Protein AF-A0AAE0W0M1-F1 (afdb_monomer_lite)

Secondary structure (DSSP, 8-state):
--HHHHHHH-TTS--BGGGTB---TT--HHHHHHHHHHHHTTSSS-STT-HHHHHHHHHHHT--HHHHHHHHHHHHHSPP------S---HHHHHHHHHHHHHHH-TTS--BTTTTB---TT--HHHHHHHHHHHHTTTTT--TTT-TTGGGHHHHHHTS-SHHHHHHHHHHHHHS--TTHHHHHH-S---------------------SSGGGTTS---EEEE-------HHHHHT--TT-----SS-TTSPEEEEETTEEEEEEEEEEETTEEEEEEEEESS------S---EE-------GGGGGGTTT-GGG----HHHHHHHHHTTSS---STT-SHHHHHHHHHHHHHTTS--EEEEESSHHHHHHHHHHHH--TTEEEEEETT-HHHHTSTTHHHHHTTSPEEEEE--GGG---HHHHHHHHHS--STTSPEEEEEEEESS-TTS----HHHHHHHHHHHHHTT-EEEEEETTHHHHHHHHT--GGGGTGGGT-SEEEE-SGGGT-SS-EEEEESSSGGGTTHHHHHHHTT-S-TTTHHHHHHHHHHHGGGHHHHHHHHHHHHHHHHHHHS---TT---SS--SS--------------

Sequence (606 aa):
MQKGCTACHGANAQGNRALNAPALAGLEATYVLRQLQNFKLQNRGHHAQDLTGKIMIGSAQVLKDEDMQAIAEYLSQLPLLSHKSTIAGNPQKGKELFTVCASCHGEQGLGNKDLNAPPLAGLQDWYIVSQLEKFKSGIRGGDAEKEPIGITMPPMAQTLADKKASHDVAQYILSLNHEDRELYEKNPGKQVFTAGPEKKRAEHKIPYHQVDFLHDVPLRVIARFGKTKLSIRDVMSLKNGSVCVFDKSVGEPIDIVIGGKVMARGEIVIVNERFGVRLSVTVYLNPVLPSERYLILLTHVMHTETLKYSFASDNTSGICPEVMKRISEANSGFYPAYGNDELTQKVCNYFREIFDTDCDVFFVFNGTAANSLSLAGLCQSYNSVVCHKLAHIETDECGAPEFFSNGAKLLTTDGKNGKLEYGQTEDIISKRQDIHYPVPKVISITQSTEVGTVYSPDEIKQLALLAKNYNMYLHMDGTRFANALAFYGCQPAELSWRCGVDVLCLGGTKNGMPYGEAVIFFNKKPAEYFAYRCKQSGQLASKMRYISAGWLGLLENDTWLNNARKSNEMARYLRDRLPVYDGLEIISLWNRMRCLLKSRKKPLKN

Structure (mmCIF, N/CA/C/O backbone):
data_AF-A0AAE0W0M1-F1
#
_entry.id   AF-A0AAE0W0M1-F1
#
loop_
_atom_site.group_PDB
_atom_site.id
_atom_site.type_symbol
_atom_site.label_atom_id
_atom_site.label_alt_id
_atom_site.label_comp_id
_atom_site.label_asym_id
_atom_site.label_entity_id
_atom_site.label_seq_id
_atom_site.pdbx_PDB_ins_code
_atom_site.Cartn_x
_atom_site.Cartn_y
_atom_site.Cartn_z
_atom_site.occupancy
_atom_site.B_iso_or_equiv
_atom_site.auth_seq_id
_atom_site.auth_comp_id
_atom_site.auth_asym_id
_atom_site.auth_atom_id
_atom_site.pdbx_PDB_model_num
ATOM 1 N N . MET A 1 1 ? 40.849 16.861 -10.987 1.00 50.97 1 MET A N 1
ATOM 2 C CA . MET A 1 1 ? 40.160 18.146 -11.241 1.00 50.97 1 MET A CA 1
ATOM 3 C C . MET A 1 1 ? 41.089 19.061 -12.034 1.00 50.97 1 MET A C 1
ATOM 5 O O . MET A 1 1 ? 42.127 19.452 -11.514 1.00 50.97 1 MET A O 1
ATOM 9 N N . GLN A 1 2 ? 40.781 19.340 -13.304 1.00 51.09 2 GLN A N 1
ATOM 10 C CA . GLN A 1 2 ? 41.485 20.368 -14.085 1.00 51.09 2 GLN A CA 1
ATOM 11 C C . GLN A 1 2 ? 41.370 21.741 -13.396 1.00 51.09 2 GLN A C 1
ATOM 13 O O . GLN A 1 2 ? 40.379 22.017 -12.722 1.00 51.09 2 GLN A O 1
ATOM 18 N N . LYS A 1 3 ? 42.349 22.624 -13.629 1.00 58.28 3 LYS A N 1
ATOM 19 C CA . LYS A 1 3 ? 42.440 24.007 -13.109 1.00 58.28 3 LYS A CA 1
ATOM 20 C C . LYS A 1 3 ? 41.201 24.903 -13.363 1.00 58.28 3 LYS A C 1
ATOM 22 O O . LYS A 1 3 ? 41.143 25.997 -12.816 1.00 58.28 3 LYS A O 1
ATOM 27 N N . GLY A 1 4 ? 40.233 24.474 -14.180 1.00 72.75 4 GLY A N 1
ATOM 28 C CA . GLY A 1 4 ? 39.074 25.277 -14.592 1.00 72.75 4 GLY A CA 1
ATOM 29 C C . GLY A 1 4 ? 37.968 25.417 -13.537 1.00 72.75 4 GLY A C 1
ATOM 30 O O . GLY A 1 4 ? 37.523 26.526 -13.266 1.00 72.75 4 GLY A O 1
ATOM 31 N N . CYS A 1 5 ? 37.530 24.326 -12.897 1.00 83.75 5 CYS A N 1
ATOM 32 C CA . CYS A 1 5 ? 36.386 24.380 -11.969 1.00 83.75 5 CYS A CA 1
ATOM 33 C C . CYS A 1 5 ? 36.732 25.065 -10.638 1.00 83.75 5 CYS A C 1
ATOM 35 O O . CYS A 1 5 ? 35.899 25.761 -10.055 1.00 83.75 5 CYS A O 1
ATOM 37 N N . THR A 1 6 ? 37.967 24.889 -10.162 1.00 85.31 6 THR A N 1
ATOM 38 C CA . THR A 1 6 ? 38.441 25.437 -8.882 1.00 85.31 6 THR A CA 1
ATOM 39 C C . THR A 1 6 ? 38.570 26.959 -8.899 1.00 85.31 6 THR A C 1
ATOM 41 O O . THR A 1 6 ? 38.433 27.582 -7.849 1.00 85.31 6 THR A O 1
ATOM 44 N N . ALA A 1 7 ? 38.767 27.571 -10.073 1.00 86.56 7 ALA A N 1
ATOM 45 C CA . ALA A 1 7 ? 38.835 29.025 -10.224 1.00 86.56 7 ALA A CA 1
ATOM 46 C C . ALA A 1 7 ? 37.513 29.716 -9.845 1.00 86.56 7 ALA A C 1
ATOM 48 O O . ALA A 1 7 ? 37.525 30.788 -9.243 1.00 86.56 7 ALA A O 1
ATOM 49 N N . CYS A 1 8 ? 36.376 29.084 -10.151 1.00 89.06 8 CYS A N 1
ATOM 50 C CA . CYS A 1 8 ? 35.055 29.619 -9.821 1.00 89.06 8 CYS A CA 1
ATOM 51 C C . CYS A 1 8 ? 34.509 29.047 -8.510 1.00 89.06 8 CYS A C 1
ATOM 53 O O . CYS A 1 8 ? 34.017 29.798 -7.673 1.00 89.06 8 CYS A O 1
ATOM 55 N N . HIS A 1 9 ? 34.610 27.731 -8.303 1.00 92.50 9 HIS A N 1
ATOM 56 C CA . HIS A 1 9 ? 33.972 27.052 -7.170 1.00 92.50 9 HIS A CA 1
ATOM 57 C C . HIS A 1 9 ? 34.885 26.877 -5.950 1.00 92.50 9 HIS A C 1
ATOM 59 O O . HIS A 1 9 ? 34.435 26.375 -4.923 1.00 92.50 9 HIS A O 1
ATOM 65 N N . GLY A 1 10 ? 36.144 27.313 -6.028 1.00 89.06 10 GLY A N 1
ATOM 66 C CA . GLY A 1 10 ? 37.125 27.174 -4.956 1.00 89.06 10 GLY A CA 1
ATOM 67 C C . GLY A 1 10 ? 37.789 25.795 -4.913 1.00 89.06 10 GLY A C 1
ATOM 68 O O . GLY A 1 10 ? 37.346 24.839 -5.550 1.00 89.06 10 GLY A O 1
ATOM 69 N N . ALA A 1 11 ? 38.889 25.700 -4.162 1.00 85.00 11 ALA A N 1
ATOM 70 C CA . ALA A 1 11 ? 39.720 24.495 -4.082 1.00 85.00 11 ALA A CA 1
ATOM 71 C C . ALA A 1 11 ? 38.977 23.268 -3.523 1.00 85.00 11 ALA A C 1
ATOM 73 O O . ALA A 1 11 ? 39.229 22.151 -3.964 1.00 85.00 11 ALA A O 1
ATOM 74 N N . ASN A 1 12 ? 38.021 23.492 -2.618 1.00 86.69 12 ASN A N 1
ATOM 75 C CA . ASN A 1 12 ? 37.208 22.449 -1.992 1.00 86.69 12 ASN A CA 1
ATOM 76 C C . ASN A 1 12 ? 35.779 22.437 -2.545 1.00 86.69 12 ASN A C 1
ATOM 78 O O . ASN A 1 12 ? 34.877 21.933 -1.886 1.00 86.69 12 ASN A O 1
ATOM 82 N N . ALA A 1 13 ? 35.551 23.044 -3.717 1.00 91.69 13 ALA A N 1
ATOM 83 C CA . ALA A 1 13 ? 34.225 23.209 -4.304 1.00 91.69 13 ALA A CA 1
ATOM 84 C C . ALA A 1 13 ? 33.205 23.889 -3.361 1.00 91.69 13 ALA A C 1
ATOM 86 O O . ALA A 1 13 ? 32.001 23.640 -3.442 1.00 91.69 13 ALA A O 1
ATOM 87 N N . GLN A 1 14 ? 33.683 24.767 -2.476 1.00 90.81 14 GLN A N 1
ATOM 88 C CA . GLN A 1 14 ? 32.881 25.474 -1.477 1.00 90.81 14 GLN A CA 1
ATOM 89 C C . GLN A 1 14 ? 32.008 26.606 -2.038 1.00 90.81 14 GLN A C 1
ATOM 91 O O . GLN A 1 14 ? 31.222 27.213 -1.313 1.00 90.81 14 GLN A O 1
ATOM 96 N N . GLY A 1 15 ? 32.162 26.913 -3.322 1.00 92.00 15 GLY A N 1
ATOM 97 C CA . GLY A 1 15 ? 31.501 28.030 -3.976 1.00 92.00 15 GLY A CA 1
ATOM 98 C C . GLY A 1 15 ? 32.154 29.375 -3.668 1.00 92.00 15 GLY A C 1
ATOM 99 O O . GLY A 1 15 ? 32.884 29.558 -2.694 1.00 92.00 15 GLY A O 1
ATOM 100 N N . ASN A 1 16 ? 31.860 30.349 -4.517 1.00 91.19 16 ASN A N 1
ATOM 101 C CA . ASN A 1 16 ? 32.298 31.725 -4.388 1.00 91.19 16 ASN A CA 1
ATOM 102 C C . ASN A 1 16 ? 31.150 32.668 -4.766 1.00 91.19 16 ASN A C 1
ATOM 104 O O . ASN A 1 16 ? 30.826 32.847 -5.944 1.00 91.19 16 ASN A O 1
ATOM 108 N N . ARG A 1 17 ? 30.558 33.313 -3.754 1.00 90.00 17 ARG A N 1
ATOM 109 C CA . ARG A 1 17 ? 29.449 34.260 -3.940 1.00 90.00 17 ARG A CA 1
ATOM 110 C C . ARG A 1 17 ? 29.829 35.439 -4.837 1.00 90.00 17 ARG A C 1
ATOM 112 O O . ARG A 1 17 ? 29.004 35.857 -5.639 1.00 90.00 17 ARG A O 1
ATOM 119 N N . ALA A 1 18 ? 31.063 35.945 -4.751 1.00 87.44 18 ALA A N 1
ATOM 120 C CA . ALA A 1 18 ? 31.510 37.076 -5.570 1.00 87.44 18 ALA A CA 1
ATOM 121 C C . ALA A 1 18 ? 31.526 36.743 -7.071 1.00 87.44 18 ALA A C 1
ATOM 123 O O . ALA A 1 18 ? 31.363 37.627 -7.905 1.00 87.44 18 ALA A O 1
ATOM 124 N N . LEU A 1 19 ? 31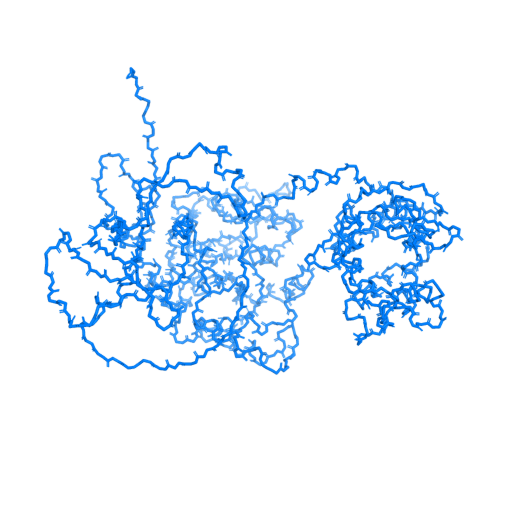.673 35.459 -7.408 1.00 88.12 19 LEU A N 1
ATOM 125 C CA . LEU A 1 19 ? 31.636 34.954 -8.780 1.00 88.12 19 LEU A CA 1
ATOM 126 C C . LEU A 1 19 ? 30.271 34.358 -9.158 1.00 88.12 19 LEU A C 1
ATOM 128 O O . LEU A 1 19 ? 30.133 33.795 -10.240 1.00 88.12 19 LEU A O 1
ATOM 132 N N . ASN A 1 20 ? 29.265 34.450 -8.278 1.00 89.25 20 ASN A N 1
ATOM 133 C CA . ASN A 1 20 ? 27.977 33.759 -8.405 1.00 89.25 20 ASN A CA 1
ATOM 134 C C . ASN A 1 20 ? 28.115 32.242 -8.648 1.00 89.25 20 ASN A C 1
ATOM 136 O O . ASN A 1 20 ? 27.267 31.621 -9.293 1.00 89.25 20 ASN A O 1
ATOM 140 N N . ALA A 1 21 ? 29.176 31.639 -8.111 1.00 92.75 21 ALA A N 1
ATOM 141 C CA . ALA A 1 21 ? 29.457 30.217 -8.224 1.00 92.75 21 ALA A CA 1
ATOM 142 C C . ALA A 1 21 ? 28.996 29.508 -6.939 1.00 92.75 21 ALA A C 1
ATOM 144 O O . ALA A 1 21 ? 29.535 29.796 -5.870 1.00 92.75 21 ALA A O 1
ATOM 145 N N . PRO A 1 22 ? 28.006 28.603 -6.990 1.00 94.56 22 PRO A N 1
ATOM 146 C CA . PRO A 1 22 ? 27.535 27.910 -5.794 1.00 94.56 22 PRO A CA 1
ATOM 147 C C . PRO A 1 22 ? 28.533 26.870 -5.286 1.00 94.56 22 PRO A C 1
ATOM 149 O O . PRO A 1 22 ? 29.438 26.446 -6.011 1.00 94.56 22 PRO A O 1
ATOM 152 N N . ALA A 1 23 ? 28.323 26.419 -4.051 1.00 93.75 23 ALA A N 1
ATOM 153 C CA . ALA A 1 23 ? 28.953 25.207 -3.548 1.00 93.75 23 ALA A CA 1
ATOM 154 C C . ALA A 1 23 ? 28.542 23.990 -4.394 1.00 93.75 23 ALA A C 1
ATOM 156 O O . ALA A 1 23 ? 27.382 23.862 -4.795 1.00 93.75 23 ALA A O 1
ATOM 157 N N . LEU A 1 24 ? 29.509 23.118 -4.680 1.00 94.12 24 LEU A N 1
ATOM 158 C CA . LEU A 1 24 ? 29.305 21.847 -5.382 1.00 94.12 24 LEU A CA 1
ATOM 159 C C . LEU A 1 24 ? 29.764 20.636 -4.555 1.00 94.12 24 LEU A C 1
ATOM 161 O O . LEU A 1 24 ? 29.501 19.502 -4.951 1.00 94.12 24 LEU A O 1
ATOM 165 N N . ALA A 1 25 ? 30.471 20.870 -3.446 1.00 91.31 25 ALA A N 1
ATOM 166 C CA . ALA A 1 25 ? 30.959 19.822 -2.561 1.00 91.31 25 ALA A CA 1
ATOM 167 C C . ALA A 1 25 ? 29.801 18.983 -2.009 1.00 91.31 25 ALA A C 1
ATOM 169 O O . ALA A 1 25 ? 28.822 19.522 -1.495 1.00 91.31 25 ALA A O 1
ATOM 170 N N . GLY A 1 26 ? 29.910 17.663 -2.142 1.00 87.38 26 GLY A N 1
ATOM 171 C CA . GLY A 1 26 ? 28.926 16.717 -1.629 1.00 87.38 26 GLY A CA 1
ATOM 172 C C . GLY A 1 26 ? 27.624 16.632 -2.417 1.00 87.38 26 GLY A C 1
ATOM 173 O O . GLY A 1 26 ? 26.702 15.944 -1.986 1.00 87.38 26 GLY A O 1
ATOM 174 N N . LEU A 1 27 ? 27.541 17.277 -3.585 1.00 90.31 27 LEU A N 1
ATOM 175 C CA . LEU A 1 27 ? 26.436 17.046 -4.508 1.00 90.31 27 LEU A CA 1
ATOM 176 C C . LEU A 1 27 ? 26.543 15.660 -5.147 1.00 90.31 27 LEU A C 1
ATOM 178 O O . LEU A 1 27 ? 27.612 15.222 -5.565 1.00 90.31 27 LEU A O 1
ATOM 182 N N . GLU A 1 28 ? 25.398 15.000 -5.290 1.00 88.56 28 GLU A N 1
ATOM 183 C CA . GLU A 1 28 ? 25.301 13.672 -5.892 1.00 88.56 28 GLU A CA 1
ATOM 184 C C . GLU A 1 28 ? 25.845 13.621 -7.325 1.00 88.56 28 GLU A C 1
ATOM 186 O O . GLU A 1 28 ? 25.493 14.455 -8.167 1.00 88.56 28 GLU A O 1
ATOM 191 N N . ALA A 1 29 ? 26.643 12.592 -7.630 1.00 89.94 29 ALA A N 1
ATOM 192 C CA . ALA A 1 29 ? 27.298 12.450 -8.931 1.00 89.94 29 ALA A CA 1
ATOM 193 C C . ALA A 1 29 ? 26.280 12.408 -10.084 1.00 89.94 29 ALA A C 1
ATOM 195 O O . ALA A 1 29 ? 26.438 13.089 -11.096 1.00 89.94 29 ALA A O 1
ATOM 196 N N . THR A 1 30 ? 25.170 11.686 -9.912 1.00 87.25 30 THR A N 1
ATOM 197 C CA . THR A 1 30 ? 24.105 11.600 -10.926 1.00 87.25 30 THR A CA 1
ATOM 198 C C . THR A 1 30 ? 23.429 12.949 -11.179 1.00 87.25 30 THR A C 1
ATOM 200 O O . THR A 1 30 ? 23.098 13.276 -12.321 1.00 87.25 30 THR A O 1
ATOM 203 N N . TYR A 1 31 ? 23.264 13.774 -10.140 1.00 91.81 31 TYR A N 1
ATOM 204 C CA . TYR A 1 31 ? 22.745 15.131 -10.280 1.00 91.81 31 TYR A CA 1
ATOM 205 C C . TYR A 1 31 ? 23.743 16.033 -11.011 1.00 91.81 31 TYR A C 1
ATOM 207 O O . TYR A 1 31 ? 23.357 16.707 -11.968 1.00 91.81 31 TYR A O 1
ATOM 215 N N . VAL A 1 32 ? 25.011 16.038 -10.589 1.00 92.62 32 VAL A N 1
ATOM 216 C CA . VAL A 1 32 ? 26.059 16.885 -11.179 1.00 92.62 32 VAL A CA 1
ATOM 217 C C . VAL A 1 32 ? 26.262 16.551 -12.654 1.00 92.62 32 VAL A C 1
ATOM 219 O O . VAL A 1 32 ? 26.226 17.460 -13.484 1.00 92.62 32 VAL A O 1
ATOM 222 N N . LEU A 1 33 ? 26.382 15.264 -12.993 1.00 93.00 33 LEU A N 1
ATOM 223 C CA . LEU A 1 33 ? 26.519 14.802 -14.373 1.00 93.00 33 LEU A CA 1
ATOM 224 C C . LEU A 1 33 ? 25.345 15.280 -15.234 1.00 93.00 33 LEU A C 1
ATOM 226 O O . LEU A 1 33 ? 25.552 15.891 -16.282 1.00 93.00 33 LEU A O 1
ATOM 230 N N . ARG A 1 34 ? 24.110 15.101 -14.747 1.00 91.62 34 ARG A N 1
ATOM 231 C CA . ARG A 1 34 ? 22.905 15.582 -15.433 1.00 91.62 34 ARG A CA 1
ATOM 232 C C . ARG A 1 34 ? 22.910 17.098 -15.623 1.00 91.62 34 ARG A C 1
ATOM 234 O O . ARG A 1 34 ? 22.503 17.584 -16.673 1.00 91.62 34 ARG A O 1
ATOM 241 N N . GLN A 1 35 ? 23.335 17.874 -14.622 1.00 93.25 35 GLN A N 1
ATOM 242 C CA . GLN A 1 35 ? 23.397 19.332 -14.763 1.00 93.25 35 GLN A CA 1
ATOM 243 C C . GLN A 1 35 ? 24.449 19.761 -15.791 1.00 93.25 35 GLN A C 1
ATOM 245 O O . GLN A 1 35 ? 24.158 20.642 -16.595 1.00 93.25 35 GLN A O 1
ATOM 250 N N . LEU A 1 36 ? 25.628 19.133 -15.805 1.00 94.44 36 LEU A N 1
ATOM 251 C CA . LEU A 1 36 ? 26.665 19.409 -16.803 1.00 94.44 36 LEU A CA 1
ATOM 252 C C . LEU A 1 36 ? 26.178 19.075 -18.220 1.00 94.44 36 LEU A C 1
ATOM 254 O O . LEU A 1 36 ? 26.316 19.904 -19.116 1.00 94.44 36 LEU A O 1
ATOM 258 N N . GLN A 1 37 ? 25.510 17.933 -18.404 1.00 93.81 37 GLN A N 1
ATOM 259 C CA . GLN A 1 37 ? 24.874 17.569 -19.675 1.00 93.81 37 GLN A CA 1
ATOM 260 C C . GLN A 1 37 ? 23.805 18.587 -20.092 1.00 93.81 37 GLN A C 1
ATOM 262 O O . GLN A 1 37 ? 23.786 19.022 -21.242 1.00 93.81 37 GLN A O 1
ATOM 267 N N . ASN A 1 38 ? 22.963 19.039 -19.157 1.00 92.38 38 ASN A N 1
ATOM 268 C CA . ASN A 1 38 ? 21.951 20.055 -19.443 1.00 92.38 38 ASN A CA 1
ATOM 269 C C . ASN A 1 38 ? 22.566 21.400 -19.852 1.00 92.38 38 ASN A C 1
ATOM 271 O O . ASN A 1 38 ? 22.008 22.073 -20.713 1.00 92.38 38 ASN A O 1
ATOM 275 N N . PHE A 1 39 ? 23.698 21.806 -19.275 1.00 94.69 39 PHE A N 1
ATOM 276 C CA . PHE A 1 39 ? 24.414 23.003 -19.724 1.00 94.69 39 PHE A CA 1
ATOM 277 C C . PHE A 1 39 ? 25.080 22.791 -21.091 1.00 94.69 39 PHE A C 1
ATOM 279 O O . PHE A 1 39 ? 24.970 23.649 -21.962 1.00 94.69 39 PHE A O 1
ATOM 286 N N . LYS A 1 40 ? 25.711 21.635 -21.324 1.00 94.62 40 LYS A N 1
ATOM 287 C CA . LYS A 1 40 ? 26.351 21.290 -22.606 1.00 94.62 40 LYS A CA 1
ATOM 288 C C . LYS A 1 40 ? 25.354 21.309 -23.770 1.00 94.62 40 LYS A C 1
ATOM 290 O O . LYS A 1 40 ? 25.643 21.889 -24.814 1.00 94.62 40 LYS A O 1
ATOM 295 N N . LEU A 1 41 ? 24.164 20.744 -23.556 1.00 92.88 41 LEU A N 1
ATOM 296 C CA . LEU A 1 41 ? 23.054 20.725 -24.517 1.00 92.88 41 LEU A CA 1
ATOM 297 C C . LEU A 1 41 ? 22.245 22.032 -24.546 1.00 92.88 41 LEU A C 1
ATOM 299 O O . LEU A 1 41 ? 21.298 22.145 -25.314 1.00 92.88 41 LEU A O 1
ATOM 303 N N . GLN A 1 42 ? 22.597 23.016 -23.711 1.00 91.81 42 GLN A N 1
ATOM 304 C CA . GLN A 1 42 ? 21.856 24.270 -23.520 1.00 91.81 42 GLN A CA 1
ATOM 305 C C . GLN A 1 42 ? 20.400 24.083 -23.059 1.00 91.81 42 GLN A C 1
ATOM 307 O O . GLN A 1 42 ? 19.601 25.016 -23.078 1.00 91.81 42 GLN A O 1
ATOM 312 N N . ASN A 1 43 ? 20.045 22.905 -22.552 1.00 90.25 43 ASN A N 1
ATOM 313 C CA . ASN A 1 43 ? 18.766 22.681 -21.887 1.00 90.25 43 ASN A CA 1
ATOM 314 C C . ASN A 1 43 ? 18.624 23.575 -20.648 1.00 90.25 43 ASN A C 1
ATOM 316 O O . ASN A 1 43 ? 17.544 24.085 -20.376 1.00 90.25 43 ASN A O 1
ATOM 320 N N . ARG A 1 44 ? 19.736 23.850 -19.953 1.00 89.81 44 ARG A N 1
ATOM 321 C CA . ARG A 1 44 ? 19.825 24.821 -18.855 1.00 89.81 44 ARG A CA 1
ATOM 322 C C . ARG A 1 44 ? 20.741 25.979 -19.249 1.00 89.81 44 ARG A C 1
ATOM 324 O O . ARG A 1 44 ? 21.768 25.770 -19.886 1.00 89.81 44 ARG A O 1
ATOM 331 N N . GLY A 1 45 ? 20.388 27.197 -18.840 1.00 89.56 45 GLY A N 1
ATOM 332 C CA . GLY A 1 45 ? 21.179 28.404 -19.106 1.00 89.56 45 GLY A CA 1
ATOM 333 C C . GLY A 1 45 ? 20.905 29.090 -20.449 1.00 89.56 45 GLY A C 1
ATOM 334 O O . GLY A 1 45 ? 21.502 30.129 -20.711 1.00 89.56 45 GLY A O 1
ATOM 335 N N . HIS A 1 46 ? 20.007 28.563 -21.291 1.00 87.50 46 HIS A N 1
ATOM 336 C CA . HIS A 1 46 ? 19.664 29.191 -22.576 1.00 87.50 46 HIS A CA 1
ATOM 337 C C . HIS A 1 46 ? 18.816 30.461 -22.422 1.00 87.50 46 HIS A C 1
ATOM 339 O O . HIS A 1 46 ? 18.858 31.339 -23.284 1.00 87.50 46 HIS A O 1
ATOM 345 N N . HIS A 1 47 ? 18.041 30.574 -21.337 1.00 91.06 47 HIS A N 1
ATOM 346 C CA . HIS A 1 47 ? 17.156 31.714 -21.125 1.00 91.06 47 HIS A CA 1
ATOM 347 C C . HIS A 1 47 ? 17.951 33.028 -21.088 1.00 91.06 47 HIS A C 1
ATOM 349 O O . HIS A 1 47 ? 19.017 33.116 -20.472 1.00 91.06 47 HIS A O 1
ATOM 355 N N . ALA A 1 48 ? 17.425 34.082 -21.724 1.00 88.62 48 ALA A N 1
ATOM 356 C CA . ALA A 1 48 ? 18.148 35.340 -21.915 1.00 88.62 48 ALA A CA 1
ATOM 357 C C . ALA A 1 48 ? 18.669 35.940 -20.595 1.00 88.62 48 ALA A C 1
ATOM 359 O O . ALA A 1 48 ? 19.791 36.450 -20.553 1.00 88.62 48 ALA A O 1
ATOM 360 N N . GLN A 1 49 ? 17.876 35.798 -19.529 1.00 90.38 49 GLN A N 1
ATOM 361 C CA . GLN A 1 49 ? 18.140 36.317 -18.185 1.00 90.38 49 GLN A CA 1
ATOM 362 C C . GLN A 1 49 ? 18.981 35.381 -17.289 1.00 90.38 49 GLN A C 1
ATOM 364 O O . GLN A 1 49 ? 19.363 35.788 -16.193 1.00 90.38 49 GLN A O 1
ATOM 369 N N . ASP A 1 50 ? 19.321 34.154 -17.714 1.00 90.69 50 ASP A N 1
ATOM 370 C CA . ASP A 1 50 ? 20.165 33.246 -16.915 1.00 90.69 50 ASP A CA 1
ATOM 371 C C . ASP A 1 50 ? 21.664 33.472 -17.168 1.00 90.69 50 ASP A C 1
ATOM 373 O O . ASP A 1 50 ? 22.376 32.609 -17.680 1.00 90.69 50 ASP A O 1
ATOM 377 N N . LEU A 1 51 ? 22.161 34.655 -16.796 1.00 88.94 51 LEU A N 1
ATOM 378 C CA . LEU A 1 51 ? 23.557 35.051 -17.028 1.00 88.94 51 LEU A CA 1
ATOM 379 C C . LEU A 1 51 ? 24.564 34.057 -16.425 1.00 88.94 51 LEU A C 1
ATOM 381 O O . LEU A 1 51 ? 25.561 33.718 -17.054 1.00 88.94 51 LEU A O 1
ATOM 385 N N . THR A 1 52 ? 24.274 33.528 -15.236 1.00 89.25 52 THR A N 1
ATOM 386 C CA . THR A 1 52 ? 25.112 32.512 -14.578 1.00 89.25 52 THR A CA 1
ATOM 387 C C . THR A 1 52 ? 25.043 31.151 -15.270 1.00 89.25 52 THR A C 1
ATOM 389 O O . THR A 1 52 ? 26.043 30.443 -15.336 1.00 89.25 52 THR A O 1
ATOM 392 N N . GLY A 1 53 ? 23.876 30.773 -15.804 1.00 91.12 53 GLY A N 1
ATOM 393 C CA . GLY A 1 53 ? 23.724 29.533 -16.560 1.00 91.12 53 GLY A CA 1
ATOM 394 C C . GLY A 1 53 ? 24.490 29.578 -17.880 1.00 91.12 53 GLY A C 1
ATOM 395 O O . GLY A 1 53 ? 25.133 28.596 -18.235 1.00 91.12 53 GLY A O 1
ATOM 396 N N . LYS A 1 54 ? 24.522 30.737 -18.548 1.00 92.50 54 LYS A N 1
ATOM 397 C CA . LYS A 1 54 ? 25.319 30.958 -19.767 1.00 92.50 54 LYS A CA 1
ATOM 398 C C . LYS A 1 54 ? 26.821 30.776 -19.546 1.00 92.50 54 LYS A C 1
ATOM 400 O O . LYS A 1 54 ? 27.491 30.200 -20.397 1.00 92.50 54 LYS A O 1
ATOM 405 N N . ILE A 1 55 ? 27.344 31.196 -18.392 1.00 90.88 55 ILE A N 1
ATOM 406 C CA . ILE A 1 55 ? 28.745 30.933 -18.014 1.00 90.88 55 ILE A CA 1
ATOM 407 C C . ILE A 1 55 ? 28.992 29.418 -17.931 1.00 90.88 55 ILE A C 1
ATOM 409 O O . ILE A 1 55 ? 29.991 28.917 -18.448 1.00 90.88 55 ILE A O 1
ATOM 413 N N . MET A 1 56 ? 28.057 28.670 -17.339 1.00 93.56 56 MET A N 1
ATOM 414 C CA . MET A 1 56 ? 28.161 27.213 -17.240 1.00 93.56 56 MET A CA 1
ATOM 415 C C . MET A 1 56 ? 28.006 26.490 -18.580 1.00 93.56 56 MET A C 1
ATOM 417 O O . MET A 1 56 ? 28.625 25.443 -18.742 1.00 93.56 56 MET A O 1
ATOM 421 N N . ILE A 1 57 ? 27.256 27.036 -19.547 1.00 94.06 57 ILE A N 1
ATOM 422 C CA . ILE A 1 57 ? 27.213 26.501 -20.920 1.00 94.06 57 ILE A CA 1
ATOM 423 C C . ILE A 1 57 ? 28.628 26.468 -21.507 1.00 94.06 57 ILE A C 1
ATOM 425 O O . ILE A 1 57 ? 29.077 25.407 -21.935 1.00 94.06 57 ILE A O 1
ATOM 429 N N . GLY A 1 58 ? 29.355 27.591 -21.463 1.00 88.88 58 GLY A N 1
ATOM 430 C CA . GLY A 1 58 ? 30.724 27.663 -21.989 1.00 88.88 58 GLY A CA 1
ATOM 431 C C . GLY A 1 58 ? 31.669 26.678 -21.297 1.00 88.88 58 GLY A C 1
ATOM 432 O O . GLY A 1 58 ? 32.417 25.961 -21.959 1.00 88.88 58 GLY A O 1
ATOM 433 N N . SER A 1 59 ? 31.571 26.574 -19.969 1.00 89.88 59 SER A N 1
ATOM 434 C CA . SER A 1 59 ? 32.364 25.623 -19.181 1.00 89.88 59 SER A CA 1
ATOM 435 C C . SER A 1 59 ? 32.015 24.158 -19.460 1.00 89.88 59 SER A C 1
ATOM 437 O O . SER A 1 59 ? 32.901 23.314 -19.402 1.00 89.88 59 SER A O 1
ATOM 439 N N . ALA A 1 60 ? 30.753 23.831 -19.753 1.00 92.94 60 ALA A N 1
ATOM 440 C CA . ALA A 1 60 ? 30.304 22.457 -19.985 1.00 92.94 60 ALA A CA 1
ATOM 441 C C . ALA A 1 60 ? 30.509 21.986 -21.434 1.00 92.94 60 ALA A C 1
ATOM 443 O O . ALA A 1 60 ? 30.754 20.804 -21.665 1.00 92.94 60 ALA A O 1
ATOM 444 N N . GLN A 1 61 ? 30.440 22.891 -22.415 1.00 92.88 61 GLN A N 1
ATOM 445 C CA . GLN A 1 61 ? 30.603 22.564 -23.837 1.00 92.88 61 GLN A CA 1
ATOM 446 C C . GLN A 1 61 ? 31.993 22.028 -24.184 1.00 92.88 61 GLN A C 1
ATOM 448 O O . GLN A 1 61 ? 32.118 21.187 -25.072 1.00 92.88 61 GLN A O 1
ATOM 453 N N . VAL A 1 62 ? 33.025 22.482 -23.469 1.00 90.12 62 VAL A N 1
ATOM 454 C CA . VAL A 1 62 ? 34.416 22.056 -23.687 1.00 90.12 62 VAL A CA 1
ATOM 455 C C . VAL A 1 62 ? 34.768 20.733 -22.997 1.00 90.12 62 VAL A C 1
ATOM 457 O O . VAL A 1 62 ? 35.851 20.200 -23.231 1.00 90.12 62 VAL A O 1
ATOM 460 N N . LEU A 1 63 ? 33.880 20.192 -22.153 1.00 91.62 63 LEU A N 1
ATOM 461 C CA . LEU A 1 63 ? 34.118 18.944 -21.425 1.00 91.62 63 LEU A CA 1
ATOM 462 C C . LEU A 1 63 ? 33.737 17.728 -22.270 1.00 91.62 63 LEU A C 1
ATOM 464 O O . LEU A 1 63 ? 32.656 17.669 -22.872 1.00 91.62 63 LEU A O 1
ATOM 468 N N . LYS A 1 64 ? 34.594 16.704 -22.254 1.00 93.75 64 LYS A N 1
ATOM 469 C CA . LYS A 1 64 ? 34.227 15.371 -22.742 1.00 93.75 64 LYS A CA 1
ATOM 470 C C . LYS A 1 64 ? 33.303 14.689 -21.737 1.00 93.75 64 LYS A C 1
ATOM 472 O O . LYS A 1 64 ? 33.263 15.053 -20.564 1.00 93.75 64 LYS A O 1
ATOM 477 N N . ASP A 1 65 ? 32.563 13.687 -22.193 1.00 91.19 65 ASP A N 1
ATOM 478 C CA . ASP A 1 65 ? 31.598 12.991 -21.334 1.00 91.19 65 ASP A CA 1
ATOM 479 C C . ASP A 1 65 ? 32.299 12.248 -20.182 1.00 91.19 65 ASP A C 1
ATOM 481 O O . ASP A 1 65 ? 31.843 12.313 -19.042 1.00 91.19 65 ASP A O 1
ATOM 485 N N . GLU A 1 66 ? 33.474 11.673 -20.454 1.00 92.44 66 GLU A N 1
ATOM 486 C CA . GLU A 1 66 ? 34.371 11.076 -19.454 1.00 92.44 66 GLU A CA 1
ATOM 487 C C . GLU A 1 66 ? 34.824 12.099 -18.396 1.00 92.44 66 GLU A C 1
ATOM 489 O O . GLU A 1 66 ? 34.809 11.805 -17.200 1.00 92.44 66 GLU A O 1
ATOM 494 N N . ASP A 1 67 ? 35.160 13.327 -18.815 1.00 92.00 67 ASP A N 1
ATOM 495 C CA . ASP A 1 67 ? 35.565 14.401 -17.900 1.00 92.00 67 ASP A CA 1
ATOM 496 C C . ASP A 1 67 ? 34.395 14.843 -17.011 1.00 92.00 67 ASP A C 1
ATOM 498 O O . ASP A 1 67 ? 34.570 15.043 -15.808 1.00 92.00 67 ASP A O 1
ATOM 502 N N . MET A 1 68 ? 33.186 14.973 -17.575 1.00 93.50 68 MET A N 1
ATOM 503 C CA . MET A 1 68 ? 31.984 15.316 -16.804 1.00 93.50 68 MET A CA 1
ATOM 504 C C . MET A 1 68 ? 31.670 14.252 -15.750 1.00 93.50 68 MET A C 1
ATOM 506 O O . MET A 1 68 ? 31.305 14.598 -14.624 1.00 93.50 68 MET A O 1
ATOM 510 N N . GLN A 1 69 ? 31.836 12.974 -16.094 1.00 92.44 69 GLN A N 1
ATOM 511 C CA . GLN A 1 69 ? 31.618 11.870 -15.169 1.00 92.44 69 GLN A CA 1
ATOM 512 C C . GLN A 1 69 ? 32.669 11.849 -14.051 1.00 92.44 69 GLN A C 1
ATOM 514 O O . GLN A 1 69 ? 32.302 11.813 -12.877 1.00 92.44 69 GLN A O 1
ATOM 519 N N . ALA A 1 70 ? 33.951 12.007 -14.387 1.00 91.81 70 ALA A N 1
ATOM 520 C CA . ALA A 1 70 ? 35.026 12.090 -13.398 1.00 91.81 70 ALA A CA 1
ATOM 521 C C . ALA A 1 70 ? 34.871 13.299 -12.451 1.00 91.81 70 ALA A C 1
ATOM 523 O O . ALA A 1 70 ? 35.138 13.200 -11.252 1.00 91.81 70 ALA A O 1
ATOM 524 N N . ILE A 1 71 ? 34.418 14.450 -12.964 1.00 92.25 71 ILE A N 1
ATOM 525 C CA . ILE A 1 71 ? 34.114 15.639 -12.150 1.00 92.25 71 ILE A CA 1
ATOM 526 C C . ILE A 1 71 ? 32.956 15.357 -11.188 1.00 92.25 71 ILE A C 1
ATOM 528 O O . ILE A 1 71 ? 33.043 15.708 -10.010 1.00 92.25 71 ILE A O 1
ATOM 532 N N . ALA A 1 72 ? 31.884 14.734 -11.675 1.00 93.38 72 ALA A N 1
ATOM 533 C CA . ALA A 1 72 ? 30.711 14.416 -10.874 1.00 93.38 72 ALA A CA 1
ATOM 534 C C . ALA A 1 72 ? 31.027 13.429 -9.737 1.00 93.38 72 ALA A C 1
ATOM 536 O O . ALA A 1 72 ? 30.630 13.660 -8.595 1.00 93.38 72 ALA A O 1
ATOM 537 N N . GLU A 1 73 ? 31.787 12.373 -10.031 1.00 91.94 73 GLU A N 1
ATOM 538 C CA . GLU A 1 73 ? 32.244 11.398 -9.036 1.00 91.94 73 GLU A CA 1
ATOM 539 C C . GLU A 1 73 ? 33.124 12.060 -7.970 1.00 91.94 73 GLU A C 1
ATOM 541 O O . GLU A 1 73 ? 32.863 11.905 -6.777 1.00 91.94 73 GLU A O 1
ATOM 546 N N . TYR A 1 74 ? 34.098 12.879 -8.379 1.00 91.06 74 TYR A N 1
ATOM 547 C CA . TYR A 1 74 ? 34.963 13.610 -7.452 1.00 91.06 74 TYR A CA 1
ATOM 548 C C . TYR A 1 74 ? 34.177 14.544 -6.519 1.00 91.06 74 TYR A C 1
ATOM 550 O O . TYR A 1 74 ? 34.395 14.537 -5.309 1.00 91.06 74 TYR A O 1
ATOM 558 N N . LEU A 1 75 ? 33.246 15.340 -7.056 1.00 91.44 75 LEU A N 1
ATOM 559 C CA . LEU A 1 75 ? 32.455 16.285 -6.258 1.00 91.44 75 LEU A CA 1
ATOM 560 C C . LEU A 1 75 ? 31.582 15.580 -5.214 1.00 91.44 75 LEU A C 1
ATOM 562 O O . LEU A 1 75 ? 31.452 16.082 -4.096 1.00 91.44 75 LEU A O 1
ATOM 566 N N . SER A 1 76 ? 31.048 14.403 -5.552 1.00 89.44 76 SER A N 1
ATOM 567 C CA . SER A 1 76 ? 30.220 13.606 -4.640 1.00 89.44 76 SER A CA 1
ATOM 568 C C . SER A 1 76 ? 30.982 13.065 -3.428 1.00 89.44 76 SER A C 1
ATOM 570 O O . SER A 1 76 ? 30.381 12.869 -2.371 1.00 89.44 76 SER A O 1
ATOM 572 N N . GLN A 1 77 ? 32.301 12.888 -3.552 1.00 88.81 77 GLN A N 1
ATOM 573 C CA . GLN A 1 77 ? 33.180 12.408 -2.482 1.00 88.81 77 GLN A CA 1
ATOM 574 C C . GLN A 1 77 ? 33.609 13.513 -1.507 1.00 88.81 77 GLN A C 1
ATOM 576 O O . GLN A 1 77 ? 34.113 13.212 -0.427 1.00 88.81 77 GLN A O 1
ATOM 581 N N . LEU A 1 78 ? 33.428 14.790 -1.861 1.00 87.75 78 LEU A N 1
ATOM 582 C CA . LEU A 1 78 ? 33.707 15.898 -0.947 1.00 87.75 78 LEU A CA 1
ATOM 583 C C . LEU A 1 78 ? 32.618 15.984 0.136 1.00 87.75 78 LEU A C 1
ATOM 585 O O . LEU A 1 78 ? 31.455 15.713 -0.168 1.00 87.75 78 LEU A O 1
ATOM 589 N N . PRO A 1 79 ? 32.945 16.378 1.379 1.00 83.94 79 PRO A N 1
ATOM 590 C CA . PRO A 1 79 ? 31.956 16.536 2.444 1.00 83.94 79 PRO A CA 1
ATOM 591 C C . PRO A 1 79 ? 30.979 17.682 2.142 1.00 83.94 79 PRO A C 1
ATOM 593 O O . PRO A 1 79 ? 31.338 18.652 1.472 1.00 83.94 79 PRO A O 1
ATOM 596 N N . LEU A 1 80 ? 29.752 17.586 2.668 1.00 84.69 80 LEU A N 1
ATOM 597 C CA . LEU A 1 80 ? 28.832 18.728 2.682 1.00 84.69 80 LEU A CA 1
ATOM 598 C C . LEU A 1 80 ? 29.410 19.821 3.583 1.00 84.69 80 LEU A C 1
ATOM 600 O O . LEU A 1 80 ? 30.012 19.532 4.617 1.00 84.69 80 LEU A O 1
ATOM 604 N N . LEU A 1 81 ? 29.242 21.076 3.179 1.00 84.94 81 LEU A N 1
ATOM 605 C CA . LEU A 1 81 ? 29.859 22.211 3.854 1.00 84.94 81 LEU A CA 1
ATOM 606 C C . LEU A 1 81 ? 28.809 23.060 4.559 1.00 84.94 81 LEU A C 1
ATOM 608 O O . LEU A 1 81 ? 27.774 23.386 3.986 1.00 84.94 81 LEU A O 1
ATOM 612 N N . SER A 1 82 ? 29.117 23.488 5.779 1.00 83.94 82 SER A N 1
ATOM 613 C CA . SER A 1 82 ? 28.319 24.491 6.480 1.00 83.94 82 SER A CA 1
ATOM 614 C C . SER A 1 82 ? 28.708 25.892 6.011 1.00 83.94 82 SER A C 1
ATOM 616 O O . SER A 1 82 ? 29.890 26.235 5.909 1.00 83.94 82 SER A O 1
ATOM 618 N N . HIS A 1 83 ? 27.710 26.732 5.743 1.00 88.75 83 HIS A N 1
ATOM 619 C CA . HIS A 1 83 ? 27.907 28.103 5.282 1.00 88.75 83 HIS A CA 1
ATOM 620 C C . HIS A 1 83 ? 27.322 29.112 6.270 1.00 88.75 83 HIS A C 1
ATOM 622 O O . HIS A 1 83 ? 26.364 28.835 6.986 1.00 88.75 83 HIS A O 1
ATOM 628 N N . LYS A 1 84 ? 27.905 30.313 6.306 1.00 88.50 84 LYS A N 1
ATOM 629 C CA . LYS A 1 84 ? 27.353 31.423 7.090 1.00 88.50 84 LYS A CA 1
ATOM 630 C C . LYS A 1 84 ? 26.159 32.026 6.364 1.00 88.50 84 LYS A C 1
ATOM 632 O O . LYS A 1 84 ? 26.177 32.124 5.138 1.00 88.50 84 LYS A O 1
ATOM 637 N N . SER A 1 85 ? 25.177 32.480 7.138 1.00 92.50 85 SER A N 1
ATOM 638 C CA . SER A 1 85 ? 24.028 33.201 6.597 1.00 92.50 85 SER A CA 1
ATOM 639 C C . SER A 1 85 ? 24.475 34.481 5.891 1.00 92.50 85 SER A C 1
ATOM 641 O O . SER A 1 85 ? 25.346 35.211 6.372 1.00 92.50 85 SER A O 1
ATOM 643 N N . THR A 1 86 ? 23.897 34.730 4.721 1.00 92.88 86 THR A N 1
ATOM 644 C CA . THR A 1 86 ? 24.161 35.887 3.867 1.00 92.88 86 THR A CA 1
ATOM 645 C C . THR A 1 86 ? 22.901 36.666 3.486 1.00 92.88 86 THR A C 1
ATOM 647 O O . THR A 1 86 ? 23.002 37.694 2.802 1.00 92.88 86 THR A O 1
ATOM 650 N N . ILE A 1 87 ? 21.729 36.193 3.921 1.00 92.31 87 ILE A N 1
ATOM 651 C CA . ILE A 1 87 ? 20.421 36.827 3.731 1.00 92.31 87 ILE A CA 1
ATOM 652 C C . ILE A 1 87 ? 19.643 36.833 5.055 1.00 92.31 87 ILE A C 1
ATOM 654 O O . ILE A 1 87 ? 19.790 35.938 5.878 1.00 92.31 87 ILE A O 1
ATOM 658 N N . ALA A 1 88 ? 18.767 37.818 5.255 1.00 92.81 88 ALA A N 1
ATOM 659 C CA . ALA A 1 88 ? 17.856 37.827 6.400 1.00 92.81 88 ALA A CA 1
ATOM 660 C C . ALA A 1 88 ? 16.610 36.967 6.121 1.00 92.81 88 ALA A C 1
ATOM 662 O O . ALA A 1 88 ? 16.023 37.079 5.041 1.00 92.81 88 ALA A O 1
ATOM 663 N N . GLY A 1 89 ? 16.191 36.166 7.106 1.00 92.69 89 GLY A N 1
ATOM 664 C CA . GLY A 1 89 ? 14.989 35.325 7.077 1.00 92.69 89 GLY A CA 1
ATOM 665 C C . GLY A 1 89 ? 14.714 34.689 8.446 1.00 92.69 89 GLY A C 1
ATOM 666 O O . GLY A 1 89 ? 15.574 34.695 9.324 1.00 92.69 89 GLY A O 1
ATOM 667 N N . ASN A 1 90 ? 13.505 34.169 8.647 1.00 94.44 90 ASN A N 1
ATOM 668 C CA . ASN A 1 90 ? 13.079 33.495 9.871 1.00 94.44 90 ASN A CA 1
ATOM 669 C C . ASN A 1 90 ? 13.122 31.963 9.677 1.00 94.44 90 ASN A C 1
ATOM 671 O O . ASN A 1 90 ? 12.246 31.428 8.994 1.00 94.44 90 ASN A O 1
ATOM 675 N N . PRO A 1 91 ? 14.076 31.243 10.298 1.00 90.56 91 PRO A N 1
ATOM 676 C CA . PRO A 1 91 ? 14.212 29.796 10.124 1.00 90.56 91 PRO A CA 1
ATOM 677 C C . PRO A 1 91 ? 13.038 28.999 10.713 1.00 90.56 91 PRO A C 1
ATOM 679 O O . PRO A 1 91 ? 12.735 27.919 10.218 1.00 90.56 91 PRO A O 1
ATOM 682 N N . GLN A 1 92 ? 12.326 29.524 11.716 1.00 92.00 92 GLN A N 1
ATOM 683 C CA . GLN A 1 92 ? 11.151 28.855 12.281 1.00 92.00 92 GLN A CA 1
ATOM 684 C C . GLN A 1 92 ? 9.983 28.850 11.285 1.00 92.00 92 GLN A C 1
ATOM 686 O O . GLN A 1 92 ? 9.397 27.803 11.031 1.00 92.00 92 GLN A O 1
ATOM 691 N N . LYS A 1 93 ? 9.702 29.996 10.650 1.00 93.69 93 LYS A N 1
ATOM 692 C CA . LYS A 1 93 ? 8.729 30.071 9.542 1.00 93.69 93 LYS A CA 1
ATOM 693 C C . LYS A 1 93 ? 9.202 29.276 8.327 1.00 93.69 93 LYS A C 1
ATOM 695 O O . LYS A 1 93 ? 8.409 28.636 7.644 1.00 93.69 93 LYS A O 1
ATOM 700 N N . GLY A 1 94 ? 10.510 29.289 8.079 1.00 94.81 94 GLY A N 1
ATOM 701 C CA . GLY A 1 94 ? 11.140 28.486 7.042 1.00 94.81 94 GLY A CA 1
ATOM 702 C C . GLY A 1 94 ? 10.896 26.994 7.214 1.00 94.81 94 GLY A C 1
ATOM 703 O O . GLY A 1 94 ? 10.594 26.328 6.233 1.00 94.81 94 GLY A O 1
ATOM 704 N N . LYS A 1 95 ? 10.961 26.484 8.450 1.00 94.12 95 LYS A N 1
ATOM 705 C CA . LYS A 1 95 ? 10.674 25.083 8.779 1.00 94.12 95 LYS A CA 1
ATOM 706 C C . LYS A 1 95 ? 9.257 24.681 8.390 1.00 94.12 95 LYS A C 1
ATOM 708 O O . LYS A 1 95 ? 9.070 23.653 7.749 1.00 94.12 95 LYS A O 1
ATOM 713 N N . GLU A 1 96 ? 8.274 25.506 8.742 1.00 92.81 96 GLU A N 1
ATOM 714 C CA . GLU A 1 96 ? 6.863 25.266 8.414 1.00 92.81 96 GLU A CA 1
ATOM 715 C C . GLU A 1 96 ? 6.662 25.176 6.895 1.00 92.81 96 GLU A C 1
ATOM 717 O O . GLU A 1 96 ? 6.077 24.214 6.395 1.00 92.81 96 GLU A O 1
ATOM 722 N N . LEU A 1 97 ? 7.233 26.129 6.154 1.00 93.44 97 LEU A N 1
ATOM 723 C CA . LEU A 1 97 ? 7.161 26.191 4.692 1.00 93.44 97 LEU A CA 1
ATOM 724 C C . LEU A 1 97 ? 7.959 25.070 4.001 1.00 93.44 97 LEU A C 1
ATOM 726 O O . LEU A 1 97 ? 7.550 24.570 2.953 1.00 93.44 97 LEU A O 1
ATOM 730 N N . PHE A 1 98 ? 9.081 24.644 4.585 1.00 94.50 98 PHE A N 1
ATOM 731 C CA . PHE A 1 98 ? 9.942 23.600 4.029 1.00 94.50 98 PHE A CA 1
ATOM 732 C C . PHE A 1 98 ? 9.300 22.209 4.059 1.00 94.50 98 PHE A C 1
ATOM 734 O O . PHE A 1 98 ? 9.733 21.340 3.308 1.00 94.50 98 PHE A O 1
ATOM 741 N N . THR A 1 99 ? 8.241 21.992 4.843 1.00 87.25 99 THR A N 1
ATOM 742 C CA . THR A 1 99 ? 7.505 20.714 4.905 1.00 87.25 99 THR A CA 1
ATOM 743 C C . THR A 1 99 ? 7.136 20.180 3.513 1.00 87.25 99 THR A C 1
ATOM 745 O O . THR A 1 99 ? 7.255 18.986 3.247 1.00 87.25 99 THR A O 1
ATOM 748 N N . VAL A 1 100 ? 6.765 21.068 2.581 1.00 86.25 100 VAL A N 1
ATOM 749 C CA . VAL A 1 100 ? 6.465 20.697 1.186 1.00 86.25 100 VAL A CA 1
ATOM 750 C C . VAL A 1 100 ? 7.721 20.201 0.463 1.00 86.25 100 VAL A C 1
ATOM 752 O O . VAL A 1 100 ? 7.690 19.177 -0.220 1.00 86.25 100 VAL A O 1
ATOM 755 N N . CYS A 1 101 ? 8.847 20.893 0.643 1.00 90.88 101 CYS A N 1
ATOM 756 C CA . CYS A 1 101 ? 10.134 20.547 0.040 1.00 90.88 101 CYS A CA 1
ATOM 757 C C . CYS A 1 101 ? 10.729 19.253 0.620 1.00 90.88 101 CYS A C 1
ATOM 759 O O . CYS A 1 101 ? 11.358 18.488 -0.115 1.00 90.88 101 CYS A O 1
ATOM 761 N N . ALA A 1 102 ? 10.504 18.983 1.909 1.00 88.69 102 ALA A N 1
ATOM 762 C CA . ALA A 1 102 ? 11.011 17.808 2.616 1.00 88.69 102 ALA A CA 1
ATOM 763 C C . ALA A 1 102 ? 10.508 16.485 2.014 1.00 88.69 102 ALA A C 1
ATOM 765 O O . ALA A 1 102 ? 11.229 15.491 2.046 1.00 88.69 102 ALA A O 1
ATOM 766 N N . SER A 1 103 ? 9.324 16.484 1.390 1.00 85.56 103 SER A N 1
ATOM 767 C CA . SER A 1 103 ? 8.760 15.303 0.715 1.00 85.56 103 SER A CA 1
ATOM 768 C C . SER A 1 103 ? 9.673 14.717 -0.371 1.00 85.56 103 SER A C 1
ATOM 770 O O . SER A 1 103 ? 9.683 13.508 -0.587 1.00 85.56 103 SER A O 1
ATOM 772 N N . CYS A 1 104 ? 10.462 15.568 -1.036 1.00 88.06 104 CYS A N 1
ATOM 773 C CA . CYS A 1 104 ? 11.396 15.158 -2.084 1.00 88.06 104 CYS A CA 1
ATOM 774 C C . CYS A 1 104 ? 12.855 15.291 -1.642 1.00 88.06 104 CYS A C 1
ATOM 776 O O . CYS A 1 104 ? 13.676 14.443 -1.971 1.00 88.06 104 CYS A O 1
ATOM 778 N N . HIS A 1 105 ? 13.193 16.342 -0.894 1.00 91.00 105 HIS A N 1
ATOM 779 C CA . HIS A 1 105 ? 14.572 16.628 -0.495 1.00 91.00 105 HIS A CA 1
ATOM 780 C C . HIS A 1 105 ? 14.957 16.041 0.872 1.00 91.00 105 HIS A C 1
ATOM 782 O O . HIS A 1 105 ? 16.097 16.211 1.302 1.00 91.00 105 HIS A O 1
ATOM 788 N N . GLY A 1 106 ? 14.038 15.340 1.540 1.00 85.75 106 GLY A N 1
ATOM 789 C CA . GLY A 1 106 ? 14.221 14.781 2.877 1.00 85.75 106 GLY A CA 1
ATOM 790 C C . GLY A 1 106 ? 14.106 15.831 3.984 1.00 85.75 106 GLY A C 1
ATOM 791 O O . GLY A 1 106 ? 14.339 17.020 3.766 1.00 85.75 106 GLY A O 1
ATOM 792 N N . GLU A 1 107 ? 13.783 15.389 5.200 1.00 86.12 107 GLU A N 1
ATOM 793 C CA . GLU A 1 107 ? 13.617 16.280 6.363 1.00 86.12 107 GLU A CA 1
ATOM 794 C C . GLU A 1 107 ? 14.894 17.053 6.711 1.00 86.12 107 GLU A C 1
ATOM 796 O O . GLU A 1 107 ? 14.830 18.215 7.099 1.00 86.12 107 GLU A O 1
ATOM 801 N N . GLN A 1 108 ? 16.057 16.427 6.510 1.00 87.44 108 GLN A N 1
ATOM 802 C CA . GLN A 1 108 ? 17.373 17.049 6.704 1.00 87.44 108 GLN A CA 1
ATOM 803 C C . GLN A 1 108 ? 17.920 17.711 5.430 1.00 87.44 108 GLN A C 1
ATOM 805 O O . GLN A 1 108 ? 19.074 18.130 5.391 1.00 87.44 108 GLN A O 1
ATOM 810 N N . GLY A 1 109 ? 17.119 17.797 4.362 1.00 89.88 109 GLY A N 1
ATOM 811 C CA . GLY A 1 109 ? 17.531 18.403 3.098 1.00 89.88 109 GLY A CA 1
ATOM 812 C C . GLY A 1 109 ? 18.637 17.639 2.362 1.00 89.88 109 GLY A C 1
ATOM 813 O O . GLY A 1 109 ? 19.272 18.217 1.485 1.00 89.88 109 GLY A O 1
ATOM 814 N N . LEU A 1 110 ? 18.895 16.370 2.695 1.00 88.19 110 LEU A N 1
ATOM 815 C CA . LEU A 1 110 ? 19.984 15.556 2.129 1.00 88.19 110 LEU A CA 1
ATOM 816 C C . LEU A 1 110 ? 19.694 15.015 0.715 1.00 88.19 110 LEU A C 1
ATOM 818 O O . LEU A 1 110 ? 20.560 14.406 0.091 1.00 88.19 110 LEU A O 1
ATOM 822 N N . GLY A 1 111 ? 18.508 15.287 0.173 1.00 86.06 111 GLY A N 1
ATOM 823 C CA . GLY A 1 111 ? 18.089 14.825 -1.145 1.00 86.06 111 GLY A CA 1
ATOM 824 C C . GLY A 1 111 ? 17.560 13.392 -1.138 1.00 86.06 111 GLY A C 1
ATOM 825 O O . GLY A 1 111 ? 17.628 12.672 -0.145 1.00 86.06 111 GLY A O 1
ATOM 826 N N . ASN A 1 112 ? 17.020 12.977 -2.280 1.00 82.38 112 ASN A N 1
ATOM 827 C CA . ASN A 1 112 ? 16.533 11.626 -2.522 1.00 82.38 112 ASN A CA 1
ATOM 828 C C . ASN A 1 112 ? 16.886 11.216 -3.960 1.00 82.38 112 ASN A C 1
ATOM 830 O O . ASN A 1 112 ? 16.382 11.794 -4.931 1.00 82.38 112 ASN A O 1
ATOM 834 N N . LYS A 1 113 ? 17.759 10.208 -4.094 1.00 77.62 113 LYS A N 1
ATOM 835 C CA . LYS A 1 113 ? 18.261 9.730 -5.393 1.00 77.62 113 LYS A CA 1
ATOM 836 C C . LYS A 1 113 ? 17.146 9.140 -6.254 1.00 77.62 113 LYS A C 1
ATOM 838 O O . LYS A 1 113 ? 17.112 9.416 -7.452 1.00 77.62 113 LYS A O 1
ATOM 843 N N . ASP A 1 114 ? 16.209 8.422 -5.640 1.00 74.94 114 ASP A N 1
ATOM 844 C CA . ASP A 1 114 ? 15.103 7.758 -6.336 1.00 74.94 114 ASP A CA 1
ATOM 845 C C . ASP A 1 114 ? 14.122 8.776 -6.931 1.00 74.94 114 ASP A C 1
ATOM 847 O O . ASP A 1 114 ? 13.556 8.566 -8.003 1.00 74.94 114 ASP A O 1
ATOM 851 N N . LEU A 1 115 ? 13.986 9.934 -6.278 1.00 77.75 115 LEU A N 1
ATOM 852 C CA . LEU A 1 115 ? 13.157 11.048 -6.743 1.00 77.75 115 LEU A CA 1
ATOM 853 C C . LEU A 1 115 ? 13.914 12.047 -7.625 1.00 77.75 115 LEU A C 1
ATOM 855 O O . LEU A 1 115 ? 13.354 13.067 -8.021 1.00 77.75 115 LEU A O 1
ATOM 859 N N . ASN A 1 116 ? 15.184 11.782 -7.952 1.00 81.06 116 ASN A N 1
ATOM 860 C CA . ASN A 1 116 ? 16.063 12.720 -8.654 1.00 81.06 116 ASN A CA 1
ATOM 861 C C . ASN A 1 116 ? 16.221 14.088 -7.955 1.00 81.06 116 ASN A C 1
ATOM 863 O O . ASN A 1 116 ? 16.632 15.060 -8.605 1.00 81.06 116 ASN A O 1
ATOM 867 N N . ALA A 1 117 ? 15.940 14.153 -6.652 1.00 88.38 117 ALA A N 1
ATOM 868 C CA . ALA A 1 117 ? 15.981 15.357 -5.838 1.00 88.38 117 ALA A CA 1
ATOM 869 C C . ALA A 1 117 ? 17.383 15.526 -5.221 1.00 88.38 117 ALA A C 1
ATOM 871 O O . ALA A 1 117 ? 17.810 14.679 -4.435 1.00 88.38 117 ALA A O 1
ATOM 872 N N . PRO A 1 118 ? 18.136 16.585 -5.567 1.00 88.81 118 PRO A N 1
ATOM 873 C CA . PRO A 1 118 ? 19.470 16.793 -5.012 1.00 88.81 118 PRO A CA 1
ATOM 874 C C . PRO A 1 118 ? 19.424 17.194 -3.530 1.00 88.81 118 PRO A C 1
ATOM 876 O O . PRO A 1 118 ? 18.405 17.731 -3.080 1.00 88.81 118 PRO A O 1
ATOM 879 N N . PRO A 1 119 ? 20.533 17.023 -2.789 1.00 90.38 119 PRO A N 1
ATOM 880 C CA . PRO A 1 119 ? 20.701 17.679 -1.500 1.00 90.38 119 PRO A CA 1
ATOM 881 C C . PRO A 1 119 ? 20.563 19.200 -1.643 1.00 90.38 119 PRO A C 1
ATOM 883 O O . PRO A 1 119 ? 21.115 19.818 -2.557 1.00 90.38 119 PRO A O 1
ATOM 886 N N . LEU A 1 120 ? 19.785 19.785 -0.737 1.00 93.50 120 LEU A N 1
ATOM 887 C CA . LEU A 1 120 ? 19.695 21.227 -0.490 1.00 93.50 120 LEU A CA 1
ATOM 888 C C . LEU A 1 120 ? 20.583 21.634 0.687 1.00 93.50 120 LEU A C 1
ATOM 890 O O . LEU A 1 120 ? 21.106 22.746 0.726 1.00 93.50 120 LEU A O 1
ATOM 894 N N . ALA A 1 121 ? 20.755 20.693 1.609 1.00 90.56 121 ALA A N 1
ATOM 895 C CA . ALA A 1 121 ? 21.767 20.668 2.635 1.00 90.56 121 ALA A CA 1
ATOM 896 C C . ALA A 1 121 ? 23.148 21.065 2.104 1.00 90.56 121 ALA A C 1
ATOM 898 O O . ALA A 1 121 ? 23.582 20.570 1.066 1.00 90.56 121 ALA A O 1
ATOM 899 N N . GLY A 1 122 ? 23.842 21.949 2.816 1.00 88.50 122 GLY A N 1
ATOM 900 C CA . GLY A 1 122 ? 25.183 22.406 2.448 1.00 88.50 122 GLY A CA 1
ATOM 901 C C . GLY A 1 122 ? 25.258 23.337 1.230 1.00 88.50 122 GLY A C 1
ATOM 902 O O . GLY A 1 122 ? 26.351 23.714 0.811 1.00 88.50 122 GLY A O 1
ATOM 903 N N . LEU A 1 123 ? 24.120 23.757 0.663 1.00 93.19 123 LEU A N 1
ATOM 904 C CA . LEU A 1 123 ? 24.082 24.857 -0.299 1.00 93.19 123 LEU A CA 1
ATOM 905 C C . LEU A 1 123 ? 24.013 26.211 0.411 1.00 93.19 123 LEU A C 1
ATOM 907 O O . LEU A 1 123 ? 23.498 26.360 1.516 1.00 93.19 123 LEU A O 1
ATOM 911 N N . GLN A 1 124 ? 24.509 27.238 -0.271 1.00 94.50 124 GLN A N 1
ATOM 912 C CA . GLN A 1 124 ? 24.478 28.607 0.229 1.00 94.50 124 GLN A CA 1
ATOM 913 C C . GLN A 1 124 ? 23.064 29.194 0.108 1.00 94.50 124 GLN A C 1
ATOM 915 O O . GLN A 1 124 ? 22.413 29.068 -0.931 1.00 94.50 124 GLN A O 1
ATOM 920 N N . ASP A 1 125 ? 22.611 29.901 1.140 1.00 94.81 125 ASP A N 1
ATOM 921 C CA . ASP A 1 125 ? 21.269 30.492 1.222 1.00 94.81 125 ASP A CA 1
ATOM 922 C C . ASP A 1 125 ? 20.924 31.428 0.046 1.00 94.81 125 ASP A C 1
ATOM 924 O O . ASP A 1 125 ? 19.844 31.324 -0.541 1.00 94.81 125 ASP A O 1
ATOM 928 N N . TRP A 1 126 ? 21.859 32.285 -0.376 1.00 95.06 126 TRP A N 1
ATOM 929 C CA . TRP A 1 126 ? 21.686 33.164 -1.538 1.00 95.06 126 TRP A CA 1
ATOM 930 C C . TRP A 1 126 ? 21.459 32.374 -2.831 1.00 95.06 126 TRP A C 1
ATOM 932 O O . TRP A 1 126 ? 20.711 32.817 -3.707 1.00 95.06 126 TRP A O 1
ATOM 942 N N . TYR A 1 127 ? 22.093 31.205 -2.958 1.00 95.94 127 TYR A N 1
ATOM 943 C CA . TYR A 1 127 ? 21.957 30.360 -4.135 1.00 95.94 127 TYR A CA 1
ATOM 944 C C . TYR A 1 127 ? 20.603 29.657 -4.137 1.00 95.94 127 TYR A C 1
ATOM 946 O O . TYR A 1 127 ? 19.942 29.649 -5.175 1.00 95.94 127 TYR A O 1
ATOM 954 N N . ILE A 1 128 ? 20.156 29.144 -2.985 1.00 96.12 128 ILE A N 1
ATOM 955 C CA . ILE A 1 128 ? 18.821 28.548 -2.834 1.00 96.12 128 ILE A CA 1
ATOM 956 C C . ILE A 1 128 ? 17.749 29.553 -3.259 1.00 96.12 128 ILE A C 1
ATOM 958 O O . ILE A 1 128 ? 16.946 29.246 -4.140 1.00 96.12 128 ILE A O 1
ATOM 962 N N . VAL A 1 129 ? 17.788 30.778 -2.722 1.00 96.88 129 VAL A N 1
ATOM 963 C CA . VAL A 1 129 ? 16.844 31.834 -3.116 1.00 96.88 129 VAL A CA 1
ATOM 964 C C . VAL A 1 129 ? 16.943 32.128 -4.611 1.00 96.88 129 VAL A C 1
ATOM 966 O O . VAL A 1 129 ? 15.924 32.152 -5.294 1.00 96.88 129 VAL A O 1
ATOM 969 N N . SER A 1 130 ? 18.153 32.288 -5.155 1.00 94.88 130 SER A N 1
ATOM 970 C CA . SER A 1 130 ? 18.335 32.536 -6.591 1.00 94.88 130 SER A CA 1
ATOM 971 C C . SER A 1 130 ? 17.713 31.437 -7.461 1.00 94.88 130 SER A C 1
ATOM 973 O O . SER A 1 130 ? 17.082 31.744 -8.471 1.00 94.88 130 SER A O 1
ATOM 975 N N . GLN A 1 131 ? 17.854 30.162 -7.082 1.00 95.50 131 GLN A N 1
ATOM 976 C CA . GLN A 1 131 ? 17.244 29.062 -7.829 1.00 95.50 131 GLN A CA 1
ATOM 977 C C . GLN A 1 131 ? 15.720 29.055 -7.702 1.00 95.50 131 GLN A C 1
ATOM 979 O O . GLN A 1 131 ? 15.052 28.871 -8.716 1.00 95.50 131 GLN A O 1
ATOM 984 N N . LEU A 1 132 ? 15.174 29.288 -6.505 1.00 96.50 132 LEU A N 1
ATOM 985 C CA . LEU A 1 132 ? 13.727 29.377 -6.293 1.00 96.50 132 LEU A CA 1
ATOM 986 C C . LEU A 1 132 ? 13.105 30.481 -7.153 1.00 96.50 132 LEU A C 1
ATOM 988 O O . LEU A 1 132 ? 12.113 30.234 -7.830 1.00 96.50 132 LEU A O 1
ATOM 992 N N . GLU A 1 133 ? 13.723 31.660 -7.218 1.00 95.19 133 GLU A N 1
ATOM 993 C CA . GLU A 1 133 ? 13.227 32.758 -8.056 1.00 95.19 133 GLU A CA 1
ATOM 994 C C . GLU A 1 133 ? 13.327 32.440 -9.559 1.00 95.19 133 GLU A C 1
ATOM 996 O O . GLU A 1 133 ? 12.423 32.775 -10.328 1.00 95.19 133 GLU A O 1
ATOM 1001 N N . LYS A 1 134 ? 14.371 31.722 -10.000 1.00 94.69 134 LYS A N 1
ATOM 1002 C CA . LYS A 1 134 ? 14.468 31.240 -11.391 1.00 94.69 134 LYS A CA 1
ATOM 1003 C C . LYS A 1 134 ? 13.395 30.208 -11.732 1.00 94.69 134 LYS A C 1
ATOM 1005 O O . LYS A 1 134 ? 12.890 30.220 -12.849 1.00 94.69 134 LYS A O 1
ATOM 1010 N N . PHE A 1 135 ? 13.035 29.338 -10.790 1.00 95.31 135 PHE A N 1
ATOM 1011 C CA . PHE A 1 135 ? 11.928 28.399 -10.968 1.00 95.31 135 PHE A CA 1
ATOM 1012 C C . PHE A 1 135 ? 10.572 29.116 -10.990 1.00 95.31 135 PHE A C 1
ATOM 1014 O O . PHE A 1 135 ? 9.762 28.840 -11.869 1.00 95.31 135 PHE A O 1
ATOM 1021 N N . LYS A 1 136 ? 10.340 30.082 -10.088 1.00 94.44 136 LYS A N 1
ATOM 1022 C CA . LYS A 1 136 ? 9.108 30.894 -10.064 1.00 94.44 136 LYS A CA 1
ATOM 1023 C C . LYS A 1 136 ? 8.887 31.658 -11.371 1.00 94.44 136 LYS A C 1
ATOM 1025 O O . LYS A 1 136 ? 7.763 31.729 -11.851 1.00 94.44 136 LYS A O 1
ATOM 1030 N N . SER A 1 137 ? 9.957 32.206 -11.944 1.00 92.38 137 SER A N 1
ATOM 1031 C CA . SER A 1 137 ? 9.922 32.996 -13.184 1.00 92.38 137 SER A CA 1
ATOM 1032 C C . SER A 1 137 ? 10.007 32.162 -14.468 1.00 92.38 137 SER A C 1
ATOM 1034 O O . SER A 1 137 ? 10.004 32.730 -15.556 1.00 92.38 137 SER A O 1
ATOM 1036 N N . GLY A 1 138 ? 10.122 30.832 -14.370 1.00 89.75 138 GLY A N 1
ATOM 1037 C CA . GLY A 1 138 ? 10.264 29.946 -15.530 1.00 89.75 138 GLY A CA 1
ATOM 1038 C C . GLY A 1 138 ? 11.626 30.019 -16.234 1.00 89.75 138 GLY A C 1
ATOM 1039 O O . GLY A 1 138 ? 11.852 29.282 -17.190 1.00 89.75 138 GLY A O 1
ATOM 1040 N N . ILE A 1 139 ? 12.566 30.836 -15.740 1.00 92.88 139 ILE A N 1
ATOM 1041 C CA . ILE A 1 139 ? 13.959 30.901 -16.222 1.00 92.88 139 ILE A CA 1
ATOM 1042 C C . ILE A 1 139 ? 14.637 29.526 -16.122 1.00 92.88 139 ILE A C 1
ATOM 1044 O O . ILE A 1 139 ? 15.515 29.201 -16.921 1.00 92.88 139 ILE A O 1
ATOM 1048 N N . ARG A 1 140 ? 14.237 28.726 -15.129 1.00 91.00 140 ARG A N 1
ATOM 1049 C CA . ARG A 1 140 ? 14.632 27.327 -14.958 1.00 91.00 140 ARG A CA 1
ATOM 1050 C C . ARG A 1 140 ? 13.377 26.468 -14.849 1.00 91.00 140 ARG A C 1
ATOM 1052 O O . ARG A 1 140 ? 12.463 26.825 -14.113 1.00 91.00 140 ARG A O 1
ATOM 1059 N N . GLY A 1 141 ? 13.343 25.334 -15.543 1.00 88.62 141 GLY A N 1
ATOM 1060 C CA . GLY A 1 141 ? 12.208 24.408 -15.514 1.00 88.62 141 GLY A CA 1
ATOM 1061 C C . GLY A 1 141 ? 10.956 24.898 -16.250 1.00 88.62 141 GLY A C 1
ATOM 1062 O O . GLY A 1 141 ? 9.914 24.268 -16.119 1.00 88.62 141 GLY A O 1
ATOM 1063 N N . GLY A 1 142 ? 11.032 25.999 -17.008 1.00 85.50 142 GLY A N 1
ATOM 1064 C CA . GLY A 1 142 ? 9.904 26.526 -17.788 1.00 85.50 142 GLY A CA 1
ATOM 1065 C C . GLY A 1 142 ? 9.672 25.833 -19.137 1.00 85.50 142 GLY A C 1
ATOM 1066 O O . GLY A 1 142 ? 8.621 26.021 -19.738 1.00 85.50 142 GLY A O 1
ATOM 1067 N N . ASP A 1 143 ? 10.627 25.027 -19.607 1.00 84.25 143 ASP A N 1
ATOM 1068 C CA . ASP A 1 143 ? 10.572 24.314 -20.888 1.00 84.25 143 ASP A CA 1
ATOM 1069 C C . ASP A 1 143 ? 10.549 22.799 -20.620 1.00 84.25 143 ASP A C 1
ATOM 1071 O O . ASP A 1 143 ? 11.555 22.208 -20.221 1.00 84.25 143 ASP A O 1
ATOM 1075 N N . ALA A 1 144 ? 9.378 22.176 -20.788 1.00 80.69 144 ALA A N 1
ATOM 1076 C CA . ALA A 1 144 ? 9.153 20.758 -20.493 1.00 80.69 144 ALA A CA 1
ATOM 1077 C C . ALA A 1 144 ? 9.956 19.819 -21.404 1.00 80.69 144 ALA A C 1
ATOM 1079 O O . ALA A 1 144 ? 10.314 18.716 -20.988 1.00 80.69 144 ALA A O 1
ATOM 1080 N N . GLU A 1 145 ? 10.218 20.248 -22.640 1.00 80.50 145 GLU A N 1
ATOM 1081 C CA . GLU A 1 145 ? 10.929 19.450 -23.637 1.00 80.50 145 GLU A CA 1
ATOM 1082 C C . GLU A 1 145 ? 12.429 19.436 -23.341 1.00 80.50 145 GLU A C 1
ATOM 1084 O O . GLU A 1 145 ? 13.076 18.392 -23.439 1.00 80.50 145 GLU A O 1
ATOM 1089 N N . LYS A 1 146 ? 12.978 20.577 -22.906 1.00 78.44 146 LYS A N 1
ATOM 1090 C CA . LYS A 1 146 ? 14.401 20.699 -22.558 1.00 78.44 146 LYS A CA 1
ATOM 1091 C C . LYS A 1 146 ? 14.720 20.264 -21.132 1.00 78.44 146 LYS A C 1
ATOM 1093 O O . LYS A 1 146 ? 15.776 19.682 -20.887 1.00 78.44 146 LYS A O 1
ATOM 1098 N N . GLU A 1 147 ? 13.834 20.530 -20.174 1.00 79.38 147 GLU A N 1
ATOM 1099 C CA . GLU A 1 147 ? 14.039 20.246 -18.749 1.00 79.38 147 GLU A CA 1
ATOM 1100 C C . GLU A 1 147 ? 12.931 19.342 -18.160 1.00 79.38 147 GLU A C 1
ATOM 1102 O O . GLU A 1 147 ? 12.265 19.729 -17.194 1.00 79.38 147 GLU A O 1
ATOM 1107 N N . PRO A 1 148 ? 12.769 18.091 -18.642 1.00 74.50 148 PRO A N 1
ATOM 1108 C CA . PRO A 1 148 ? 11.652 17.214 -18.261 1.00 74.50 148 PRO A CA 1
ATOM 1109 C C . PRO A 1 148 ? 11.618 16.849 -16.768 1.00 74.50 148 PRO A C 1
ATOM 1111 O O . PRO A 1 148 ? 10.559 16.567 -16.219 1.00 74.50 148 PRO A O 1
ATOM 1114 N N . ILE A 1 149 ? 12.769 16.873 -16.086 1.00 80.94 149 ILE A N 1
ATOM 1115 C CA . ILE A 1 149 ? 12.851 16.722 -14.620 1.00 80.94 149 ILE A CA 1
ATOM 1116 C C . ILE A 1 149 ? 12.741 18.092 -13.932 1.00 80.94 149 ILE A C 1
ATOM 1118 O O . ILE A 1 149 ? 12.165 18.208 -12.853 1.00 80.94 149 ILE A O 1
ATOM 1122 N N . GLY A 1 150 ? 13.276 19.146 -14.551 1.00 81.56 150 GLY A N 1
ATOM 1123 C CA . GLY A 1 150 ? 13.307 20.497 -13.986 1.00 81.56 150 GLY A CA 1
ATOM 1124 C C . GLY A 1 150 ? 11.925 21.136 -13.845 1.00 81.56 150 GLY A C 1
ATOM 1125 O O . GLY A 1 150 ? 11.735 21.929 -12.927 1.00 81.56 150 GLY A O 1
ATOM 1126 N N . ILE A 1 151 ? 10.953 20.737 -14.673 1.00 87.50 151 ILE A N 1
ATOM 1127 C CA . ILE A 1 151 ? 9.564 21.233 -14.635 1.00 87.50 151 ILE A CA 1
ATOM 1128 C C . ILE A 1 151 ? 8.794 20.866 -13.359 1.00 87.50 151 ILE A C 1
ATOM 1130 O O . ILE A 1 151 ? 7.729 21.412 -13.080 1.00 87.50 151 ILE A O 1
ATOM 1134 N N . THR A 1 152 ? 9.346 19.976 -12.537 1.00 88.25 152 THR A N 1
ATOM 1135 C CA . THR A 1 152 ? 8.774 19.636 -11.228 1.00 88.25 152 THR A CA 1
ATOM 1136 C C . THR A 1 152 ? 8.928 20.766 -10.204 1.00 88.25 152 THR A C 1
ATOM 1138 O O . THR A 1 152 ? 8.109 20.887 -9.297 1.00 88.25 152 THR A O 1
ATOM 1141 N N . MET A 1 153 ? 9.937 21.629 -10.354 1.00 93.62 153 MET A N 1
ATOM 1142 C CA . MET A 1 153 ? 10.275 22.656 -9.366 1.00 93.62 153 MET A CA 1
ATOM 1143 C C . MET A 1 153 ? 9.511 23.986 -9.487 1.00 93.62 153 MET A C 1
ATOM 1145 O O . MET A 1 153 ? 9.237 24.559 -8.435 1.00 93.62 153 MET A O 1
ATOM 1149 N N . PRO A 1 154 ? 9.128 24.508 -10.672 1.00 93.94 154 PRO A N 1
ATOM 1150 C CA . PRO A 1 154 ? 8.296 25.710 -10.777 1.00 93.94 154 PRO A CA 1
ATOM 1151 C C . PRO A 1 154 ? 7.020 25.698 -9.920 1.00 93.94 154 PRO A C 1
ATOM 1153 O O . PRO A 1 154 ? 6.863 26.631 -9.130 1.00 93.94 154 PRO A O 1
ATOM 1156 N N . PRO A 1 155 ? 6.147 24.665 -9.959 1.00 91.19 155 PRO A N 1
ATOM 1157 C CA . PRO A 1 155 ? 4.957 24.650 -9.106 1.00 91.19 155 PRO A CA 1
ATOM 1158 C C . PRO A 1 155 ? 5.310 24.566 -7.615 1.00 91.19 155 PRO A C 1
ATOM 1160 O O . PRO A 1 155 ? 4.620 25.160 -6.793 1.00 91.19 155 PRO A O 1
ATOM 1163 N N . MET A 1 156 ? 6.406 23.890 -7.249 1.00 93.81 156 MET A N 1
ATOM 1164 C CA . MET A 1 156 ? 6.862 23.820 -5.854 1.00 93.81 156 MET A CA 1
ATOM 1165 C C . MET A 1 156 ? 7.390 25.168 -5.370 1.00 93.81 156 MET A C 1
ATOM 1167 O O . MET A 1 156 ? 7.061 25.608 -4.272 1.00 93.81 156 MET A O 1
ATOM 1171 N N . ALA A 1 157 ? 8.158 25.867 -6.204 1.00 94.00 157 ALA A N 1
ATOM 1172 C CA . ALA A 1 157 ? 8.674 27.188 -5.886 1.00 94.00 157 ALA A CA 1
ATOM 1173 C C . ALA A 1 157 ? 7.539 28.217 -5.770 1.00 94.00 157 ALA A C 1
ATOM 1175 O O . ALA A 1 157 ? 7.605 29.088 -4.908 1.00 94.00 157 ALA A O 1
ATOM 1176 N N . GLN A 1 158 ? 6.477 28.087 -6.574 1.00 93.31 158 GLN A N 1
ATOM 1177 C CA . GLN A 1 158 ? 5.290 28.949 -6.510 1.00 93.31 158 GLN A CA 1
ATOM 1178 C C . GLN A 1 158 ? 4.481 28.797 -5.211 1.00 93.31 158 GLN A C 1
ATOM 1180 O O . GLN A 1 158 ? 3.745 29.716 -4.866 1.00 93.31 158 GLN A O 1
ATOM 1185 N N . THR A 1 159 ? 4.647 27.707 -4.447 1.00 93.00 159 THR A N 1
ATOM 1186 C CA . THR A 1 159 ? 4.016 27.583 -3.113 1.00 93.00 159 THR A CA 1
ATOM 1187 C C . THR A 1 159 ? 4.547 28.615 -2.110 1.00 93.00 159 THR A C 1
ATOM 1189 O O . THR A 1 159 ? 3.874 28.952 -1.137 1.00 93.00 159 THR A O 1
ATOM 1192 N N . LEU A 1 160 ? 5.741 29.161 -2.358 1.00 95.12 160 LEU A N 1
ATOM 1193 C CA . LEU A 1 160 ? 6.333 30.227 -1.561 1.00 95.12 160 LEU A CA 1
ATOM 1194 C C . LEU A 1 160 ? 5.779 31.570 -2.039 1.00 95.12 160 LEU A C 1
ATOM 1196 O O . LEU A 1 160 ? 6.251 32.129 -3.033 1.00 95.12 160 LEU A O 1
ATOM 1200 N N . ALA A 1 161 ? 4.789 32.073 -1.303 1.00 89.50 161 ALA A N 1
ATOM 1201 C CA . ALA A 1 161 ? 3.962 33.218 -1.686 1.00 89.50 161 ALA A CA 1
ATOM 1202 C C . ALA A 1 161 ? 4.756 34.471 -2.093 1.00 89.50 161 ALA A C 1
ATOM 1204 O O . ALA A 1 161 ? 4.358 35.190 -3.006 1.00 89.50 161 ALA A O 1
ATOM 1205 N N . ASP A 1 162 ? 5.890 34.733 -1.446 1.00 92.31 162 ASP A N 1
ATOM 1206 C CA . ASP A 1 162 ? 6.714 35.904 -1.721 1.00 92.31 162 ASP A CA 1
ATOM 1207 C C . ASP A 1 162 ? 8.215 35.608 -1.555 1.00 92.31 162 ASP A C 1
ATOM 1209 O O . ASP A 1 162 ? 8.651 34.487 -1.268 1.00 92.31 162 ASP A O 1
ATOM 1213 N N . LYS A 1 163 ? 9.037 36.638 -1.772 1.00 92.00 163 LYS A N 1
ATOM 1214 C CA . LYS A 1 163 ? 10.492 36.553 -1.610 1.00 92.00 163 LYS A CA 1
ATOM 1215 C C . LYS A 1 163 ? 10.899 36.326 -0.151 1.00 92.00 163 LYS A C 1
ATOM 1217 O O . LYS A 1 163 ? 11.921 35.692 0.105 1.00 92.00 163 LYS A O 1
ATOM 1222 N N . LYS A 1 164 ? 10.105 36.809 0.808 1.00 96.12 164 LYS A N 1
ATOM 1223 C CA . LYS A 1 164 ? 10.363 36.606 2.234 1.00 96.12 164 LYS A CA 1
ATOM 1224 C C . LYS A 1 164 ? 10.194 35.127 2.602 1.00 96.12 164 LYS A C 1
ATOM 1226 O O . LYS A 1 164 ? 11.041 34.599 3.308 1.00 96.12 164 LYS A O 1
ATOM 1231 N N . ALA A 1 165 ? 9.191 34.442 2.060 1.00 96.00 165 ALA A N 1
ATOM 1232 C CA . ALA A 1 165 ? 9.011 32.999 2.198 1.00 96.00 165 ALA A CA 1
ATOM 1233 C C . ALA A 1 165 ? 10.206 32.217 1.620 1.00 96.00 165 ALA A C 1
ATOM 1235 O O . ALA A 1 165 ? 10.716 31.311 2.278 1.00 96.00 165 ALA A O 1
ATOM 1236 N N . SER A 1 166 ? 10.722 32.615 0.445 1.00 97.12 166 SER A N 1
ATOM 1237 C CA . SER A 1 166 ? 11.957 32.042 -0.124 1.00 97.12 166 SER A CA 1
ATOM 1238 C C . SER A 1 166 ? 13.158 32.210 0.820 1.00 97.12 166 SER A C 1
ATOM 1240 O O . SER A 1 166 ? 13.950 31.284 0.991 1.00 97.12 166 SER A O 1
ATOM 1242 N N . HIS A 1 167 ? 13.297 33.382 1.445 1.00 97.62 167 HIS A N 1
ATOM 1243 C CA . HIS A 1 167 ? 14.372 33.668 2.397 1.00 97.62 167 HIS A CA 1
ATOM 1244 C C . HIS A 1 167 ? 14.224 32.886 3.709 1.00 97.62 167 HIS A C 1
ATOM 1246 O O . HIS A 1 167 ? 15.210 32.343 4.201 1.00 97.62 167 HIS A O 1
ATOM 1252 N N . ASP A 1 168 ? 13.011 32.814 4.261 1.00 96.81 168 ASP A N 1
ATOM 1253 C CA . ASP A 1 168 ? 12.699 32.071 5.483 1.00 96.81 168 ASP A CA 1
ATOM 1254 C C . ASP A 1 168 ? 13.064 30.582 5.294 1.00 96.81 168 ASP A C 1
ATOM 1256 O O . ASP A 1 168 ? 13.811 30.025 6.100 1.00 96.81 168 ASP A O 1
ATOM 1260 N N . VAL A 1 169 ? 12.648 29.962 4.178 1.00 97.00 169 VAL A N 1
ATOM 1261 C CA . VAL A 1 169 ? 13.002 28.571 3.824 1.00 97.00 169 VAL A CA 1
ATOM 1262 C C . VAL A 1 169 ? 14.507 28.386 3.635 1.00 97.00 169 VAL A C 1
ATOM 1264 O O . VAL A 1 169 ? 15.075 27.426 4.150 1.00 97.00 169 VAL A O 1
ATOM 1267 N N . ALA A 1 170 ? 15.179 29.301 2.935 1.00 96.75 170 ALA A N 1
ATOM 1268 C CA . ALA A 1 170 ? 16.623 29.213 2.735 1.00 96.75 170 ALA A CA 1
ATOM 1269 C C . ALA A 1 170 ? 17.407 29.317 4.058 1.00 96.75 170 ALA A C 1
ATOM 1271 O O . ALA A 1 170 ? 18.402 28.615 4.219 1.00 96.75 170 ALA A O 1
ATOM 1272 N N . GLN A 1 171 ? 16.948 30.131 5.019 1.00 95.81 171 GLN A N 1
ATOM 1273 C CA . GLN A 1 171 ? 17.538 30.182 6.364 1.00 95.81 171 GLN A CA 1
ATOM 1274 C C . GLN A 1 171 ? 17.297 28.900 7.158 1.00 95.81 171 GLN A C 1
ATOM 1276 O O . GLN A 1 171 ? 18.185 28.464 7.886 1.00 95.81 171 GLN A O 1
ATOM 1281 N N . TYR A 1 172 ? 16.127 28.275 7.006 1.00 95.81 172 TYR A N 1
ATOM 1282 C CA . TYR A 1 172 ? 15.886 26.973 7.615 1.00 95.81 172 TYR A CA 1
ATOM 1283 C C . TYR A 1 172 ? 16.810 25.900 7.034 1.00 95.81 172 TYR A C 1
ATOM 1285 O O . TYR A 1 172 ? 17.478 25.214 7.801 1.00 95.81 172 TYR A O 1
ATOM 1293 N N . ILE A 1 173 ? 16.926 25.805 5.705 1.00 94.12 173 ILE A N 1
ATOM 1294 C CA . ILE A 1 173 ? 17.811 24.827 5.052 1.00 94.12 173 ILE A CA 1
ATOM 1295 C C . ILE A 1 173 ? 19.265 25.016 5.497 1.00 94.12 173 ILE A C 1
ATOM 1297 O O . ILE A 1 173 ? 19.945 24.039 5.779 1.00 94.12 173 ILE A O 1
ATOM 1301 N N . LEU A 1 174 ? 19.723 26.264 5.622 1.00 92.44 174 LEU A N 1
ATOM 1302 C CA . LEU A 1 174 ? 21.062 26.581 6.122 1.00 92.44 174 LEU A CA 1
ATOM 1303 C C . LEU A 1 174 ? 21.288 26.132 7.580 1.00 92.44 174 LEU A C 1
ATOM 1305 O O . LEU A 1 174 ? 22.425 25.899 7.978 1.00 92.44 174 LEU A O 1
ATOM 1309 N N . SER A 1 175 ? 20.218 26.042 8.377 1.00 89.56 175 SER A N 1
ATOM 1310 C CA . SER A 1 175 ? 20.265 25.607 9.780 1.00 89.56 175 SER A CA 1
ATOM 1311 C C . SER A 1 175 ? 20.221 24.089 9.967 1.00 89.56 175 SER A C 1
ATOM 1313 O O . SER A 1 175 ? 20.405 23.612 11.087 1.00 89.56 175 SER A O 1
ATOM 1315 N N . LEU A 1 176 ? 19.950 23.331 8.902 1.00 88.00 176 LEU A N 1
ATOM 1316 C CA . LEU A 1 176 ? 19.901 21.875 8.964 1.00 88.00 176 LEU A CA 1
ATOM 1317 C C . LEU A 1 176 ? 21.308 21.329 9.233 1.00 88.00 176 LEU A C 1
ATOM 1319 O O . LEU A 1 176 ? 22.290 21.782 8.648 1.00 88.00 176 LEU A O 1
ATOM 1323 N N . ASN A 1 177 ? 21.412 20.371 10.156 1.00 64.94 177 ASN A N 1
ATOM 1324 C CA . ASN A 1 177 ? 22.702 19.791 10.501 1.00 64.94 177 ASN A CA 1
ATOM 1325 C C . ASN A 1 177 ? 23.081 18.726 9.462 1.00 64.94 177 ASN A C 1
ATOM 1327 O O . ASN A 1 177 ? 22.269 17.871 9.104 1.00 64.94 177 ASN A O 1
ATOM 1331 N N . HIS A 1 178 ? 24.312 18.791 8.962 1.00 66.25 178 HIS A N 1
ATOM 1332 C CA . HIS A 1 178 ? 24.828 17.899 7.915 1.00 66.2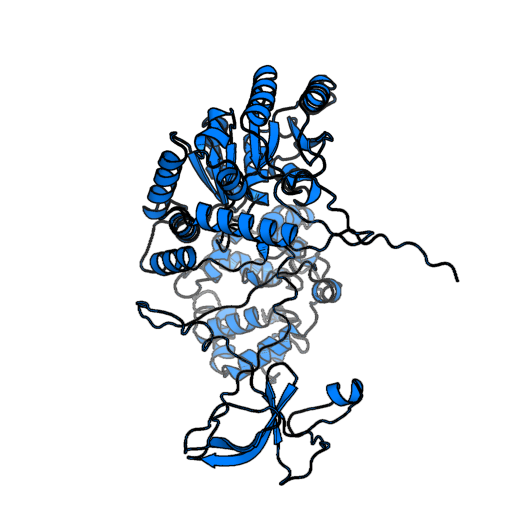5 178 HIS A CA 1
ATOM 1333 C C . HIS A 1 178 ? 26.099 17.163 8.348 1.00 66.25 178 HIS A C 1
ATOM 1335 O O . HIS A 1 178 ? 26.679 16.426 7.549 1.00 66.25 178 HIS A O 1
ATOM 1341 N N . GLU A 1 179 ? 26.521 17.347 9.606 1.00 56.41 179 GLU A N 1
ATOM 1342 C CA . GLU A 1 179 ? 27.687 16.671 10.192 1.00 56.41 179 GLU A CA 1
ATOM 1343 C C . GLU A 1 179 ? 27.512 15.140 10.223 1.00 56.41 179 GLU A C 1
ATOM 1345 O O . GLU A 1 179 ? 28.490 14.402 10.151 1.00 56.41 179 GLU A O 1
ATOM 1350 N N . ASP A 1 180 ? 26.268 14.659 10.168 1.00 47.56 180 ASP A N 1
ATOM 1351 C CA . ASP A 1 180 ? 25.907 13.241 10.112 1.00 47.56 180 ASP A CA 1
ATOM 1352 C C . ASP A 1 180 ? 25.749 12.692 8.685 1.00 47.56 180 ASP A C 1
ATOM 1354 O O . ASP A 1 180 ? 25.018 11.724 8.462 1.00 47.56 180 ASP A O 1
ATOM 1358 N N . ARG A 1 181 ? 26.451 13.245 7.685 1.00 49.62 181 ARG A N 1
ATOM 1359 C CA . ARG A 1 181 ? 26.478 12.614 6.353 1.00 49.62 181 ARG A CA 1
ATOM 1360 C C . ARG A 1 181 ? 27.034 11.192 6.429 1.00 49.62 181 ARG A C 1
ATOM 1362 O O . ARG A 1 181 ? 26.468 10.297 5.817 1.00 49.62 181 ARG A O 1
ATOM 1369 N N . GLU A 1 182 ? 28.048 10.951 7.265 1.00 41.28 182 GLU A N 1
ATOM 1370 C CA . GLU A 1 182 ? 28.514 9.590 7.550 1.00 41.28 182 GLU A CA 1
ATOM 1371 C C . GLU A 1 182 ? 27.480 8.757 8.319 1.00 41.28 182 GLU A C 1
ATOM 1373 O O . GLU A 1 182 ? 27.500 7.548 8.166 1.00 41.28 182 GLU A O 1
ATOM 1378 N N . LEU A 1 183 ? 26.559 9.330 9.102 1.00 37.09 183 LEU A N 1
ATOM 1379 C CA . LEU A 1 183 ? 25.502 8.561 9.776 1.00 37.09 183 LEU A CA 1
ATOM 1380 C C . LEU A 1 183 ? 24.352 8.210 8.815 1.00 37.09 183 LEU A C 1
ATOM 1382 O O . LEU A 1 183 ? 23.786 7.124 8.914 1.00 37.09 183 LEU A O 1
ATOM 1386 N N . TYR A 1 184 ? 24.064 9.080 7.843 1.00 38.56 184 TYR A N 1
ATOM 1387 C CA . TYR A 1 184 ? 23.102 8.832 6.762 1.00 38.56 184 TYR A CA 1
ATOM 1388 C C . TYR A 1 184 ? 23.675 7.894 5.680 1.00 38.56 184 TYR A C 1
ATOM 1390 O O . TYR A 1 184 ? 22.944 7.097 5.097 1.00 38.56 184 TYR A O 1
ATOM 1398 N N . GLU A 1 185 ? 24.994 7.931 5.449 1.00 41.75 185 GLU A N 1
ATOM 1399 C CA . GLU A 1 185 ? 25.714 7.049 4.515 1.00 41.75 185 GLU A CA 1
ATOM 1400 C C . GLU A 1 185 ? 26.175 5.723 5.163 1.00 41.75 185 GLU A C 1
ATOM 1402 O O . GLU A 1 185 ? 26.249 4.709 4.466 1.00 41.75 185 GLU A O 1
ATOM 1407 N N . LYS A 1 186 ? 26.423 5.669 6.486 1.00 32.81 186 LYS A N 1
ATOM 1408 C CA . LYS A 1 186 ? 26.734 4.427 7.243 1.00 32.81 186 LYS A CA 1
ATOM 1409 C C . LYS A 1 186 ? 25.509 3.774 7.883 1.00 32.81 186 LYS A C 1
ATOM 1411 O O . LYS A 1 186 ? 25.590 2.612 8.279 1.00 32.81 186 LYS A O 1
ATOM 1416 N N . ASN A 1 187 ? 24.378 4.469 7.943 1.00 32.38 187 ASN A N 1
ATOM 1417 C CA . ASN A 1 187 ? 23.076 3.903 8.279 1.00 32.38 187 ASN A CA 1
ATOM 1418 C C . ASN A 1 187 ? 21.986 4.507 7.374 1.00 32.38 187 ASN A C 1
ATOM 1420 O O . ASN A 1 187 ? 21.070 5.179 7.854 1.00 32.38 187 ASN A O 1
ATOM 1424 N N . PRO A 1 188 ? 22.024 4.231 6.055 1.00 33.53 188 PRO A N 1
ATOM 1425 C CA . PRO A 1 188 ? 20.823 4.393 5.259 1.00 33.53 188 PRO A CA 1
ATOM 1426 C C . PRO A 1 188 ? 19.866 3.339 5.808 1.00 33.53 188 PRO A C 1
ATOM 1428 O O . PRO A 1 188 ? 20.215 2.157 5.802 1.00 33.53 188 PRO A O 1
ATOM 1431 N N . GLY A 1 189 ? 18.745 3.765 6.392 1.00 25.58 189 GLY A N 1
ATOM 1432 C CA . GLY A 1 189 ? 17.810 2.903 7.116 1.00 25.58 189 GLY A CA 1
ATOM 1433 C C . GLY A 1 189 ? 17.721 1.501 6.514 1.00 25.58 189 GLY A C 1
ATOM 1434 O O . GLY A 1 189 ? 17.117 1.288 5.466 1.00 25.58 189 GLY A O 1
ATOM 1435 N N . LYS A 1 190 ? 18.376 0.534 7.167 1.00 24.70 190 LYS A N 1
ATOM 1436 C CA . LYS A 1 190 ? 18.283 -0.870 6.789 1.00 24.70 190 LYS A CA 1
ATOM 1437 C C . LYS A 1 190 ? 16.934 -1.386 7.263 1.00 24.70 190 LYS A C 1
ATOM 1439 O O . LYS A 1 190 ? 16.814 -1.836 8.396 1.00 24.70 190 LYS A O 1
ATOM 1444 N N . GLN A 1 191 ? 15.985 -1.447 6.341 1.00 21.64 191 GLN A N 1
ATOM 1445 C CA . GLN A 1 191 ? 15.422 -2.738 5.964 1.00 21.64 191 GLN A CA 1
ATOM 1446 C C . GLN A 1 191 ? 15.431 -2.857 4.437 1.00 21.64 191 GLN A C 1
ATOM 1448 O O . GLN A 1 191 ? 14.973 -1.989 3.705 1.00 21.64 191 GLN A O 1
ATOM 1453 N N . VAL A 1 192 ? 16.067 -3.930 3.981 1.00 24.56 192 VAL A N 1
ATOM 1454 C CA . VAL A 1 192 ? 16.325 -4.299 2.587 1.00 24.56 192 VAL A CA 1
ATOM 1455 C C . VAL A 1 192 ? 15.111 -5.025 2.020 1.00 24.56 192 VAL A C 1
ATOM 1457 O O . VAL A 1 192 ? 14.675 -5.955 2.682 1.00 24.56 192 VAL A O 1
ATOM 1460 N N . PHE A 1 193 ? 14.688 -4.695 0.790 1.00 23.78 193 PHE A N 1
ATOM 1461 C CA . PHE A 1 193 ? 14.505 -5.628 -0.344 1.00 23.78 193 PHE A CA 1
ATOM 1462 C C . PHE A 1 193 ? 14.498 -4.837 -1.671 1.00 23.78 193 PHE A C 1
ATOM 1464 O O . PHE A 1 193 ? 13.673 -3.949 -1.851 1.00 23.78 193 PHE A O 1
ATOM 1471 N N . THR A 1 194 ? 15.384 -5.169 -2.619 1.00 23.69 194 THR A N 1
ATOM 1472 C CA . THR A 1 194 ? 15.300 -4.713 -4.021 1.00 23.69 194 THR A CA 1
ATOM 1473 C C . THR A 1 194 ? 15.584 -5.866 -4.987 1.00 23.69 194 THR A C 1
ATOM 1475 O O . THR A 1 194 ? 16.479 -6.681 -4.762 1.00 23.69 194 THR A O 1
ATOM 1478 N N . ALA A 1 195 ? 14.810 -5.919 -6.074 1.00 24.88 195 ALA A N 1
ATOM 1479 C CA . ALA A 1 195 ? 15.086 -6.691 -7.286 1.00 24.88 195 ALA A CA 1
ATOM 1480 C C . ALA A 1 195 ? 15.706 -5.766 -8.357 1.00 24.88 195 ALA A C 1
ATOM 1482 O O . ALA A 1 195 ? 15.402 -4.574 -8.384 1.00 24.88 195 ALA A O 1
ATOM 1483 N N . GLY A 1 196 ? 16.563 -6.304 -9.235 1.00 24.91 196 GLY A N 1
ATOM 1484 C CA . GLY A 1 196 ? 17.200 -5.577 -10.349 1.00 24.91 196 GLY A CA 1
ATOM 1485 C C . GLY A 1 196 ? 16.608 -5.904 -11.741 1.00 24.91 196 GLY A C 1
ATOM 1486 O O . GLY A 1 196 ? 15.895 -6.900 -11.864 1.00 24.91 196 GLY A O 1
ATOM 1487 N N . PRO A 1 197 ? 16.880 -5.094 -12.793 1.00 25.12 197 PRO A N 1
ATOM 1488 C CA . PRO A 1 197 ? 16.002 -4.955 -13.967 1.00 25.12 197 PRO A CA 1
ATOM 1489 C C . PRO A 1 197 ? 16.474 -5.588 -15.310 1.00 25.12 197 PRO A C 1
ATOM 1491 O O . PRO A 1 197 ? 17.628 -5.474 -15.700 1.00 25.12 197 PRO A O 1
ATOM 1494 N N . GLU A 1 198 ? 15.493 -6.198 -15.999 1.00 27.41 198 GLU A N 1
ATOM 1495 C CA . GLU A 1 198 ? 15.028 -6.192 -17.420 1.00 27.41 198 GLU A CA 1
ATOM 1496 C C . GLU A 1 198 ? 15.875 -6.293 -18.737 1.00 27.41 198 GLU A C 1
ATOM 1498 O O . GLU A 1 198 ? 16.760 -5.485 -19.001 1.00 27.41 198 GLU A O 1
ATOM 1503 N N . LYS A 1 199 ? 15.284 -7.101 -19.671 1.00 27.36 199 LYS A N 1
ATOM 1504 C CA . LYS A 1 199 ? 15.172 -7.053 -21.179 1.00 27.36 199 LYS A CA 1
ATOM 1505 C C . LYS A 1 199 ? 16.169 -7.879 -22.042 1.00 27.36 199 LYS A C 1
ATOM 1507 O O . LYS A 1 199 ? 17.346 -7.901 -21.737 1.00 27.36 199 LYS A O 1
ATOM 1512 N N . LYS A 1 200 ? 15.807 -8.559 -23.166 1.00 22.91 200 LYS A N 1
ATOM 1513 C CA . LYS A 1 200 ? 14.669 -8.472 -24.137 1.00 22.91 200 LYS A CA 1
ATOM 1514 C C . LYS A 1 200 ? 14.409 -9.799 -24.944 1.00 22.91 200 LYS A C 1
ATOM 1516 O O . LYS A 1 200 ? 15.355 -10.479 -25.309 1.00 22.91 200 LYS A O 1
ATOM 1521 N N . ARG A 1 201 ? 13.111 -10.044 -25.239 1.00 28.33 201 ARG A N 1
ATOM 1522 C CA . ARG A 1 201 ? 12.316 -10.920 -26.176 1.00 28.33 201 ARG A CA 1
ATOM 1523 C C . ARG A 1 201 ? 12.925 -11.966 -27.154 1.00 28.33 201 ARG A C 1
ATOM 1525 O O . ARG A 1 201 ? 13.758 -11.595 -27.968 1.00 28.33 201 ARG A O 1
ATOM 1532 N N . ALA A 1 202 ? 12.250 -13.132 -27.275 1.00 22.53 202 ALA A N 1
ATOM 1533 C CA . ALA A 1 202 ? 11.566 -13.630 -28.502 1.00 22.53 202 ALA A CA 1
ATOM 1534 C C . ALA A 1 202 ? 10.678 -14.882 -28.233 1.00 22.53 202 ALA A C 1
ATOM 1536 O O . ALA A 1 202 ? 10.840 -15.565 -27.230 1.00 22.53 202 ALA A O 1
ATOM 1537 N N . GLU A 1 203 ? 9.695 -15.104 -29.108 1.00 25.98 203 GLU A N 1
ATOM 1538 C CA . GLU A 1 203 ? 8.540 -16.019 -29.036 1.00 25.98 203 GLU A CA 1
ATOM 1539 C C . GLU A 1 203 ? 8.890 -17.513 -29.255 1.00 25.98 203 GLU A C 1
ATOM 1541 O O . GLU A 1 203 ? 9.840 -17.801 -29.971 1.00 25.98 203 GLU A O 1
ATOM 1546 N N . HIS A 1 204 ? 8.102 -18.484 -28.761 1.00 24.41 204 HIS A N 1
ATOM 1547 C CA . HIS A 1 204 ? 7.010 -19.178 -29.483 1.00 24.41 204 HIS A CA 1
ATOM 1548 C C . HIS A 1 204 ? 6.563 -20.487 -28.768 1.00 24.41 204 HIS A C 1
ATOM 1550 O O . HIS A 1 204 ? 7.212 -20.986 -27.857 1.00 24.41 204 HIS A O 1
ATOM 1556 N N . LYS A 1 205 ? 5.392 -20.979 -29.197 1.00 25.53 205 LYS A N 1
ATOM 1557 C CA . LYS A 1 205 ? 4.535 -22.102 -28.746 1.00 25.53 205 LYS A CA 1
ATOM 1558 C C . LYS A 1 205 ? 5.228 -23.417 -28.332 1.00 25.53 205 LYS A C 1
ATOM 1560 O O . LYS A 1 205 ? 6.187 -23.834 -28.967 1.00 25.53 205 LYS A O 1
ATOM 1565 N N . ILE A 1 206 ? 4.595 -24.161 -27.413 1.00 25.77 206 ILE A N 1
ATOM 1566 C CA . ILE A 1 206 ? 4.854 -25.597 -27.183 1.00 25.77 206 ILE A CA 1
ATOM 1567 C C . ILE A 1 206 ? 3.578 -26.410 -27.460 1.00 25.77 206 ILE A C 1
ATOM 1569 O O . ILE A 1 206 ? 2.550 -26.138 -26.835 1.00 25.77 206 ILE A O 1
ATOM 1573 N N . PRO A 1 207 ? 3.641 -27.440 -28.324 1.00 32.16 207 PRO A N 1
ATOM 1574 C CA . PRO A 1 207 ? 2.790 -28.619 -28.234 1.00 32.16 207 PRO A CA 1
ATOM 1575 C C . PRO A 1 207 ? 3.559 -29.859 -27.721 1.00 32.16 207 PRO A C 1
ATOM 1577 O O . PRO A 1 207 ? 4.728 -30.064 -28.026 1.00 32.16 207 PRO A O 1
ATOM 1580 N N . TYR A 1 208 ? 2.830 -30.653 -26.931 1.00 32.12 208 TYR A N 1
ATOM 1581 C CA . TYR A 1 208 ? 3.092 -31.973 -26.317 1.00 32.12 208 TYR A CA 1
ATOM 1582 C C . TYR A 1 208 ? 3.778 -33.029 -27.245 1.00 32.12 208 TYR A C 1
ATOM 1584 O O . TYR A 1 208 ? 3.579 -32.968 -28.452 1.00 32.12 208 TYR A O 1
ATOM 1592 N N . HIS A 1 209 ? 4.542 -34.047 -26.786 1.00 38.06 209 HIS A N 1
ATOM 1593 C CA . HIS A 1 209 ? 4.120 -35.156 -25.899 1.00 38.06 209 HIS A CA 1
ATOM 1594 C C . HIS A 1 209 ? 5.261 -36.044 -25.314 1.00 38.06 209 HIS A C 1
ATOM 1596 O O . HIS A 1 209 ? 6.188 -36.403 -26.019 1.00 38.06 209 HIS A O 1
ATOM 1602 N N . GLN A 1 210 ? 5.014 -36.518 -24.075 1.00 45.34 210 GLN A N 1
ATOM 1603 C CA . GLN A 1 210 ? 5.254 -37.865 -23.493 1.00 45.34 210 GLN A CA 1
ATOM 1604 C C . GLN A 1 210 ? 6.694 -38.367 -23.187 1.00 45.34 210 GLN A C 1
ATOM 1606 O O . GLN A 1 210 ? 7.466 -38.738 -24.052 1.00 45.34 210 GLN A O 1
ATOM 1611 N N . VAL A 1 211 ? 6.956 -38.505 -21.874 1.00 43.81 211 VAL A N 1
ATOM 1612 C CA . VAL A 1 211 ? 8.085 -39.154 -21.150 1.00 43.81 211 VAL A CA 1
ATOM 1613 C C . VAL A 1 211 ? 9.494 -38.520 -21.241 1.00 43.81 211 VAL A C 1
ATOM 1615 O O . VAL A 1 211 ? 10.359 -38.883 -20.449 1.00 43.81 211 VAL A O 1
ATOM 1618 N N . ASP A 1 212 ? 9.701 -37.462 -22.026 1.00 42.88 212 ASP A N 1
ATOM 1619 C CA . ASP A 1 212 ? 11.000 -36.755 -22.135 1.00 42.88 212 ASP A CA 1
ATOM 1620 C C . ASP A 1 212 ? 11.358 -35.792 -20.972 1.00 42.88 212 ASP A C 1
ATOM 1622 O O . ASP A 1 212 ? 12.494 -35.337 -20.850 1.00 42.88 212 ASP A O 1
ATOM 1626 N N . PHE A 1 213 ? 10.435 -35.526 -20.039 1.00 39.16 213 PHE A N 1
ATOM 1627 C CA . PHE A 1 213 ? 10.605 -34.557 -18.934 1.00 39.16 213 PHE A CA 1
ATOM 1628 C C . PHE A 1 213 ? 11.719 -34.904 -17.913 1.00 39.16 213 PHE A C 1
ATOM 1630 O O . PHE A 1 213 ? 12.107 -34.059 -17.107 1.00 39.16 213 PHE A O 1
ATOM 1637 N N . LEU A 1 214 ? 12.268 -36.126 -17.933 1.00 38.56 214 LEU A N 1
ATOM 1638 C CA . LEU A 1 214 ? 13.442 -36.499 -17.125 1.00 38.56 214 LEU A CA 1
ATOM 1639 C C . LEU A 1 214 ? 14.786 -36.230 -17.831 1.00 38.56 214 LEU A C 1
ATOM 1641 O O . LEU A 1 214 ? 15.811 -36.185 -17.151 1.00 38.56 214 LEU A O 1
ATOM 1645 N N . HIS A 1 215 ? 14.798 -36.013 -19.153 1.00 38.28 215 HIS A N 1
ATOM 1646 C CA . HIS A 1 215 ? 15.995 -35.604 -19.901 1.00 38.28 215 HIS A CA 1
ATOM 1647 C C . HIS A 1 215 ? 16.280 -34.094 -19.782 1.00 38.28 215 HIS A C 1
ATOM 1649 O O . HIS A 1 215 ? 17.436 -33.687 -19.880 1.00 38.28 215 HIS A O 1
ATOM 1655 N N . ASP A 1 216 ? 15.256 -33.295 -19.461 1.00 41.19 216 ASP A N 1
ATOM 1656 C CA . ASP A 1 216 ? 15.317 -31.832 -19.320 1.00 41.19 216 ASP A CA 1
ATOM 1657 C C . ASP A 1 216 ? 15.500 -31.341 -17.875 1.00 41.19 216 ASP A C 1
ATOM 1659 O O . ASP A 1 216 ? 15.279 -30.168 -17.572 1.00 41.19 216 ASP A O 1
ATOM 1663 N N . VAL A 1 217 ? 15.937 -32.202 -16.952 1.00 42.88 217 VAL A N 1
ATOM 1664 C CA . VAL A 1 217 ? 16.466 -31.719 -15.670 1.00 42.88 217 VAL A CA 1
ATOM 1665 C C . VAL A 1 217 ? 17.877 -31.191 -15.947 1.00 42.88 217 VAL A C 1
ATOM 1667 O O . VAL A 1 217 ? 18.771 -32.009 -16.177 1.00 42.88 217 VAL A O 1
ATOM 1670 N N . PRO A 1 218 ? 18.140 -29.864 -15.936 1.00 44.88 218 PRO A N 1
ATOM 1671 C CA . PRO A 1 218 ? 19.471 -29.346 -16.217 1.00 44.88 218 PRO A CA 1
ATOM 1672 C C . PRO A 1 218 ? 20.422 -29.781 -15.104 1.00 44.88 218 PRO A C 1
ATOM 1674 O O . PRO A 1 218 ? 20.502 -29.188 -14.026 1.00 44.88 218 PRO A O 1
ATOM 1677 N N . LEU A 1 219 ? 21.160 -30.854 -15.359 1.00 49.62 219 LEU A N 1
ATOM 1678 C CA . LEU A 1 219 ? 22.215 -31.303 -14.476 1.00 49.62 219 LEU A CA 1
ATOM 1679 C C . LEU A 1 219 ? 23.424 -30.403 -14.704 1.00 49.62 219 LEU A C 1
ATOM 1681 O O . LEU A 1 219 ? 24.010 -30.367 -15.784 1.00 49.62 219 LEU A O 1
ATOM 1685 N N . ARG A 1 220 ? 23.813 -29.654 -13.671 1.00 50.19 220 ARG A N 1
ATOM 1686 C CA . ARG A 1 220 ? 25.006 -28.809 -13.728 1.00 50.19 220 ARG A CA 1
ATOM 1687 C C . ARG A 1 220 ? 26.245 -29.692 -13.885 1.00 50.19 220 ARG A C 1
ATOM 1689 O O . ARG A 1 220 ? 26.671 -30.336 -12.925 1.00 50.19 220 ARG A O 1
ATOM 1696 N N . VAL A 1 221 ? 26.823 -29.678 -15.083 1.00 58.53 221 VAL A N 1
ATOM 1697 C CA . VAL A 1 221 ? 28.104 -30.314 -15.401 1.00 58.53 221 VAL A CA 1
ATOM 1698 C C . VAL A 1 221 ? 29.225 -29.302 -15.168 1.00 58.53 221 VAL A C 1
ATOM 1700 O O . VAL A 1 221 ? 29.224 -28.216 -15.740 1.00 58.53 221 VAL A O 1
ATOM 1703 N N . ILE A 1 222 ? 30.179 -29.635 -14.304 1.00 67.88 222 ILE A N 1
ATOM 1704 C CA . ILE A 1 222 ? 31.332 -28.788 -13.980 1.00 67.88 222 ILE A CA 1
ATOM 1705 C C . ILE A 1 222 ? 32.595 -29.477 -14.492 1.00 67.88 222 ILE A C 1
ATOM 1707 O O . ILE A 1 222 ? 32.929 -30.565 -14.026 1.00 67.88 222 ILE A O 1
ATOM 1711 N N . ALA A 1 223 ? 33.316 -28.822 -15.401 1.00 70.19 223 ALA A N 1
ATOM 1712 C CA . ALA A 1 223 ? 34.675 -29.196 -15.778 1.00 70.19 223 ALA A CA 1
ATOM 1713 C C . ALA A 1 223 ? 35.661 -28.591 -14.767 1.00 70.19 223 ALA A C 1
ATOM 1715 O O . ALA A 1 223 ? 35.839 -27.375 -14.697 1.00 70.19 223 ALA A O 1
ATOM 1716 N N . ARG A 1 224 ? 36.255 -29.435 -13.923 1.00 78.12 224 ARG A N 1
ATOM 1717 C CA . ARG A 1 224 ? 37.153 -29.024 -12.842 1.00 78.12 224 ARG A CA 1
ATOM 1718 C C . ARG A 1 224 ? 38.603 -29.319 -13.217 1.00 78.12 224 ARG A C 1
ATOM 1720 O O . ARG A 1 224 ? 39.023 -30.477 -13.234 1.00 78.12 224 ARG A O 1
ATOM 1727 N N . PHE A 1 225 ? 39.351 -28.244 -13.441 1.00 70.06 225 PHE A N 1
ATOM 1728 C CA . PHE A 1 225 ? 40.763 -28.255 -13.835 1.00 70.06 225 PHE A CA 1
ATOM 1729 C C . PHE A 1 225 ? 41.703 -28.619 -12.682 1.00 70.06 225 PHE A C 1
ATOM 1731 O O . PHE A 1 225 ? 42.753 -29.196 -12.912 1.00 70.06 225 PHE A O 1
ATOM 1738 N N . GLY A 1 226 ? 41.295 -28.338 -11.445 1.00 64.31 226 GLY A N 1
ATOM 1739 C CA . GLY A 1 226 ? 42.023 -28.679 -10.229 1.00 64.31 226 GLY A CA 1
ATOM 1740 C C . GLY A 1 226 ? 41.402 -27.989 -9.017 1.00 64.31 226 GLY A C 1
ATOM 1741 O O . GLY A 1 226 ? 40.356 -27.338 -9.120 1.00 64.31 226 GLY A O 1
ATOM 1742 N N . LYS A 1 227 ? 42.011 -28.164 -7.853 1.00 72.31 227 LYS A N 1
ATOM 1743 C CA . LYS A 1 227 ? 41.645 -27.544 -6.581 1.00 72.31 227 LYS A CA 1
ATOM 1744 C C . LYS A 1 227 ? 42.883 -26.943 -5.941 1.00 72.31 227 LYS A C 1
ATOM 1746 O O . LYS A 1 227 ? 43.993 -27.415 -6.127 1.00 72.31 227 LYS A O 1
ATOM 1751 N N . THR A 1 228 ? 42.676 -25.918 -5.134 1.00 65.38 228 THR A N 1
ATOM 1752 C CA . THR A 1 228 ? 43.715 -25.378 -4.263 1.00 65.38 228 THR A CA 1
ATOM 1753 C C . THR A 1 228 ? 43.087 -24.932 -2.953 1.00 65.38 228 THR A C 1
ATOM 1755 O O . THR A 1 228 ? 41.878 -24.682 -2.899 1.00 65.38 228 THR A O 1
ATOM 1758 N N . LYS A 1 229 ? 43.874 -24.892 -1.880 1.00 63.59 229 LYS A N 1
ATOM 1759 C CA . LYS A 1 229 ? 43.432 -24.403 -0.572 1.00 63.59 229 LYS A CA 1
ATOM 1760 C C . LYS A 1 229 ? 44.146 -23.090 -0.294 1.00 63.59 229 LYS A C 1
ATOM 1762 O O . LYS A 1 229 ? 45.368 -23.063 -0.228 1.00 63.59 229 LYS A O 1
ATOM 1767 N N . LEU A 1 230 ? 43.369 -22.032 -0.110 1.00 54.72 230 LEU A N 1
ATOM 1768 C CA . LEU A 1 230 ? 43.856 -20.696 0.218 1.00 54.72 230 LEU A CA 1
ATOM 1769 C C . LEU A 1 230 ? 43.232 -20.242 1.536 1.00 54.72 230 LEU A C 1
ATOM 1771 O O . LEU A 1 230 ? 42.112 -20.644 1.867 1.00 54.72 230 LEU A O 1
ATOM 1775 N N . SER A 1 231 ? 43.943 -19.402 2.288 1.00 59.12 231 SER A N 1
ATOM 1776 C CA . SER A 1 231 ? 43.342 -18.723 3.434 1.00 59.12 231 SER A CA 1
ATOM 1777 C C . SER A 1 231 ? 42.347 -17.660 2.948 1.00 59.12 231 SER A C 1
ATOM 1779 O O . SER A 1 231 ? 42.458 -17.157 1.830 1.00 59.12 231 SER A O 1
ATOM 1781 N N . ILE A 1 232 ? 41.378 -17.276 3.786 1.00 45.44 232 ILE A N 1
ATOM 1782 C CA . ILE A 1 232 ? 40.380 -16.246 3.430 1.00 45.44 232 ILE A CA 1
ATOM 1783 C C . ILE A 1 232 ? 41.063 -14.932 3.017 1.00 45.44 232 ILE A C 1
ATOM 1785 O O . ILE A 1 232 ? 40.625 -14.280 2.073 1.00 45.44 232 ILE A O 1
ATOM 1789 N N . ARG A 1 233 ? 42.177 -14.577 3.671 1.00 53.62 233 ARG A N 1
ATOM 1790 C CA . ARG A 1 233 ? 42.979 -13.394 3.334 1.00 53.62 233 ARG A CA 1
ATOM 1791 C C . ARG A 1 233 ? 43.544 -13.469 1.912 1.00 53.62 233 ARG A C 1
ATOM 1793 O O . ARG A 1 233 ? 43.497 -12.471 1.201 1.00 53.62 233 ARG A O 1
ATOM 1800 N N . ASP A 1 234 ? 44.037 -14.635 1.503 1.00 49.31 234 ASP A N 1
ATOM 1801 C CA . ASP A 1 234 ? 44.657 -14.833 0.187 1.00 49.31 234 ASP A CA 1
ATOM 1802 C C . ASP A 1 234 ? 43.618 -14.900 -0.934 1.00 49.31 234 ASP A C 1
ATOM 1804 O O . ASP A 1 234 ? 43.876 -14.470 -2.050 1.00 49.31 234 ASP A O 1
ATOM 1808 N N . VAL A 1 235 ? 42.404 -15.373 -0.636 1.00 59.00 235 VAL A N 1
ATOM 1809 C CA . VAL A 1 235 ? 41.277 -15.299 -1.578 1.00 59.00 235 VAL A CA 1
ATOM 1810 C C . VAL A 1 235 ? 40.882 -13.843 -1.834 1.00 59.00 235 VAL A C 1
ATOM 1812 O O . VAL A 1 235 ? 40.631 -13.465 -2.975 1.00 59.00 235 VAL A O 1
ATOM 1815 N N . MET A 1 236 ? 40.862 -13.012 -0.788 1.00 53.81 236 MET A N 1
ATOM 1816 C CA . MET A 1 236 ? 40.514 -11.590 -0.898 1.00 53.81 236 MET A CA 1
ATOM 1817 C C . MET A 1 236 ? 41.595 -10.737 -1.574 1.00 53.81 236 MET A C 1
ATOM 1819 O O . MET A 1 236 ? 41.311 -9.611 -1.979 1.00 53.81 236 MET A O 1
ATOM 1823 N N . SER A 1 237 ? 42.823 -11.246 -1.697 1.00 54.25 237 SER A N 1
ATOM 1824 C CA . SER A 1 237 ? 43.927 -10.557 -2.370 1.00 54.25 237 SER A CA 1
ATOM 1825 C C . SER A 1 237 ? 44.073 -10.932 -3.851 1.00 54.25 237 SER A C 1
ATOM 1827 O O . SER A 1 237 ? 44.884 -10.308 -4.542 1.00 54.25 237 SER A O 1
ATOM 1829 N N . LEU A 1 238 ? 43.275 -11.884 -4.359 1.00 66.31 238 LEU A N 1
ATOM 1830 C CA . LEU A 1 238 ? 43.250 -12.240 -5.778 1.00 66.31 238 LEU A CA 1
ATOM 1831 C C . LEU A 1 238 ? 42.740 -11.068 -6.623 1.00 66.31 238 LEU A C 1
ATOM 1833 O O . LEU A 1 238 ? 41.681 -10.494 -6.372 1.00 66.31 238 LEU A O 1
ATOM 1837 N N . LYS A 1 239 ? 43.499 -10.730 -7.661 1.00 62.59 239 LYS A N 1
ATOM 1838 C CA . LYS A 1 239 ? 43.175 -9.702 -8.651 1.00 62.59 239 LYS A CA 1
ATOM 1839 C C . LYS A 1 239 ? 43.323 -10.289 -10.048 1.00 62.59 239 LYS A C 1
ATOM 1841 O O . LYS A 1 239 ? 43.847 -11.388 -10.228 1.00 62.59 239 LYS A O 1
ATOM 1846 N N . ASN A 1 240 ? 42.861 -9.557 -11.056 1.00 51.50 240 ASN A N 1
ATOM 1847 C CA . ASN A 1 240 ? 43.044 -9.984 -12.436 1.00 51.50 240 ASN A CA 1
ATOM 1848 C C . ASN A 1 240 ? 44.553 -10.095 -12.741 1.00 51.50 240 ASN A C 1
ATOM 1850 O O . ASN A 1 240 ? 45.291 -9.136 -12.519 1.00 51.50 240 ASN A O 1
ATOM 1854 N N . GLY A 1 241 ? 45.006 -11.276 -13.169 1.00 55.41 241 GLY A N 1
ATOM 1855 C CA . GLY A 1 241 ? 46.429 -11.612 -13.326 1.00 55.41 241 GLY A CA 1
ATOM 1856 C C . GLY A 1 241 ? 47.069 -12.379 -12.157 1.00 55.41 241 GLY A C 1
ATOM 1857 O O . GLY A 1 241 ? 48.222 -12.788 -12.272 1.00 55.41 241 GLY A O 1
ATOM 1858 N N . SER A 1 242 ? 46.357 -12.621 -11.050 1.00 65.56 242 SER A N 1
ATOM 1859 C CA . SER A 1 242 ? 46.845 -13.495 -9.975 1.00 65.56 242 SER A CA 1
ATOM 1860 C C . SER A 1 242 ? 46.979 -14.946 -10.450 1.00 65.56 242 SER A C 1
ATOM 1862 O O . SER A 1 242 ? 46.068 -15.496 -11.066 1.00 65.56 242 SER A O 1
ATOM 1864 N N . VAL A 1 243 ? 48.108 -15.579 -10.124 1.00 65.94 243 VAL A N 1
ATOM 1865 C CA . VAL A 1 243 ? 48.388 -16.980 -10.465 1.00 65.94 243 VAL A CA 1
ATOM 1866 C C . VAL A 1 243 ? 48.043 -17.870 -9.272 1.00 65.94 243 VAL A C 1
ATOM 1868 O O . VAL A 1 243 ? 48.632 -17.737 -8.202 1.00 65.94 243 VAL A O 1
ATOM 1871 N N . CYS A 1 244 ? 47.101 -18.793 -9.464 1.00 65.88 244 CYS A N 1
ATOM 1872 C CA . CYS A 1 244 ? 46.735 -19.806 -8.474 1.00 65.88 244 CYS A CA 1
ATOM 1873 C C . CYS A 1 244 ? 47.306 -21.164 -8.890 1.00 65.88 244 CYS A C 1
ATOM 1875 O O . CYS A 1 244 ? 47.066 -21.617 -10.008 1.00 65.88 244 CYS A O 1
ATOM 1877 N N . VAL A 1 245 ? 48.026 -21.831 -7.987 1.00 65.81 245 VAL A N 1
ATOM 1878 C CA . VAL A 1 245 ? 48.558 -23.182 -8.226 1.00 65.81 245 VAL A CA 1
ATOM 1879 C C . VAL A 1 245 ? 47.505 -24.213 -7.835 1.00 65.81 245 VAL A C 1
ATOM 1881 O O . VAL A 1 245 ? 47.005 -24.182 -6.709 1.00 65.81 245 VAL A O 1
ATOM 1884 N N . PHE A 1 246 ? 47.166 -25.114 -8.754 1.00 74.12 246 PHE A N 1
ATOM 1885 C CA . PHE A 1 246 ? 46.210 -26.197 -8.528 1.00 74.12 246 PHE A CA 1
ATOM 1886 C C . PHE A 1 246 ? 46.906 -27.520 -8.173 1.00 74.12 246 PHE A C 1
ATOM 1888 O O . PHE A 1 246 ? 48.092 -27.697 -8.422 1.00 74.12 246 PHE A O 1
ATOM 1895 N N . ASP A 1 247 ? 46.144 -28.456 -7.607 1.00 71.38 247 ASP A N 1
ATOM 1896 C CA . ASP A 1 247 ? 46.561 -29.821 -7.252 1.00 71.38 247 ASP A CA 1
ATOM 1897 C C . ASP A 1 247 ? 46.779 -30.756 -8.454 1.00 71.38 247 ASP A C 1
ATOM 1899 O O . ASP A 1 247 ? 47.182 -31.900 -8.258 1.00 71.38 247 ASP A O 1
ATOM 1903 N N . LYS A 1 248 ? 46.517 -30.279 -9.677 1.00 71.50 248 LYS A N 1
ATOM 1904 C CA . LYS A 1 248 ? 46.693 -31.014 -10.932 1.00 71.50 248 LYS A CA 1
ATOM 1905 C C . LYS A 1 248 ? 47.696 -30.319 -11.844 1.00 71.50 248 LYS A C 1
ATOM 1907 O O . LYS A 1 248 ? 47.676 -29.092 -11.975 1.00 71.50 248 LYS A O 1
ATOM 1912 N N . SER A 1 249 ? 48.534 -31.112 -12.505 1.00 72.12 249 SER A N 1
ATOM 1913 C CA . SER A 1 249 ? 49.530 -30.616 -13.464 1.00 72.12 249 SER A CA 1
ATOM 1914 C C . SER A 1 249 ? 48.927 -30.380 -14.851 1.00 72.12 249 SER A C 1
ATOM 1916 O O . SER A 1 249 ? 47.918 -30.979 -15.225 1.00 72.12 249 SER A O 1
ATOM 1918 N N . VAL A 1 250 ? 49.562 -29.518 -15.652 1.00 64.81 250 VAL A N 1
ATOM 1919 C CA . VAL A 1 250 ? 49.165 -29.305 -17.053 1.00 64.81 250 VAL A CA 1
ATOM 1920 C C . VAL A 1 250 ? 49.321 -30.618 -17.827 1.00 64.81 250 VAL A C 1
ATOM 1922 O O . VAL A 1 250 ? 50.403 -31.195 -17.851 1.00 64.81 250 VAL A O 1
ATOM 1925 N N . GLY A 1 251 ? 48.237 -31.082 -18.452 1.00 65.81 251 GLY A N 1
ATOM 1926 C CA . GLY A 1 251 ? 48.182 -32.359 -19.173 1.00 65.81 251 GLY A CA 1
ATOM 1927 C C . GLY A 1 251 ? 47.484 -33.487 -18.407 1.00 65.81 251 GLY A C 1
ATOM 1928 O O . GLY A 1 251 ? 47.133 -34.494 -19.015 1.00 65.81 251 GLY A O 1
ATOM 1929 N N . GLU A 1 252 ? 47.210 -33.324 -17.108 1.00 75.25 252 GLU A N 1
ATOM 1930 C CA . GLU A 1 252 ? 46.400 -34.297 -16.371 1.00 75.25 252 GLU A CA 1
ATOM 1931 C C . GLU A 1 252 ? 44.905 -34.191 -16.732 1.00 75.25 252 GLU A C 1
ATOM 1933 O O . GLU A 1 252 ? 44.389 -33.084 -16.930 1.00 75.25 252 GLU A O 1
ATOM 1938 N N . PRO A 1 253 ? 44.165 -35.319 -16.772 1.00 76.06 253 PRO A N 1
ATOM 1939 C CA . PRO A 1 253 ? 42.739 -35.296 -17.068 1.00 76.06 253 PRO A CA 1
ATOM 1940 C C . PRO A 1 253 ? 41.939 -34.456 -16.061 1.00 76.06 253 PRO A C 1
ATOM 1942 O O . PRO A 1 253 ? 42.015 -34.638 -14.836 1.00 76.06 253 PRO A O 1
ATOM 1945 N N . ILE A 1 254 ? 41.098 -33.567 -16.582 1.00 79.88 254 ILE A N 1
ATOM 1946 C CA . ILE A 1 254 ? 40.194 -32.746 -15.776 1.00 79.88 254 ILE A CA 1
ATOM 1947 C C . ILE A 1 254 ? 38.979 -33.568 -15.338 1.00 79.88 254 ILE A C 1
ATOM 1949 O O . ILE A 1 254 ? 38.564 -34.499 -16.031 1.00 79.88 254 ILE A O 1
ATOM 1953 N N . ASP A 1 255 ? 38.399 -33.241 -14.181 1.00 80.56 255 ASP A N 1
ATOM 1954 C CA . ASP A 1 255 ? 37.225 -33.968 -13.686 1.00 80.56 255 ASP A CA 1
ATOM 1955 C C . ASP A 1 255 ? 35.943 -33.369 -14.267 1.00 80.56 255 ASP A C 1
ATOM 1957 O O . ASP A 1 255 ? 35.747 -32.156 -14.229 1.00 80.56 255 ASP A O 1
ATOM 1961 N N . ILE A 1 256 ? 35.025 -34.222 -14.709 1.00 78.12 256 ILE A N 1
ATOM 1962 C CA . ILE A 1 256 ? 33.654 -33.854 -15.054 1.00 78.12 256 ILE A CA 1
ATOM 1963 C C . ILE A 1 256 ? 32.754 -34.213 -13.882 1.00 78.12 256 ILE A C 1
ATOM 1965 O O . ILE A 1 256 ? 32.616 -35.380 -13.512 1.00 78.12 256 ILE A O 1
ATOM 1969 N N . VAL A 1 257 ? 32.163 -33.195 -13.270 1.00 71.94 257 VAL A N 1
ATOM 1970 C CA . VAL A 1 257 ? 31.436 -33.312 -12.008 1.00 71.94 257 VAL A CA 1
ATOM 1971 C C . VAL A 1 257 ? 29.974 -32.983 -12.237 1.00 71.94 257 VAL A C 1
ATOM 1973 O O . VAL A 1 257 ? 29.660 -31.902 -12.725 1.00 71.94 257 VAL A O 1
ATOM 1976 N N . ILE A 1 258 ? 29.084 -33.884 -11.833 1.00 68.75 258 ILE A N 1
ATOM 1977 C CA . ILE A 1 258 ? 27.634 -33.709 -11.940 1.00 68.75 258 ILE A CA 1
ATOM 1978 C C . ILE A 1 258 ? 27.034 -33.957 -10.558 1.00 68.75 258 ILE A C 1
ATOM 1980 O O . ILE A 1 258 ? 27.378 -34.936 -9.896 1.00 68.75 258 ILE A O 1
ATOM 1984 N N . GLY A 1 259 ? 26.205 -33.032 -10.063 1.00 61.78 259 GLY A N 1
ATOM 1985 C CA . GLY A 1 259 ? 25.599 -33.156 -8.727 1.00 61.78 259 GLY A CA 1
ATOM 1986 C C . GLY A 1 259 ? 26.622 -33.284 -7.584 1.00 61.78 259 GLY A C 1
ATOM 1987 O O . GLY A 1 259 ? 26.364 -33.947 -6.586 1.00 61.78 259 GLY A O 1
ATOM 1988 N N . GLY A 1 260 ? 27.821 -32.709 -7.750 1.00 63.03 260 GLY A N 1
ATOM 1989 C CA . GLY A 1 260 ? 28.909 -32.766 -6.765 1.00 63.03 260 GLY A CA 1
ATOM 1990 C C . GLY A 1 260 ? 29.786 -34.027 -6.812 1.00 63.03 260 GLY A C 1
ATOM 1991 O O . GLY A 1 260 ? 30.825 -34.050 -6.150 1.00 63.03 260 GLY A O 1
ATOM 1992 N N . LYS A 1 261 ? 29.446 -35.034 -7.628 1.00 66.25 261 LYS A N 1
ATOM 1993 C CA . LYS A 1 261 ? 30.229 -36.273 -7.802 1.00 66.25 261 LYS A CA 1
ATOM 1994 C C . LYS A 1 261 ? 31.007 -36.264 -9.118 1.00 66.25 261 LYS A C 1
ATOM 1996 O O . LYS A 1 261 ? 30.519 -35.749 -10.118 1.00 66.25 261 LYS A O 1
ATOM 2001 N N . VAL A 1 262 ? 32.223 -36.817 -9.123 1.00 73.69 262 VAL A N 1
ATOM 2002 C CA . VAL A 1 262 ? 33.012 -36.992 -10.357 1.00 73.69 262 VAL A CA 1
ATOM 2003 C C . VAL A 1 262 ? 32.395 -38.136 -11.158 1.00 73.69 262 VAL A C 1
ATOM 2005 O O . VAL A 1 262 ? 32.370 -39.269 -10.687 1.00 73.69 262 VAL A O 1
ATOM 2008 N N . MET A 1 263 ? 31.890 -37.823 -12.346 1.00 73.62 263 MET A N 1
ATOM 2009 C CA . MET A 1 263 ? 31.213 -38.770 -13.233 1.00 73.62 263 MET A CA 1
ATOM 2010 C C . MET A 1 263 ? 32.129 -39.271 -14.349 1.00 73.62 263 MET A C 1
ATOM 2012 O O . MET A 1 263 ? 32.022 -40.424 -14.759 1.00 73.62 263 MET A O 1
ATOM 2016 N N . ALA A 1 264 ? 33.048 -38.427 -14.820 1.00 76.31 264 ALA A N 1
ATOM 2017 C CA . ALA A 1 264 ? 34.016 -38.771 -15.855 1.00 76.31 264 ALA A CA 1
ATOM 2018 C C . ALA A 1 264 ? 35.294 -37.931 -15.719 1.00 76.31 264 ALA A C 1
ATOM 2020 O O . ALA A 1 264 ? 35.344 -36.972 -14.947 1.00 76.31 264 ALA A O 1
ATOM 2021 N N . ARG A 1 265 ? 36.324 -38.285 -16.481 1.00 80.06 265 ARG A N 1
ATOM 2022 C CA . ARG A 1 265 ? 37.546 -37.505 -16.681 1.00 80.06 265 ARG A CA 1
ATOM 2023 C C . ARG A 1 265 ? 37.800 -37.327 -18.172 1.00 80.06 265 ARG A C 1
ATOM 2025 O O . ARG A 1 265 ? 37.393 -38.176 -18.968 1.00 80.06 265 ARG A O 1
ATOM 2032 N N . GLY A 1 266 ? 38.437 -36.226 -18.552 1.00 78.69 266 GLY A N 1
ATOM 2033 C CA . GLY A 1 266 ? 38.689 -35.913 -19.956 1.00 78.69 266 GLY A CA 1
ATOM 2034 C C . GLY A 1 266 ? 39.833 -34.934 -20.174 1.00 78.69 266 GLY A C 1
ATOM 2035 O O . GLY A 1 266 ? 40.362 -34.355 -19.231 1.00 78.69 266 GLY A O 1
ATOM 2036 N N . GLU A 1 267 ? 40.205 -34.763 -21.434 1.00 77.31 267 GLU A N 1
ATOM 2037 C CA . GLU A 1 267 ? 41.252 -33.851 -21.888 1.00 77.31 267 GLU A CA 1
ATOM 2038 C C . GLU A 1 267 ? 40.638 -32.624 -22.548 1.00 77.31 267 GLU A C 1
ATOM 2040 O O . GLU A 1 267 ? 39.618 -32.720 -23.233 1.00 77.31 267 GLU A O 1
ATOM 2045 N N . ILE A 1 268 ? 41.272 -31.470 -22.371 1.00 68.69 268 ILE A N 1
ATOM 2046 C CA . ILE A 1 268 ? 40.852 -30.247 -23.049 1.00 68.69 268 ILE A CA 1
ATOM 2047 C C . ILE A 1 268 ? 41.302 -30.339 -24.501 1.00 68.69 268 ILE A C 1
ATOM 2049 O O . ILE A 1 268 ? 42.469 -30.584 -24.792 1.00 68.69 268 ILE A O 1
ATOM 2053 N N . VAL A 1 269 ? 40.367 -30.118 -25.409 1.00 70.94 269 VAL A N 1
ATOM 2054 C CA . VAL A 1 269 ? 40.600 -30.082 -26.850 1.00 70.94 269 VAL A CA 1
ATOM 2055 C C . VAL A 1 269 ? 40.087 -28.757 -27.385 1.00 70.94 269 VAL A C 1
ATOM 2057 O O . VAL A 1 269 ? 39.111 -28.219 -26.872 1.00 70.94 269 VAL A O 1
ATOM 2060 N N . ILE A 1 270 ? 40.734 -28.214 -28.408 1.00 61.78 270 ILE A N 1
ATOM 2061 C CA . ILE A 1 270 ? 40.230 -27.029 -29.103 1.00 61.78 270 ILE A CA 1
ATOM 2062 C C . ILE A 1 270 ? 39.552 -27.511 -30.378 1.00 61.78 270 ILE A C 1
ATOM 2064 O O . ILE A 1 270 ? 40.182 -28.168 -31.204 1.00 61.78 270 ILE A O 1
ATOM 2068 N N . VAL A 1 271 ? 38.266 -27.204 -30.527 1.00 54.34 271 VAL A N 1
ATOM 2069 C CA . VAL A 1 271 ? 37.487 -27.506 -31.732 1.00 54.34 271 VAL A CA 1
ATOM 2070 C C . VAL A 1 271 ? 36.887 -26.208 -32.232 1.00 54.34 271 VAL A C 1
ATOM 2072 O O . VAL A 1 271 ? 36.132 -25.566 -31.505 1.00 54.34 271 VAL A O 1
ATOM 2075 N N . ASN A 1 272 ? 37.226 -25.816 -33.462 1.00 48.19 272 ASN A N 1
ATOM 2076 C CA . ASN A 1 272 ? 36.743 -24.583 -34.095 1.00 48.19 272 ASN A CA 1
ATOM 2077 C C . ASN A 1 272 ? 36.896 -23.352 -33.179 1.00 48.19 272 ASN A C 1
ATOM 2079 O O . ASN A 1 272 ? 35.923 -22.659 -32.893 1.00 48.19 272 ASN A O 1
ATOM 2083 N N . GLU A 1 273 ? 38.114 -23.144 -32.661 1.00 54.91 273 GLU A N 1
ATOM 2084 C CA . GLU A 1 273 ? 38.486 -22.047 -31.743 1.00 54.91 273 GLU A CA 1
ATOM 2085 C C . GLU A 1 273 ? 37.772 -22.046 -30.380 1.00 54.91 273 GLU A C 1
ATOM 2087 O O . GLU A 1 273 ? 37.866 -21.086 -29.615 1.00 54.91 273 GLU A O 1
ATOM 2092 N N . ARG A 1 274 ? 37.082 -23.135 -30.025 1.00 45.50 274 ARG A N 1
ATOM 2093 C CA . ARG A 1 274 ? 36.402 -23.282 -28.734 1.00 45.50 274 ARG A CA 1
ATOM 2094 C C . ARG A 1 274 ? 37.040 -24.378 -27.902 1.00 45.50 274 ARG A C 1
ATOM 2096 O O . ARG A 1 274 ? 37.362 -25.451 -28.407 1.00 45.50 274 ARG A O 1
ATOM 2103 N N . PHE A 1 275 ? 37.169 -24.123 -26.603 1.00 56.19 275 PHE A N 1
ATOM 2104 C CA . PHE A 1 275 ? 37.572 -25.142 -25.641 1.00 56.19 275 PHE A CA 1
ATOM 2105 C C . PHE A 1 275 ? 36.437 -26.159 -25.455 1.00 56.19 275 PHE A C 1
ATOM 2107 O O . PHE A 1 275 ? 35.328 -25.814 -25.046 1.00 56.19 275 PHE A O 1
ATOM 2114 N N . GLY A 1 276 ? 36.728 -27.419 -25.751 1.00 61.34 276 GLY A N 1
ATOM 2115 C CA . GLY A 1 276 ? 35.889 -28.576 -25.480 1.00 61.34 276 GLY A CA 1
ATOM 2116 C C . GLY A 1 276 ? 36.605 -29.567 -24.570 1.00 61.34 276 GLY A C 1
ATOM 2117 O O . GLY A 1 276 ? 37.809 -29.465 -24.334 1.00 61.34 276 GLY A O 1
ATOM 2118 N N . VAL A 1 277 ? 35.864 -30.544 -24.055 1.00 69.25 277 VAL A N 1
ATOM 2119 C CA . VAL A 1 277 ? 36.446 -31.643 -23.274 1.00 69.25 277 VAL A CA 1
ATOM 2120 C C . VAL A 1 277 ? 36.176 -32.966 -23.977 1.00 69.25 277 VAL A C 1
ATOM 2122 O O . VAL A 1 277 ? 35.021 -33.341 -24.187 1.00 69.25 277 VAL A O 1
ATOM 2125 N N . ARG A 1 278 ? 37.245 -33.683 -24.328 1.00 74.00 278 ARG A N 1
ATOM 2126 C CA . ARG A 1 278 ? 37.200 -35.048 -24.852 1.00 74.00 278 ARG A CA 1
ATOM 2127 C C . ARG A 1 278 ? 37.255 -36.024 -23.684 1.00 74.00 278 ARG A C 1
ATOM 2129 O O . ARG A 1 278 ? 38.262 -36.111 -22.988 1.00 74.00 278 ARG A O 1
ATOM 2136 N N . LEU A 1 279 ? 36.176 -36.767 -23.462 1.00 72.38 279 LEU A N 1
ATOM 2137 C CA . LEU A 1 279 ? 36.090 -37.733 -22.363 1.00 72.38 279 LEU A CA 1
ATOM 2138 C C . LEU A 1 279 ? 37.048 -38.916 -22.589 1.00 72.38 279 LEU A C 1
ATOM 2140 O O . LEU A 1 279 ? 37.055 -39.521 -23.668 1.00 72.38 279 LEU A O 1
ATOM 2144 N N . SER A 1 280 ? 37.836 -39.241 -21.562 1.00 66.31 280 SER A N 1
ATOM 2145 C CA . SER A 1 280 ? 38.834 -40.316 -21.565 1.00 66.31 280 SER A CA 1
ATOM 2146 C C . SER A 1 280 ? 38.433 -41.503 -20.685 1.00 66.31 280 SER A C 1
ATOM 2148 O O . SER A 1 280 ? 38.657 -42.639 -21.093 1.00 66.31 280 SER A O 1
ATOM 2150 N N . VAL A 1 281 ? 37.798 -41.275 -19.524 1.00 63.31 281 VAL A N 1
ATOM 2151 C CA . VAL A 1 281 ? 37.390 -42.343 -18.583 1.00 63.31 281 VAL A CA 1
ATOM 2152 C C . VAL A 1 281 ? 36.075 -41.992 -17.881 1.00 63.31 281 VAL A C 1
ATOM 2154 O O . VAL A 1 281 ? 35.937 -40.894 -17.346 1.00 63.31 281 VAL A O 1
ATOM 2157 N N . THR A 1 282 ? 35.129 -42.931 -17.810 1.00 57.72 282 THR A N 1
ATOM 2158 C CA . THR A 1 282 ? 33.877 -4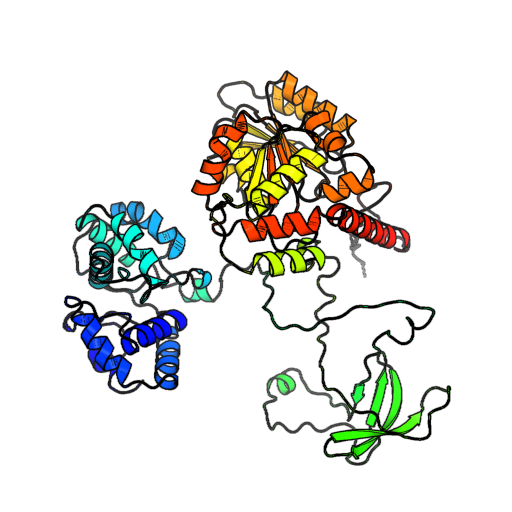2.798 -17.038 1.00 57.72 282 THR A CA 1
ATOM 2159 C C . THR A 1 282 ? 34.025 -43.476 -15.674 1.00 57.72 282 THR A C 1
ATOM 2161 O O . THR A 1 282 ? 34.548 -44.583 -15.591 1.00 57.72 282 THR A O 1
ATOM 2164 N N . VAL A 1 283 ? 33.583 -42.823 -14.595 1.00 60.28 283 VAL A N 1
ATOM 2165 C CA . VAL A 1 283 ? 33.754 -43.313 -13.209 1.00 60.28 283 VAL A CA 1
ATOM 2166 C C . VAL A 1 283 ? 32.554 -44.152 -12.735 1.00 60.28 283 VAL A C 1
ATOM 2168 O O . VAL A 1 283 ? 32.715 -45.003 -11.867 1.00 60.28 283 VAL A O 1
ATOM 2171 N N . TYR A 1 284 ? 31.368 -43.970 -13.330 1.00 48.97 284 TYR A N 1
ATOM 2172 C CA . TYR A 1 284 ? 30.150 -44.749 -13.048 1.00 48.97 284 TYR A CA 1
ATOM 2173 C C . TYR A 1 284 ? 29.544 -45.300 -14.360 1.00 48.97 284 TYR A C 1
ATOM 2175 O O . TYR A 1 284 ? 29.551 -44.608 -15.376 1.00 48.97 284 TYR A O 1
ATOM 2183 N N . LEU A 1 285 ? 29.088 -46.562 -14.351 1.00 43.41 285 LEU A N 1
ATOM 2184 C CA . LEU A 1 285 ? 28.762 -47.385 -15.535 1.00 43.41 285 LEU A CA 1
ATOM 2185 C C . LEU A 1 285 ? 27.363 -47.138 -16.150 1.00 43.41 285 LEU A C 1
ATOM 2187 O O . LEU A 1 285 ? 26.373 -47.133 -15.428 1.00 43.41 285 LEU A O 1
ATOM 2191 N N . ASN A 1 286 ? 27.350 -47.101 -17.497 1.00 38.88 286 ASN A N 1
ATOM 2192 C CA . ASN A 1 286 ? 26.262 -47.177 -18.503 1.00 38.88 286 ASN A CA 1
ATOM 2193 C C . ASN A 1 286 ? 25.156 -46.091 -18.522 1.00 38.88 286 ASN A C 1
ATOM 2195 O O . ASN A 1 286 ? 24.625 -45.756 -17.469 1.00 38.88 286 ASN A O 1
ATOM 2199 N N . PRO A 1 287 ? 24.748 -45.578 -19.713 1.00 42.09 287 PRO A N 1
ATOM 2200 C CA . PRO A 1 287 ? 24.762 -46.253 -21.019 1.00 42.09 287 PRO A CA 1
ATOM 2201 C C . PRO A 1 287 ? 25.594 -45.572 -22.136 1.00 42.09 287 PRO A C 1
ATOM 2203 O O . PRO A 1 287 ? 26.043 -44.436 -22.022 1.00 42.09 287 PRO A O 1
ATOM 2206 N N . VAL A 1 288 ? 25.804 -46.360 -23.197 1.00 41.03 288 VAL A N 1
ATOM 2207 C CA . VAL A 1 288 ? 26.404 -46.127 -24.530 1.00 41.03 288 VAL A CA 1
ATOM 2208 C C . VAL A 1 288 ? 26.626 -44.660 -24.950 1.00 41.03 288 VAL A C 1
ATOM 2210 O O . VAL A 1 288 ? 25.682 -43.891 -25.099 1.00 41.03 288 VAL A O 1
ATOM 2213 N N . LEU A 1 289 ? 27.887 -44.310 -25.241 1.00 40.38 289 LEU A N 1
ATOM 2214 C CA . LEU A 1 289 ? 28.283 -43.034 -25.853 1.00 40.38 289 LEU A CA 1
ATOM 2215 C C . LEU A 1 289 ? 28.263 -43.139 -27.397 1.00 40.38 289 LEU A C 1
ATOM 2217 O O . LEU A 1 289 ? 28.880 -44.069 -27.925 1.00 40.38 289 LEU A O 1
ATOM 2221 N N . PRO A 1 290 ? 27.629 -42.202 -28.133 1.00 36.91 290 PRO A N 1
ATOM 2222 C CA . PRO A 1 290 ? 27.757 -42.093 -29.589 1.00 36.91 290 PRO A CA 1
ATOM 2223 C C . PRO A 1 290 ? 29.189 -41.732 -30.018 1.00 36.91 290 PRO A C 1
ATOM 2225 O O . PRO A 1 290 ? 29.979 -41.197 -29.240 1.00 36.91 290 PRO A O 1
ATOM 2228 N N . SER A 1 291 ? 29.521 -42.018 -31.276 1.00 36.38 291 SER A N 1
ATOM 2229 C CA . SER A 1 291 ? 30.874 -42.031 -31.852 1.00 36.38 291 SER A CA 1
ATOM 2230 C C . SER A 1 291 ? 31.616 -40.685 -31.940 1.00 36.38 291 SER A C 1
ATOM 2232 O O . SER A 1 291 ? 32.794 -40.688 -32.293 1.00 36.38 291 SER A O 1
ATOM 2234 N N . GLU A 1 292 ? 31.014 -39.552 -31.572 1.00 37.44 292 GLU A N 1
ATOM 2235 C CA . GLU A 1 292 ? 31.656 -38.229 -31.648 1.00 37.44 292 GLU A CA 1
ATOM 2236 C C . GLU A 1 292 ? 31.741 -37.555 -30.266 1.00 37.44 292 GLU A C 1
ATOM 2238 O O . GLU A 1 292 ? 30.739 -37.337 -29.586 1.00 37.44 292 GLU A O 1
ATOM 2243 N N . ARG A 1 293 ? 32.972 -37.263 -29.809 1.00 48.97 293 ARG A N 1
ATOM 2244 C CA . ARG A 1 293 ? 33.300 -36.915 -28.411 1.00 48.97 293 ARG A CA 1
ATOM 2245 C C . ARG A 1 293 ? 33.687 -35.447 -28.223 1.00 48.97 293 ARG A C 1
ATOM 2247 O O . ARG A 1 293 ? 34.876 -35.157 -28.090 1.00 48.97 293 ARG A O 1
ATOM 2254 N N . TYR A 1 294 ? 32.717 -34.543 -28.096 1.00 38.59 294 TYR A N 1
ATOM 2255 C CA . TYR A 1 294 ? 33.002 -33.164 -27.674 1.00 38.59 294 TYR A CA 1
ATOM 2256 C C . TYR A 1 294 ? 31.901 -32.599 -26.774 1.00 38.59 294 TYR A C 1
ATOM 2258 O O . TYR A 1 294 ? 30.750 -32.489 -27.182 1.00 38.59 294 TYR A O 1
ATOM 2266 N N . LEU A 1 295 ? 32.263 -32.206 -25.547 1.00 40.03 295 LEU A N 1
ATOM 2267 C CA . LEU A 1 295 ? 31.396 -31.420 -24.665 1.00 40.03 295 LEU A CA 1
ATOM 2268 C C . LEU A 1 295 ? 31.795 -29.944 -24.797 1.00 40.03 295 LEU A C 1
ATOM 2270 O O . LEU A 1 295 ? 32.899 -29.568 -24.397 1.00 40.03 295 LEU A O 1
ATOM 2274 N N . ILE A 1 296 ? 30.930 -29.126 -25.403 1.00 36.72 296 ILE A N 1
ATOM 2275 C CA . ILE A 1 296 ? 31.142 -27.681 -25.574 1.00 36.72 296 ILE A CA 1
ATOM 2276 C C . ILE A 1 296 ? 30.671 -26.982 -24.294 1.00 36.72 296 ILE A C 1
ATOM 2278 O O . ILE A 1 296 ? 29.497 -27.054 -23.934 1.00 36.72 296 ILE A O 1
ATOM 2282 N N . LEU A 1 297 ? 31.585 -26.323 -23.582 1.00 35.94 297 LEU A N 1
ATOM 2283 C CA . LEU A 1 297 ? 31.275 -25.642 -22.325 1.00 35.94 297 LEU A CA 1
ATOM 2284 C C . LEU A 1 297 ? 30.614 -24.283 -22.601 1.00 35.94 297 LEU A C 1
ATOM 2286 O O . LEU A 1 297 ? 31.274 -23.340 -23.029 1.00 35.94 297 LEU A O 1
ATOM 2290 N N . LEU A 1 298 ? 29.315 -24.167 -22.312 1.00 33.88 298 LEU A N 1
ATOM 2291 C CA . LEU A 1 298 ? 28.635 -22.876 -22.196 1.00 33.88 298 LEU A CA 1
ATOM 2292 C C . LEU A 1 298 ? 28.871 -22.333 -20.782 1.00 33.88 298 LEU A C 1
ATOM 2294 O O . LEU A 1 298 ? 28.339 -22.845 -19.797 1.00 33.88 298 LEU A O 1
ATOM 2298 N N . THR A 1 299 ? 29.712 -21.311 -20.653 1.00 31.72 299 THR A N 1
ATOM 2299 C CA . THR A 1 299 ? 30.015 -20.680 -19.366 1.00 31.72 299 THR A CA 1
ATOM 2300 C C . THR A 1 299 ? 28.835 -19.832 -18.886 1.00 31.72 299 THR A C 1
ATOM 2302 O O . THR A 1 299 ? 28.731 -18.656 -19.229 1.00 31.72 299 THR A O 1
ATOM 2305 N N . HIS A 1 300 ? 27.959 -20.403 -18.058 1.00 32.78 300 HIS A N 1
ATOM 2306 C CA . HIS A 1 300 ? 27.057 -19.644 -17.184 1.00 32.78 300 HIS A CA 1
ATOM 2307 C C . HIS A 1 300 ? 27.256 -20.069 -15.725 1.00 32.78 300 HIS A C 1
ATOM 2309 O O . HIS A 1 300 ? 27.078 -21.226 -15.344 1.00 32.78 300 HIS A O 1
ATOM 2315 N N . VAL A 1 301 ? 27.668 -19.111 -14.896 1.00 32.12 301 VAL A N 1
ATOM 2316 C CA . VAL A 1 301 ? 27.859 -19.279 -13.453 1.00 32.12 301 VAL A CA 1
ATOM 2317 C C . VAL A 1 301 ? 26.517 -19.013 -12.766 1.00 32.12 301 VAL A C 1
ATOM 2319 O O . VAL A 1 301 ? 26.083 -17.871 -12.696 1.00 32.12 301 VAL A O 1
ATOM 2322 N N . MET A 1 302 ? 25.847 -20.048 -12.247 1.00 32.97 302 MET A N 1
ATOM 2323 C CA . MET A 1 302 ? 24.704 -19.872 -11.336 1.00 32.97 302 MET A CA 1
ATOM 2324 C C . MET A 1 302 ? 25.170 -19.848 -9.871 1.00 32.97 302 MET A C 1
ATOM 2326 O O . MET A 1 302 ? 25.837 -20.786 -9.410 1.00 32.97 302 MET A O 1
ATOM 2330 N N . HIS A 1 303 ? 24.801 -18.773 -9.164 1.00 33.97 303 HIS A N 1
ATOM 2331 C CA . HIS A 1 303 ? 25.023 -18.533 -7.733 1.00 33.97 303 HIS A CA 1
ATOM 2332 C C . HIS A 1 303 ? 24.064 -19.358 -6.853 1.00 33.97 303 HIS A C 1
ATOM 2334 O O . HIS A 1 303 ? 22.884 -19.498 -7.153 1.00 33.97 303 HIS A O 1
ATOM 2340 N N . THR A 1 304 ? 24.565 -19.863 -5.724 1.00 35.28 304 THR A N 1
ATOM 2341 C CA . THR A 1 304 ? 23.857 -20.619 -4.668 1.00 35.28 304 THR A CA 1
ATOM 2342 C C . THR A 1 304 ? 22.890 -19.785 -3.807 1.00 35.28 304 THR A C 1
ATOM 2344 O O . THR A 1 304 ? 22.371 -20.280 -2.810 1.00 35.28 304 THR A O 1
ATOM 2347 N N . GLU A 1 305 ? 22.651 -18.518 -4.146 1.00 43.00 305 GLU A N 1
ATOM 2348 C CA . GLU A 1 305 ? 21.904 -17.564 -3.310 1.00 43.00 305 GLU A CA 1
ATOM 2349 C C . GLU A 1 305 ? 20.371 -17.707 -3.397 1.00 43.00 305 GLU A C 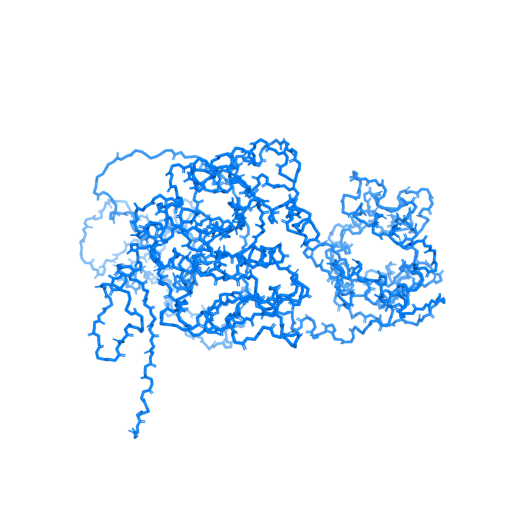1
ATOM 2351 O O . GLU A 1 305 ? 19.663 -17.294 -2.479 1.00 43.00 305 GLU A O 1
ATOM 2356 N N . THR A 1 306 ? 19.838 -18.342 -4.447 1.00 43.31 306 THR A N 1
ATOM 2357 C CA . THR A 1 306 ? 18.393 -18.394 -4.757 1.00 43.31 306 THR A CA 1
ATOM 2358 C C . THR A 1 306 ? 17.534 -19.208 -3.781 1.00 43.31 306 THR A C 1
ATOM 2360 O O . THR A 1 306 ? 16.342 -18.936 -3.664 1.00 43.31 306 THR A O 1
ATOM 2363 N N . LEU A 1 307 ? 18.099 -20.160 -3.029 1.00 47.62 307 LEU A N 1
ATOM 2364 C CA . LEU A 1 307 ? 17.341 -20.957 -2.043 1.00 47.62 307 LEU A CA 1
ATOM 2365 C C . LEU A 1 307 ? 17.095 -20.227 -0.712 1.00 47.62 307 LEU A C 1
ATOM 2367 O O . LEU A 1 307 ? 16.281 -20.673 0.096 1.00 47.62 307 LEU A O 1
ATOM 2371 N N . LYS A 1 308 ? 17.783 -19.105 -0.460 1.00 51.25 308 LYS A N 1
ATOM 2372 C CA . LYS A 1 308 ? 17.738 -18.396 0.831 1.00 51.25 308 LYS A CA 1
ATOM 2373 C C . LYS A 1 308 ? 16.345 -17.845 1.176 1.00 51.25 308 LYS A C 1
ATOM 2375 O O . LYS A 1 308 ? 16.046 -17.657 2.351 1.00 51.25 308 LYS A O 1
ATOM 2380 N N . TYR A 1 309 ? 15.495 -17.609 0.174 1.00 58.53 309 TYR A N 1
ATOM 2381 C CA . TYR A 1 309 ? 14.212 -16.912 0.327 1.00 58.53 309 TYR A CA 1
ATOM 2382 C C . TYR A 1 309 ? 12.975 -17.772 0.034 1.00 58.53 309 TYR A C 1
ATOM 2384 O O . TYR A 1 309 ? 11.857 -17.273 0.151 1.00 58.53 309 TYR A O 1
ATOM 2392 N N . SER A 1 310 ? 13.147 -19.052 -0.313 1.00 58.88 310 SER A N 1
ATOM 2393 C CA . SER A 1 310 ? 12.080 -19.884 -0.894 1.00 58.88 310 SER A CA 1
ATOM 2394 C C . SER A 1 310 ? 10.881 -20.159 0.029 1.00 58.88 310 SER A C 1
ATOM 2396 O O . SER A 1 310 ? 9.802 -20.448 -0.472 1.00 58.88 310 SER A O 1
ATOM 2398 N N . PHE A 1 311 ? 11.044 -20.053 1.354 1.00 71.19 311 PHE A N 1
ATOM 2399 C CA . PHE A 1 311 ? 9.965 -20.229 2.343 1.00 71.19 311 P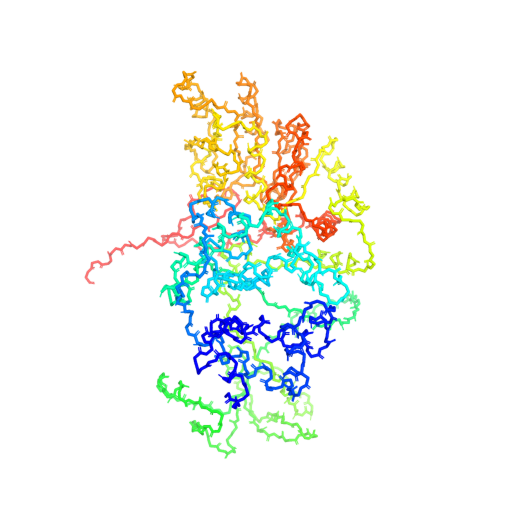HE A CA 1
ATOM 2400 C C . PHE A 1 311 ? 9.904 -19.091 3.380 1.00 71.19 311 PHE A C 1
ATOM 2402 O O . PHE A 1 311 ? 9.334 -19.266 4.453 1.00 71.19 311 PHE A O 1
ATOM 2409 N N . ALA A 1 312 ? 10.516 -17.936 3.088 1.00 69.88 312 ALA A N 1
ATOM 2410 C CA . ALA A 1 312 ? 10.523 -16.800 4.013 1.00 69.88 312 ALA A CA 1
ATOM 2411 C C . ALA A 1 312 ? 9.186 -16.038 4.000 1.00 69.88 312 ALA A C 1
ATOM 2413 O O . ALA A 1 312 ? 8.618 -15.765 5.053 1.00 69.88 312 ALA A O 1
ATOM 2414 N N . SER A 1 313 ? 8.687 -15.691 2.812 1.00 79.31 313 SER A N 1
ATOM 2415 C CA . SER A 1 313 ? 7.416 -14.990 2.615 1.00 79.31 313 SER A CA 1
ATOM 2416 C C . SER A 1 313 ? 6.974 -15.127 1.159 1.00 79.31 313 SER A C 1
ATOM 2418 O O . SER A 1 313 ? 7.808 -15.246 0.271 1.00 79.31 313 SER A O 1
ATOM 2420 N N . ASP A 1 314 ? 5.675 -15.065 0.898 1.00 83.81 314 ASP A N 1
ATOM 2421 C CA . ASP A 1 314 ? 5.114 -14.955 -0.454 1.00 83.81 314 ASP A CA 1
ATOM 2422 C C . ASP A 1 314 ? 5.447 -13.611 -1.130 1.00 83.81 314 ASP A C 1
ATOM 2424 O O . ASP A 1 314 ? 5.500 -13.541 -2.356 1.00 83.81 314 ASP A O 1
ATOM 2428 N N . ASN A 1 315 ? 5.803 -12.579 -0.356 1.00 84.38 315 ASN A N 1
ATOM 2429 C CA . ASN A 1 315 ? 6.346 -11.313 -0.873 1.00 84.38 315 ASN A CA 1
ATOM 2430 C C . ASN A 1 315 ? 7.715 -11.459 -1.573 1.00 84.38 315 ASN A C 1
ATOM 2432 O O . ASN A 1 315 ? 8.186 -10.497 -2.172 1.00 84.38 315 ASN A O 1
ATOM 2436 N N . THR A 1 316 ? 8.398 -12.607 -1.457 1.00 82.75 316 THR A N 1
ATOM 2437 C CA . THR A 1 316 ? 9.676 -12.852 -2.156 1.00 82.75 316 THR A CA 1
ATOM 2438 C C . THR A 1 316 ? 9.480 -13.470 -3.540 1.00 82.75 316 THR A C 1
ATOM 2440 O O . THR A 1 316 ? 10.454 -13.665 -4.270 1.00 82.75 316 THR A O 1
ATOM 2443 N N . SER A 1 317 ? 8.235 -13.801 -3.900 1.00 85.94 317 SER A N 1
ATOM 2444 C CA . SER A 1 317 ? 7.899 -14.345 -5.211 1.00 85.94 317 SER A CA 1
ATOM 2445 C C . SER A 1 317 ? 8.004 -13.283 -6.311 1.00 85.94 317 SER A C 1
ATOM 2447 O O . SER A 1 317 ? 7.897 -12.082 -6.069 1.00 85.94 317 SER A O 1
ATOM 2449 N N . GLY A 1 318 ? 8.272 -13.739 -7.535 1.00 88.75 318 GLY A N 1
ATOM 2450 C CA . GLY A 1 318 ? 8.274 -12.878 -8.713 1.00 88.75 318 GLY A CA 1
ATOM 2451 C C . GLY A 1 318 ? 6.868 -12.629 -9.262 1.00 88.75 318 GLY A C 1
ATOM 2452 O O . GLY A 1 318 ? 5.877 -13.191 -8.803 1.00 88.75 318 GLY A O 1
ATOM 2453 N N . ILE A 1 319 ? 6.808 -11.819 -10.315 1.00 94.94 319 ILE A N 1
ATOM 2454 C CA . ILE A 1 319 ? 5.578 -11.529 -11.059 1.00 94.94 319 ILE A CA 1
ATOM 2455 C C . ILE A 1 319 ? 5.156 -12.780 -11.843 1.00 94.94 319 ILE A C 1
ATOM 2457 O O . ILE A 1 319 ? 5.994 -13.382 -12.522 1.00 94.94 319 ILE A O 1
ATOM 2461 N N . CYS A 1 320 ? 3.878 -13.166 -11.792 1.00 95.19 320 CYS A N 1
ATOM 2462 C CA . CYS A 1 320 ? 3.407 -14.320 -12.559 1.00 95.19 320 CYS A CA 1
ATOM 2463 C C . CYS A 1 320 ? 3.350 -14.006 -14.073 1.00 95.19 320 CYS A C 1
ATOM 2465 O O . CYS A 1 320 ? 3.189 -12.841 -14.466 1.00 95.19 320 CYS A O 1
ATOM 2467 N N . PRO A 1 321 ? 3.509 -15.010 -14.956 1.00 96.62 321 PRO A N 1
ATOM 2468 C CA . PRO A 1 321 ? 3.607 -14.783 -16.400 1.00 96.62 321 PRO A CA 1
ATOM 2469 C C . PRO A 1 321 ? 2.403 -14.055 -17.012 1.00 96.62 321 PRO A C 1
ATOM 2471 O O . PRO A 1 321 ? 2.573 -13.214 -17.894 1.00 96.62 321 PRO A O 1
ATOM 2474 N N . GLU A 1 322 ? 1.195 -14.346 -16.534 1.00 97.50 322 GLU A N 1
ATOM 2475 C CA . GLU A 1 322 ? -0.062 -13.754 -17.000 1.00 97.50 322 GLU A CA 1
ATOM 2476 C C . GLU A 1 322 ? -0.109 -12.252 -16.698 1.00 97.50 322 GLU A C 1
ATOM 2478 O O . GLU A 1 322 ? -0.427 -11.443 -17.574 1.00 97.50 322 GLU A O 1
ATOM 2483 N N . VAL A 1 323 ? 0.309 -11.866 -15.489 1.00 97.75 323 VAL A N 1
ATOM 2484 C CA . VAL A 1 323 ? 0.456 -10.463 -15.084 1.00 97.75 323 VAL A CA 1
ATOM 2485 C C . VAL A 1 323 ? 1.520 -9.766 -15.926 1.00 97.75 323 VAL A C 1
ATOM 2487 O O . VAL A 1 323 ? 1.267 -8.693 -16.476 1.00 97.75 323 VAL A O 1
ATOM 2490 N N . MET A 1 324 ? 2.700 -10.374 -16.077 1.00 97.44 324 MET A N 1
ATOM 2491 C CA . MET A 1 324 ? 3.792 -9.794 -16.866 1.00 97.44 324 MET A CA 1
ATOM 2492 C C . MET A 1 324 ? 3.372 -9.558 -18.323 1.00 97.44 324 MET A C 1
ATOM 2494 O O . MET A 1 324 ? 3.677 -8.514 -18.906 1.00 97.44 324 MET A O 1
ATOM 2498 N N . LYS A 1 325 ? 2.622 -10.501 -18.905 1.00 96.38 325 LYS A N 1
ATOM 2499 C CA . LYS A 1 325 ? 2.056 -10.370 -20.249 1.00 96.38 325 LYS A CA 1
ATOM 2500 C C . LYS A 1 325 ? 1.140 -9.148 -20.345 1.00 96.38 325 LYS A C 1
ATOM 2502 O O . LYS A 1 325 ? 1.358 -8.309 -21.219 1.00 96.38 325 LYS A O 1
ATOM 2507 N N . ARG A 1 326 ? 0.168 -9.005 -19.437 1.00 97.25 326 ARG A N 1
ATOM 2508 C CA . ARG A 1 326 ? -0.769 -7.868 -19.453 1.00 97.25 326 ARG A CA 1
ATOM 2509 C C . ARG A 1 326 ? -0.078 -6.529 -19.219 1.00 97.25 326 ARG A C 1
ATOM 2511 O O . ARG A 1 326 ? -0.388 -5.558 -19.907 1.00 97.25 326 ARG A O 1
ATOM 2518 N N . ILE A 1 327 ? 0.914 -6.473 -18.331 1.00 96.94 327 ILE A N 1
ATOM 2519 C CA . ILE A 1 327 ? 1.740 -5.271 -18.139 1.00 96.94 327 ILE A CA 1
ATOM 2520 C C . ILE A 1 327 ? 2.492 -4.918 -19.430 1.00 96.94 327 ILE A C 1
ATOM 2522 O O . ILE A 1 327 ? 2.519 -3.750 -19.825 1.00 96.94 327 ILE A O 1
ATOM 2526 N N . SER A 1 328 ? 3.074 -5.907 -20.119 1.00 97.19 328 SER A N 1
ATOM 2527 C CA . SER A 1 328 ? 3.776 -5.663 -21.384 1.00 97.19 328 SER A CA 1
ATOM 2528 C C . SER A 1 328 ? 2.844 -5.148 -22.482 1.00 97.19 328 SER A C 1
ATOM 2530 O O . SER A 1 328 ? 3.281 -4.337 -23.299 1.00 97.19 328 SER A O 1
ATOM 2532 N N . GLU A 1 329 ? 1.600 -5.621 -22.533 1.00 95.12 329 GLU A N 1
ATOM 2533 C CA . GLU A 1 329 ? 0.580 -5.151 -23.478 1.00 95.12 329 GLU A CA 1
ATOM 2534 C C . GLU A 1 329 ? 0.155 -3.706 -23.164 1.00 95.12 329 GLU A C 1
ATOM 2536 O O . GLU A 1 329 ? 0.166 -2.853 -24.052 1.00 95.12 329 GLU A O 1
ATOM 2541 N N . ALA A 1 330 ? -0.091 -3.387 -21.889 1.00 95.25 330 ALA A N 1
ATOM 2542 C CA . ALA A 1 330 ? -0.439 -2.038 -21.425 1.00 95.25 330 ALA A CA 1
ATOM 2543 C C . ALA A 1 330 ? 0.700 -1.005 -21.575 1.00 95.25 330 ALA A C 1
ATOM 2545 O O . ALA A 1 330 ? 0.511 0.194 -21.340 1.00 95.25 330 ALA A O 1
ATOM 2546 N N . ASN A 1 331 ? 1.900 -1.449 -21.962 1.00 95.38 331 ASN A N 1
ATOM 2547 C CA . ASN A 1 331 ? 3.055 -0.587 -22.190 1.00 95.38 331 ASN A CA 1
ATOM 2548 C C . ASN A 1 331 ? 3.109 0.034 -23.602 1.00 95.38 331 ASN A C 1
ATOM 2550 O O . ASN A 1 331 ? 4.063 0.743 -23.917 1.00 95.38 331 ASN A O 1
ATOM 2554 N N . SER A 1 332 ? 2.121 -0.232 -24.457 1.00 89.88 332 SER A N 1
ATOM 2555 C CA . SER A 1 332 ? 2.042 0.330 -25.810 1.00 89.88 332 SER A CA 1
ATOM 2556 C C . SER A 1 332 ? 0.949 1.399 -25.900 1.00 89.88 332 SER A C 1
ATOM 2558 O O . SER A 1 332 ? -0.149 1.202 -25.391 1.00 89.88 332 SER A O 1
ATOM 2560 N N . GLY A 1 333 ? 1.237 2.518 -26.572 1.00 90.00 333 GLY A N 1
ATOM 2561 C CA . GLY A 1 333 ? 0.289 3.624 -26.759 1.00 90.00 333 GLY A CA 1
ATOM 2562 C C . GLY A 1 333 ? 0.178 4.591 -25.572 1.00 90.00 333 GLY A C 1
ATOM 2563 O O . GLY A 1 333 ? 0.994 4.585 -24.647 1.00 90.00 333 GLY A O 1
ATOM 2564 N N . PHE A 1 334 ? -0.842 5.451 -25.625 1.00 90.38 334 PHE A N 1
ATOM 2565 C CA . PHE A 1 334 ? -1.134 6.478 -24.624 1.00 90.38 334 PHE A CA 1
ATOM 2566 C C . PHE A 1 334 ? -2.490 6.204 -23.979 1.00 90.38 334 PHE A C 1
ATOM 2568 O O . PHE A 1 334 ? -3.435 5.823 -24.660 1.00 90.38 334 PHE A O 1
ATOM 2575 N N . TYR A 1 335 ? -2.579 6.425 -22.670 1.00 90.00 335 TYR A N 1
ATOM 2576 C CA . TYR A 1 335 ? -3.802 6.249 -21.890 1.00 90.00 335 TYR A CA 1
ATOM 2577 C C . TYR A 1 335 ? -4.014 7.480 -21.009 1.00 90.00 335 TYR A C 1
ATOM 2579 O O . TYR A 1 335 ? -3.015 8.042 -20.533 1.00 90.00 335 TYR A O 1
ATOM 2587 N N . PRO A 1 336 ? -5.272 7.872 -20.746 1.00 80.62 336 PRO A N 1
ATOM 2588 C CA . PRO A 1 336 ? -5.586 8.841 -19.705 1.00 80.62 336 PRO A CA 1
ATOM 2589 C C . PRO A 1 336 ? -4.956 8.458 -18.359 1.00 80.62 336 PRO A C 1
ATOM 2591 O O . PRO A 1 336 ? -4.755 7.284 -18.047 1.00 80.62 336 PRO A O 1
ATOM 2594 N N . ALA A 1 337 ? -4.595 9.467 -17.571 1.00 78.19 337 ALA A N 1
ATOM 2595 C CA . ALA A 1 337 ? -3.951 9.270 -16.279 1.00 78.19 337 ALA A CA 1
ATOM 2596 C C . ALA A 1 337 ? -4.969 9.002 -15.158 1.00 78.19 337 ALA A C 1
ATOM 2598 O O . ALA A 1 337 ? -6.170 9.215 -15.318 1.00 78.19 337 ALA A O 1
ATOM 2599 N N . TYR A 1 338 ? -4.455 8.605 -13.992 1.00 85.75 338 TYR A N 1
ATOM 2600 C CA . TYR A 1 338 ? -5.194 8.566 -12.723 1.00 85.75 338 TYR A CA 1
ATOM 2601 C C . TYR A 1 338 ? -6.446 7.672 -12.718 1.00 85.75 338 TYR A C 1
ATOM 2603 O O . TYR A 1 338 ? -7.360 7.905 -11.936 1.00 85.75 338 TYR A O 1
ATOM 2611 N N . GLY A 1 339 ? -6.475 6.638 -13.564 1.00 82.50 339 GLY A N 1
ATOM 2612 C CA . GLY A 1 339 ? -7.560 5.653 -13.613 1.00 82.50 339 GLY A CA 1
ATOM 2613 C C . GLY A 1 339 ? -8.714 6.020 -14.541 1.00 82.50 339 GLY A C 1
ATOM 2614 O O . GLY A 1 339 ? -9.653 5.241 -14.669 1.00 82.50 339 GLY A O 1
ATOM 2615 N N . ASN A 1 340 ? -8.633 7.149 -15.251 1.00 82.56 340 ASN A N 1
ATOM 2616 C CA . ASN A 1 340 ? -9.633 7.560 -16.246 1.00 82.56 340 ASN A CA 1
ATOM 2617 C C . ASN A 1 340 ? -9.485 6.818 -17.588 1.00 82.56 340 ASN A C 1
ATOM 2619 O O . ASN A 1 340 ? -9.836 7.350 -18.640 1.00 82.56 340 ASN A O 1
ATOM 2623 N N . ASP A 1 341 ? -8.912 5.619 -17.567 1.00 91.06 341 ASP A N 1
ATOM 2624 C CA . ASP A 1 341 ? -8.635 4.807 -18.742 1.00 91.06 341 ASP A CA 1
ATOM 2625 C C . ASP A 1 341 ? -9.558 3.581 -18.829 1.00 91.06 341 ASP A C 1
ATOM 2627 O O . ASP A 1 341 ? -10.033 3.049 -17.824 1.00 91.06 341 ASP A O 1
ATOM 2631 N N . GLU A 1 342 ? -9.814 3.123 -20.057 1.00 90.94 342 GLU A N 1
ATOM 2632 C CA . GLU A 1 342 ? -10.740 2.016 -20.335 1.00 90.94 342 GLU A CA 1
ATOM 2633 C C . GLU A 1 342 ? -10.308 0.698 -19.682 1.00 90.94 342 GLU A C 1
ATOM 2635 O O . GLU A 1 342 ? -11.152 -0.105 -19.286 1.00 90.94 342 GLU A O 1
ATOM 2640 N N . LEU A 1 343 ? -8.998 0.477 -19.531 1.00 95.00 343 LEU A N 1
ATOM 2641 C CA . LEU A 1 343 ? -8.466 -0.718 -18.885 1.00 95.00 343 LEU A CA 1
ATOM 2642 C C . LEU A 1 343 ? -8.812 -0.737 -17.394 1.00 95.00 343 LEU A C 1
ATOM 2644 O O . LEU A 1 343 ? -9.272 -1.758 -16.886 1.00 95.00 343 LEU A O 1
ATOM 2648 N N . THR A 1 344 ? -8.631 0.390 -16.706 1.00 95.25 344 THR A N 1
ATOM 2649 C CA . THR A 1 344 ? -9.039 0.552 -15.308 1.00 95.25 344 THR A CA 1
ATOM 2650 C C . THR A 1 344 ? -10.535 0.285 -15.160 1.00 95.25 344 THR A C 1
ATOM 2652 O O . THR A 1 344 ? -10.928 -0.521 -14.317 1.00 95.25 344 THR A O 1
ATOM 2655 N N . GLN A 1 345 ? -11.366 0.862 -16.034 1.00 93.31 345 GLN A N 1
ATOM 2656 C CA . GLN A 1 345 ? -12.814 0.641 -15.988 1.00 93.31 345 GLN A CA 1
ATOM 2657 C C . GLN A 1 345 ? -13.211 -0.812 -16.254 1.00 93.31 345 GLN A C 1
ATOM 2659 O O . GLN A 1 345 ? -14.072 -1.353 -15.559 1.00 93.31 345 GLN A O 1
ATOM 2664 N N . LYS A 1 346 ? -12.548 -1.476 -17.207 1.00 96.25 346 LYS A N 1
ATOM 2665 C CA . LYS A 1 346 ? -12.750 -2.903 -17.476 1.00 96.25 346 LYS A CA 1
ATOM 2666 C C . LYS A 1 346 ? -12.491 -3.739 -16.222 1.00 96.25 346 LYS A C 1
ATOM 2668 O O . LYS A 1 346 ? -13.303 -4.595 -15.891 1.00 96.25 346 LYS A O 1
ATOM 2673 N N . VAL A 1 347 ? -11.396 -3.482 -15.510 1.00 98.00 347 VAL A N 1
ATOM 2674 C CA . VAL A 1 347 ? -11.052 -4.217 -14.283 1.00 98.00 347 VAL A CA 1
ATOM 2675 C C . VAL A 1 347 ? -12.050 -3.935 -13.160 1.00 98.00 347 VAL A C 1
ATOM 2677 O O . VAL A 1 347 ? -12.475 -4.866 -12.482 1.00 98.00 347 VAL A O 1
ATOM 2680 N N . CYS A 1 348 ? -12.484 -2.684 -12.985 1.00 97.56 348 CYS A N 1
ATOM 2681 C CA . CYS A 1 348 ? -13.535 -2.354 -12.020 1.00 97.56 348 CYS A CA 1
ATOM 2682 C C . CYS A 1 348 ? -14.840 -3.110 -12.321 1.00 97.56 348 CYS A C 1
ATOM 2684 O O . CYS A 1 348 ? -15.477 -3.621 -11.404 1.00 97.56 348 CYS A O 1
ATOM 2686 N N . ASN A 1 349 ? -15.220 -3.236 -13.596 1.00 96.75 349 ASN A N 1
ATOM 2687 C CA . ASN A 1 349 ? -16.388 -4.024 -13.999 1.00 96.75 349 ASN A CA 1
ATOM 2688 C C . ASN A 1 349 ? -16.209 -5.520 -13.714 1.00 96.75 349 ASN A C 1
ATOM 2690 O O . ASN A 1 349 ? -17.140 -6.143 -13.216 1.00 96.75 349 ASN A O 1
ATOM 2694 N N . TYR A 1 350 ? -15.012 -6.068 -13.940 1.00 97.31 350 TYR A N 1
ATOM 2695 C CA . TYR A 1 350 ? -14.689 -7.439 -13.535 1.00 97.31 350 TYR A CA 1
ATOM 2696 C C . TYR A 1 350 ? -14.884 -7.643 -12.030 1.00 97.31 350 TYR A C 1
ATOM 2698 O O . TYR A 1 350 ? -15.469 -8.637 -11.620 1.00 97.31 350 TYR A O 1
ATOM 2706 N N . PHE A 1 351 ? -14.447 -6.700 -11.190 1.00 98.19 351 PHE A N 1
ATOM 2707 C CA . PHE A 1 351 ? -14.688 -6.800 -9.750 1.00 98.19 351 PHE A CA 1
ATOM 2708 C C . PHE A 1 351 ? -16.175 -6.806 -9.397 1.00 98.19 351 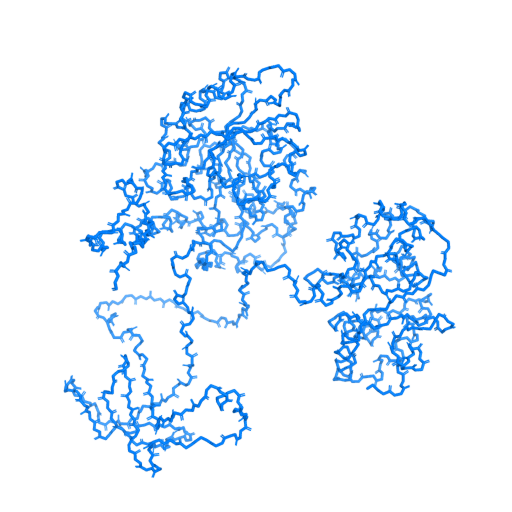PHE A C 1
ATOM 2710 O O . PHE A 1 351 ? -16.591 -7.627 -8.583 1.00 98.19 351 PHE A O 1
ATOM 2717 N N . ARG A 1 352 ? -16.983 -5.952 -10.035 1.00 97.88 352 ARG A N 1
ATOM 2718 C CA . ARG A 1 352 ? -18.442 -5.953 -9.835 1.00 97.88 352 ARG A CA 1
ATOM 2719 C C . ARG A 1 352 ? -19.075 -7.288 -10.222 1.00 97.88 352 ARG A C 1
ATOM 2721 O O . ARG A 1 352 ? -19.959 -7.768 -9.521 1.00 97.88 352 ARG A O 1
ATOM 2728 N N . GLU A 1 353 ? -18.592 -7.897 -11.302 1.00 97.12 353 GLU A N 1
ATOM 2729 C CA . GLU A 1 353 ? -19.041 -9.210 -11.765 1.00 97.12 353 GLU A CA 1
ATOM 2730 C C . GLU A 1 353 ? -18.654 -10.325 -10.783 1.00 97.12 353 GLU A C 1
ATOM 2732 O O . GLU A 1 353 ? -19.529 -11.037 -10.298 1.00 97.12 353 GLU A O 1
ATOM 2737 N N . ILE A 1 354 ? -17.372 -10.458 -10.415 1.00 96.38 354 ILE A N 1
ATOM 2738 C CA . ILE A 1 354 ? -16.924 -11.568 -9.550 1.00 96.38 354 ILE A CA 1
ATOM 2739 C C . ILE A 1 354 ? -17.450 -11.457 -8.114 1.00 96.38 354 ILE A C 1
ATOM 2741 O O . ILE A 1 354 ? -17.622 -12.470 -7.435 1.00 96.38 354 ILE A O 1
ATOM 2745 N N . PHE A 1 355 ? -17.669 -10.234 -7.622 1.00 97.75 355 PHE A N 1
ATOM 2746 C CA . PHE A 1 355 ? -18.278 -10.012 -6.313 1.00 97.75 355 PHE A CA 1
ATOM 2747 C C . PHE A 1 355 ? -19.804 -9.969 -6.377 1.00 97.75 355 PHE A C 1
ATOM 2749 O O . PHE A 1 355 ? -20.418 -9.898 -5.316 1.00 97.75 355 PHE A O 1
ATOM 2756 N N . ASP A 1 356 ? -20.417 -10.055 -7.561 1.00 97.81 356 ASP A N 1
ATOM 2757 C CA . ASP A 1 356 ? -21.871 -10.032 -7.754 1.00 97.81 356 ASP A CA 1
ATOM 2758 C C . ASP A 1 356 ? -22.544 -8.856 -7.021 1.00 97.81 356 ASP A C 1
ATOM 2760 O O . ASP A 1 356 ? -23.488 -9.014 -6.245 1.00 97.81 356 ASP A O 1
ATOM 2764 N N . THR A 1 357 ? -21.975 -7.660 -7.176 1.00 97.62 357 THR A N 1
ATOM 2765 C CA . THR A 1 357 ? -22.487 -6.435 -6.552 1.00 97.62 357 THR A CA 1
ATOM 2766 C C . THR A 1 357 ? -21.920 -5.195 -7.231 1.00 97.62 357 THR A C 1
ATOM 2768 O O . THR A 1 357 ? -20.804 -5.198 -7.752 1.00 97.62 357 THR A O 1
ATOM 2771 N N . ASP A 1 358 ? -22.667 -4.095 -7.198 1.00 96.12 358 ASP A N 1
ATOM 2772 C CA . ASP A 1 358 ? -22.159 -2.795 -7.624 1.00 96.12 358 ASP A CA 1
ATOM 2773 C C . ASP A 1 358 ? -21.254 -2.211 -6.526 1.00 96.12 358 ASP A C 1
ATOM 2775 O O . ASP A 1 358 ? -21.693 -1.404 -5.713 1.00 96.12 358 ASP A O 1
ATOM 2779 N N . CYS A 1 359 ? -19.995 -2.644 -6.465 1.00 96.94 359 CYS A N 1
ATOM 2780 C CA . CYS A 1 359 ? -18.987 -2.106 -5.548 1.00 96.94 359 CYS A CA 1
ATOM 2781 C C . CYS A 1 359 ? -18.190 -0.944 -6.160 1.00 96.94 359 CYS A C 1
ATOM 2783 O O . CYS A 1 359 ? -17.980 -0.876 -7.378 1.00 96.94 359 CYS A O 1
ATOM 2785 N N . ASP A 1 360 ? -17.669 -0.071 -5.296 1.00 97.31 360 ASP A N 1
ATOM 2786 C CA . ASP A 1 360 ? -16.681 0.937 -5.686 1.00 97.31 360 ASP A CA 1
ATOM 2787 C C . ASP A 1 360 ? -15.269 0.372 -5.494 1.00 97.31 360 ASP A C 1
ATOM 2789 O O . ASP A 1 360 ? -14.963 -0.228 -4.464 1.00 97.31 360 ASP A O 1
ATOM 2793 N N . VAL A 1 361 ? -14.407 0.546 -6.499 1.00 98.19 361 VAL A N 1
ATOM 2794 C CA . VAL A 1 361 ? -13.068 -0.057 -6.542 1.00 98.19 361 VAL A CA 1
ATOM 2795 C C . VAL A 1 361 ? -12.019 1.029 -6.705 1.00 98.19 361 VAL A C 1
ATOM 2797 O O . VAL A 1 361 ? -12.093 1.850 -7.620 1.00 98.19 361 VAL A O 1
ATOM 2800 N N . PHE A 1 362 ? -11.009 0.989 -5.846 1.00 98.31 362 PHE A N 1
ATOM 2801 C CA . PHE A 1 362 ? -9.862 1.885 -5.879 1.00 98.31 362 PHE A CA 1
ATOM 2802 C C . PHE A 1 362 ? -8.571 1.077 -5.887 1.00 98.31 362 PHE A C 1
ATOM 2804 O O . PHE A 1 362 ? -8.508 -0.016 -5.333 1.00 98.31 362 PHE A O 1
ATOM 2811 N N . PHE A 1 363 ? -7.523 1.631 -6.484 1.00 98.62 363 PHE A N 1
ATOM 2812 C CA . PHE A 1 363 ? -6.217 0.986 -6.560 1.00 98.62 363 PHE A CA 1
ATOM 2813 C C . PHE A 1 363 ? -5.175 1.812 -5.813 1.00 98.62 363 PHE A C 1
ATOM 2815 O O . PHE A 1 363 ? -5.076 3.023 -6.022 1.00 98.62 363 PHE A O 1
ATOM 2822 N N . VAL A 1 364 ? -4.390 1.148 -4.967 1.00 98.12 364 VAL A N 1
ATOM 2823 C CA . VAL A 1 364 ? -3.298 1.745 -4.178 1.00 98.12 364 VAL A CA 1
ATOM 2824 C C . VAL A 1 364 ? -2.034 0.899 -4.304 1.00 98.12 364 VAL A C 1
ATOM 2826 O O . VAL A 1 364 ? -2.081 -0.215 -4.823 1.00 98.12 364 VAL A O 1
ATOM 2829 N N . PHE A 1 365 ? -0.880 1.406 -3.867 1.00 98.00 365 PHE A N 1
ATOM 2830 C CA . PHE A 1 365 ? 0.396 0.754 -4.173 1.00 98.00 365 PHE A CA 1
ATOM 2831 C C . PHE A 1 365 ? 0.689 -0.493 -3.330 1.00 98.00 365 PHE A C 1
ATOM 2833 O O . PHE A 1 365 ? 1.341 -1.408 -3.830 1.00 98.00 365 PHE A O 1
ATOM 2840 N N . ASN A 1 366 ? 0.248 -0.542 -2.070 1.00 97.94 366 ASN A N 1
ATOM 2841 C CA . ASN A 1 366 ? 0.562 -1.643 -1.157 1.00 97.94 366 ASN A CA 1
ATOM 2842 C C . ASN A 1 366 ? -0.528 -1.873 -0.092 1.00 97.94 366 ASN A C 1
ATOM 2844 O O . ASN A 1 366 ? -1.434 -1.055 0.073 1.00 97.94 366 ASN A O 1
ATOM 2848 N N . GLY A 1 367 ? -0.414 -2.996 0.629 1.00 96.81 367 GLY A N 1
ATOM 2849 C CA . GLY A 1 367 ? -1.391 -3.425 1.640 1.00 96.81 367 GLY A CA 1
ATOM 2850 C C . GLY A 1 367 ? -1.488 -2.478 2.833 1.00 96.81 367 GLY A C 1
ATOM 2851 O O . GLY A 1 367 ? -2.591 -2.137 3.244 1.00 96.81 367 GLY A O 1
ATOM 2852 N N . THR A 1 368 ? -0.354 -1.965 3.318 1.00 98.38 368 THR A N 1
ATOM 2853 C CA . THR A 1 368 ? -0.317 -0.984 4.413 1.00 98.38 368 THR A CA 1
ATOM 2854 C C . THR A 1 368 ? -1.141 0.258 4.084 1.00 98.38 368 THR A C 1
ATOM 2856 O O . THR A 1 368 ? -1.975 0.690 4.874 1.00 98.38 368 THR A O 1
ATOM 2859 N N . ALA A 1 369 ? -0.968 0.814 2.884 1.00 98.06 369 ALA A N 1
ATOM 2860 C CA . ALA A 1 369 ? -1.745 1.953 2.424 1.00 98.06 369 ALA A CA 1
ATOM 2861 C C . ALA A 1 369 ? -3.222 1.599 2.216 1.00 98.06 369 ALA A C 1
ATOM 2863 O O . ALA A 1 369 ? -4.080 2.409 2.556 1.00 98.06 369 ALA A O 1
ATOM 2864 N N . ALA A 1 370 ? -3.524 0.407 1.685 1.00 98.56 370 ALA A N 1
ATOM 2865 C CA . ALA A 1 370 ? -4.895 -0.072 1.508 1.00 98.56 370 ALA A CA 1
ATOM 2866 C C . ALA A 1 370 ? -5.649 -0.115 2.843 1.00 98.56 370 ALA A C 1
ATOM 2868 O O . ALA A 1 370 ? -6.696 0.524 2.975 1.00 98.56 370 ALA A O 1
ATOM 2869 N N . ASN A 1 371 ? -5.075 -0.785 3.844 1.00 98.75 371 ASN A N 1
ATOM 2870 C CA . ASN A 1 371 ? -5.635 -0.884 5.187 1.00 98.75 371 ASN A CA 1
ATOM 2871 C C . ASN A 1 371 ? -5.755 0.499 5.835 1.00 98.75 371 ASN A C 1
ATOM 2873 O O . ASN A 1 371 ? -6.842 0.921 6.228 1.00 98.75 371 ASN A O 1
ATOM 2877 N N . SER A 1 372 ? -4.650 1.243 5.890 1.00 98.69 372 SER A N 1
ATOM 2878 C CA . SER A 1 372 ? -4.581 2.529 6.588 1.00 98.69 372 SER A CA 1
ATOM 2879 C C . SER A 1 372 ? -5.538 3.573 6.003 1.00 98.69 372 SER A C 1
ATOM 2881 O O . SER A 1 372 ? -6.232 4.263 6.751 1.00 98.69 372 SER A O 1
ATOM 2883 N N . LEU A 1 373 ? -5.644 3.669 4.672 1.00 98.00 373 LEU A N 1
ATOM 2884 C CA . LEU A 1 373 ? -6.596 4.577 4.026 1.00 98.00 373 LEU A CA 1
ATOM 2885 C C . LEU A 1 373 ? -8.043 4.147 4.247 1.00 98.00 373 LEU A C 1
ATOM 2887 O O . LEU A 1 373 ? -8.894 5.011 4.467 1.00 98.00 373 LEU A O 1
ATOM 2891 N N . SER A 1 374 ? -8.328 2.843 4.190 1.00 98.44 374 SER A N 1
ATOM 2892 C CA . SER A 1 374 ? -9.674 2.315 4.436 1.00 98.44 374 SER A CA 1
ATOM 2893 C C . SER A 1 374 ? -10.124 2.651 5.851 1.00 98.44 374 SER A C 1
ATOM 2895 O O . SER A 1 374 ? -11.170 3.271 6.032 1.00 98.44 374 SER A O 1
ATOM 2897 N N . LEU A 1 375 ? -9.290 2.363 6.851 1.00 98.50 375 LEU A N 1
ATOM 2898 C CA . LEU A 1 375 ? -9.563 2.703 8.247 1.00 98.50 375 LEU A CA 1
ATOM 2899 C C . LEU A 1 375 ? -9.718 4.218 8.450 1.00 98.50 375 LEU A C 1
ATOM 2901 O O . LEU A 1 375 ? -10.655 4.649 9.116 1.00 98.50 375 LEU A O 1
ATOM 2905 N N . ALA A 1 376 ? -8.882 5.041 7.812 1.00 97.00 376 ALA A N 1
ATOM 2906 C CA . ALA A 1 376 ? -9.014 6.499 7.846 1.00 97.00 376 ALA A CA 1
ATOM 2907 C C . ALA A 1 376 ? -10.293 7.027 7.165 1.00 97.00 376 ALA A C 1
ATOM 2909 O O . ALA A 1 376 ? -10.770 8.110 7.500 1.00 97.00 376 ALA A O 1
ATOM 2910 N N . GLY A 1 377 ? -10.840 6.296 6.190 1.00 94.00 377 GLY A N 1
ATOM 2911 C CA . GLY A 1 377 ? -12.130 6.596 5.566 1.00 94.00 377 GLY A CA 1
ATOM 2912 C C . GLY A 1 377 ? -13.326 6.237 6.453 1.00 94.00 377 GLY A C 1
ATOM 2913 O O . GLY A 1 377 ? -14.351 6.914 6.401 1.00 94.00 377 GLY A O 1
ATOM 2914 N N . LEU A 1 378 ? -13.181 5.206 7.288 1.00 97.06 378 LEU A N 1
ATOM 2915 C CA . LEU A 1 378 ? -14.226 4.715 8.191 1.00 97.06 378 LEU A CA 1
ATOM 2916 C C . LEU A 1 378 ? -14.249 5.427 9.555 1.00 97.06 378 LEU A C 1
ATOM 2918 O O . LEU A 1 378 ? -15.301 5.485 10.198 1.00 97.06 378 LEU A O 1
ATOM 2922 N N . CYS A 1 379 ? -13.105 5.957 9.993 1.00 94.88 379 CYS A N 1
ATOM 2923 C CA . CYS A 1 379 ? -12.912 6.570 11.305 1.00 94.88 379 CYS A CA 1
ATOM 2924 C C . CYS A 1 379 ? -12.721 8.089 11.239 1.00 94.88 379 CYS A C 1
ATOM 2926 O O . CYS A 1 379 ? -12.143 8.642 10.306 1.00 94.88 379 CYS A O 1
ATOM 2928 N N . GLN A 1 380 ? -13.140 8.756 12.311 1.00 95.62 380 GLN A N 1
ATOM 2929 C CA . GLN A 1 380 ? -12.591 10.045 12.733 1.00 95.62 380 GLN A CA 1
ATOM 2930 C C . GLN A 1 380 ? -11.413 9.818 13.693 1.00 95.62 380 GLN A C 1
ATOM 2932 O O . GLN A 1 380 ? -11.281 8.735 14.263 1.00 95.62 380 GLN A O 1
ATOM 2937 N N . SER A 1 381 ? -10.589 10.841 13.934 1.00 96.31 381 SER A N 1
ATOM 2938 C CA . SER A 1 381 ? -9.426 10.736 14.836 1.00 96.31 381 SER A CA 1
ATOM 2939 C C . SER A 1 381 ? -9.790 10.356 16.275 1.00 96.31 381 SER A C 1
ATOM 2941 O O . SER A 1 381 ? -9.010 9.719 16.969 1.00 96.31 381 SER A O 1
ATOM 2943 N N . TYR A 1 382 ? -10.993 10.717 16.726 1.00 95.38 382 TYR A N 1
ATOM 2944 C CA . TYR A 1 382 ? -11.522 10.364 18.047 1.00 95.38 382 TYR A CA 1
ATOM 2945 C C . TYR A 1 382 ? -12.235 9.001 18.074 1.00 95.38 382 TYR A C 1
ATOM 2947 O O . TYR A 1 382 ? -12.882 8.657 19.066 1.00 95.38 382 TYR A O 1
ATOM 2955 N N . ASN A 1 383 ? -12.163 8.226 16.990 1.00 97.38 383 ASN A N 1
ATOM 2956 C CA . ASN A 1 383 ? -12.652 6.855 16.965 1.00 97.38 383 ASN A CA 1
ATOM 2957 C C . ASN A 1 383 ? -11.542 5.846 17.270 1.00 97.38 383 ASN A C 1
ATOM 2959 O O . ASN A 1 383 ? -10.361 6.177 17.368 1.00 97.38 383 ASN A O 1
ATOM 2963 N N . SER A 1 384 ? -11.942 4.591 17.433 1.00 97.75 384 SER A N 1
ATOM 2964 C CA . SER A 1 384 ? -11.032 3.460 17.552 1.00 97.75 384 SER A CA 1
ATOM 2965 C C . SER A 1 384 ? -11.403 2.301 16.628 1.00 97.75 384 SER A C 1
ATOM 2967 O O . SER A 1 384 ? -12.555 2.151 16.203 1.00 97.75 384 SER A O 1
ATOM 2969 N N . VAL A 1 385 ? -10.397 1.482 16.322 1.00 98.56 385 VAL A N 1
ATOM 2970 C CA . VAL A 1 385 ? -10.501 0.268 15.506 1.00 98.56 385 VAL A CA 1
ATOM 2971 C C . VAL A 1 385 ? -10.211 -0.935 16.392 1.00 98.56 385 VAL A C 1
ATOM 2973 O O . VAL A 1 385 ? -9.143 -1.023 16.993 1.00 98.56 385 VAL A O 1
ATOM 2976 N N . VAL A 1 386 ? -11.148 -1.874 16.467 1.00 98.44 386 VAL A N 1
ATOM 2977 C CA . VAL A 1 386 ? -10.967 -3.135 17.187 1.00 98.44 386 VAL A CA 1
ATOM 2978 C C . VAL A 1 386 ? -10.319 -4.155 16.258 1.00 98.44 386 VAL A C 1
ATOM 2980 O O . VAL A 1 386 ? -10.821 -4.395 15.160 1.00 98.44 386 VAL A O 1
ATOM 2983 N N . CYS A 1 387 ? -9.209 -4.755 16.678 1.00 98.56 387 CYS A N 1
ATOM 2984 C CA . CYS A 1 387 ? -8.484 -5.748 15.885 1.00 98.56 387 CYS A CA 1
ATOM 2985 C C . CYS A 1 387 ? -7.803 -6.801 16.765 1.00 98.56 387 CYS A C 1
ATOM 2987 O O . CYS A 1 387 ? -7.753 -6.682 17.988 1.00 98.56 387 CYS A O 1
ATOM 2989 N N . HIS A 1 388 ? -7.307 -7.873 16.152 1.00 98.38 388 HIS A N 1
ATOM 2990 C CA . HIS A 1 388 ? -6.571 -8.902 16.880 1.00 98.38 388 HIS A CA 1
ATOM 2991 C C . HIS A 1 388 ? -5.147 -8.409 17.191 1.00 98.38 388 HIS A C 1
ATOM 2993 O O . HIS A 1 388 ? -4.536 -7.750 16.360 1.00 98.38 388 HIS A O 1
ATOM 2999 N N . LYS A 1 389 ? -4.548 -8.790 18.327 1.00 97.19 389 LYS A N 1
ATOM 3000 C CA . LYS A 1 389 ? -3.168 -8.388 18.708 1.00 97.19 389 LYS A CA 1
ATOM 3001 C C . LYS A 1 389 ? -2.045 -8.840 17.754 1.00 97.19 389 LYS A C 1
ATOM 3003 O O . LYS A 1 389 ? -0.889 -8.489 17.946 1.00 97.19 389 LYS A O 1
ATOM 3008 N N . LEU A 1 390 ? -2.371 -9.720 16.808 1.00 95.94 390 LEU A N 1
ATOM 3009 C CA . LEU A 1 390 ? -1.467 -10.193 15.749 1.00 95.94 390 LEU A CA 1
ATOM 3010 C C . LEU A 1 390 ? -1.820 -9.588 14.388 1.00 95.94 390 LEU A C 1
ATOM 3012 O O . LEU A 1 390 ? -1.252 -10.021 13.394 1.00 95.94 390 LEU A O 1
ATOM 3016 N N . ALA A 1 391 ? -2.800 -8.682 14.333 1.00 97.50 391 ALA A N 1
ATOM 3017 C CA . ALA A 1 391 ? -3.250 -8.094 13.088 1.00 97.50 391 ALA A CA 1
ATOM 3018 C C . ALA A 1 391 ? -2.111 -7.296 12.447 1.00 97.50 391 ALA A C 1
ATOM 3020 O O . ALA A 1 391 ? -1.420 -6.555 13.143 1.00 97.50 391 ALA A O 1
ATOM 3021 N N . HIS A 1 392 ? -1.955 -7.390 11.127 1.00 97.44 392 HIS A N 1
ATOM 3022 C CA . HIS A 1 392 ? -0.894 -6.674 10.407 1.00 97.44 392 HIS A CA 1
ATOM 3023 C C . HIS A 1 392 ? -0.914 -5.159 10.686 1.00 97.44 392 HIS A C 1
ATOM 3025 O O . HIS A 1 392 ? 0.134 -4.558 10.923 1.00 97.44 392 HIS A O 1
ATOM 3031 N N . ILE A 1 393 ? -2.117 -4.574 10.760 1.00 97.94 393 ILE A N 1
ATOM 3032 C CA . ILE A 1 393 ? -2.346 -3.162 11.105 1.00 97.94 393 ILE A CA 1
ATOM 3033 C C . ILE A 1 393 ? -1.786 -2.762 12.481 1.00 97.94 393 ILE A C 1
ATOM 3035 O O . ILE A 1 393 ? -1.443 -1.603 12.669 1.00 97.94 393 ILE A O 1
ATOM 3039 N N . GLU A 1 394 ? -1.652 -3.706 13.415 1.00 98.00 394 GLU A N 1
ATOM 3040 C CA . GLU A 1 394 ? -1.047 -3.496 14.738 1.00 98.00 394 GLU A CA 1
ATOM 3041 C C . GLU A 1 394 ? 0.466 -3.773 14.716 1.00 98.00 394 GLU A C 1
ATOM 3043 O O . GLU A 1 394 ? 1.250 -3.007 15.270 1.00 98.00 394 GLU A O 1
ATOM 3048 N N . THR A 1 395 ? 0.907 -4.870 14.089 1.00 92.50 395 THR A N 1
ATOM 3049 C CA . THR A 1 395 ? 2.269 -5.395 14.303 1.00 92.50 395 THR A CA 1
ATOM 3050 C C . THR A 1 395 ? 3.297 -5.006 13.245 1.00 92.50 395 THR A C 1
ATOM 3052 O O . THR A 1 395 ? 4.484 -4.938 13.560 1.00 92.50 395 THR A O 1
ATOM 3055 N N . ASP A 1 396 ? 2.880 -4.751 12.002 1.00 92.31 396 ASP A N 1
ATOM 3056 C CA . ASP A 1 396 ? 3.787 -4.714 10.841 1.00 92.31 396 ASP A CA 1
ATOM 3057 C C . ASP A 1 396 ? 3.565 -3.496 9.922 1.00 92.31 396 ASP A C 1
ATOM 3059 O O . ASP A 1 396 ? 4.151 -3.401 8.843 1.00 92.31 396 ASP A O 1
ATOM 3063 N N . GLU A 1 397 ? 2.761 -2.520 10.356 1.00 95.81 397 GLU A N 1
ATOM 3064 C CA . GLU A 1 397 ? 2.478 -1.290 9.597 1.00 95.81 397 GLU A CA 1
ATOM 3065 C C . GLU A 1 397 ? 3.126 -0.028 10.175 1.00 95.81 397 GLU A C 1
ATOM 3067 O O . GLU A 1 397 ? 2.894 1.067 9.669 1.00 95.81 397 GLU A O 1
ATOM 3072 N N . CYS A 1 398 ? 3.973 -0.162 11.202 1.00 94.44 398 CYS A N 1
ATOM 3073 C CA . CYS A 1 398 ? 4.713 0.956 11.803 1.00 94.44 398 CYS A CA 1
ATOM 3074 C C . CYS A 1 398 ? 3.802 2.145 12.197 1.00 94.44 398 CYS A C 1
ATOM 3076 O O . CYS A 1 398 ? 4.155 3.307 11.999 1.00 94.44 398 CYS A O 1
ATOM 3078 N N . GLY A 1 399 ? 2.600 1.857 12.708 1.00 95.44 399 GLY A N 1
ATOM 3079 C CA . GLY A 1 399 ? 1.617 2.877 13.095 1.00 95.44 399 GLY A CA 1
ATOM 3080 C C . GLY A 1 399 ? 0.983 3.639 11.923 1.00 95.44 399 GLY A C 1
ATOM 3081 O O . GLY A 1 399 ? 0.481 4.751 12.106 1.00 95.44 399 GLY A O 1
ATOM 3082 N N . ALA A 1 400 ? 1.025 3.094 10.701 1.00 97.44 400 ALA A N 1
ATOM 3083 C CA . ALA A 1 400 ? 0.370 3.714 9.552 1.00 97.44 400 ALA A CA 1
ATOM 3084 C C . ALA A 1 400 ? -1.147 3.925 9.760 1.00 97.44 400 ALA A C 1
ATOM 3086 O O . ALA A 1 400 ? -1.615 5.020 9.431 1.00 97.44 400 ALA A O 1
ATOM 3087 N N . PRO A 1 401 ? -1.924 2.997 10.356 1.00 98.25 401 PRO A N 1
ATOM 3088 C CA . PRO A 1 401 ? -3.339 3.247 10.628 1.00 98.25 401 PRO A CA 1
ATOM 3089 C C . PRO A 1 401 ? -3.570 4.507 11.468 1.00 98.25 401 PRO A C 1
ATOM 3091 O O . PRO A 1 401 ? -4.404 5.342 11.108 1.00 98.25 401 PRO A O 1
ATOM 3094 N N . GLU A 1 402 ? -2.801 4.707 12.539 1.00 98.25 402 GLU A N 1
ATOM 3095 C CA . GLU A 1 402 ? -2.855 5.903 13.381 1.00 98.25 402 GLU A CA 1
ATOM 3096 C C . GLU A 1 402 ? -2.448 7.162 12.610 1.00 98.25 402 GLU A C 1
ATOM 3098 O O . GLU A 1 402 ? -3.114 8.193 12.724 1.00 98.25 402 GLU A O 1
ATOM 3103 N N . PHE A 1 403 ? -1.392 7.087 11.794 1.00 97.62 403 PHE A N 1
ATOM 3104 C CA . PHE A 1 403 ? -0.933 8.211 10.974 1.00 97.62 403 PHE A CA 1
ATOM 3105 C C . PHE A 1 403 ? -2.008 8.667 9.978 1.00 97.62 403 PHE A C 1
ATOM 3107 O O . PHE A 1 403 ? -2.379 9.840 9.947 1.00 97.62 403 PHE A O 1
ATOM 3114 N N . PHE A 1 404 ? -2.556 7.743 9.186 1.00 96.81 404 PHE A N 1
ATOM 3115 C CA . PHE A 1 404 ? -3.533 8.062 8.140 1.00 96.81 404 PHE A CA 1
ATOM 3116 C C . PHE A 1 404 ? -4.898 8.471 8.700 1.00 96.81 404 PHE A C 1
ATOM 3118 O O . PHE A 1 404 ? -5.592 9.294 8.098 1.00 96.81 404 PHE A O 1
ATOM 3125 N N . SER A 1 405 ? -5.295 7.911 9.843 1.00 96.19 405 SER A N 1
ATOM 3126 C CA . SER A 1 405 ? -6.546 8.264 10.526 1.00 96.19 405 SER A CA 1
ATOM 3127 C C . SER A 1 405 ? -6.444 9.533 11.375 1.00 96.19 405 SER A C 1
ATOM 3129 O O . SER A 1 405 ? -7.444 9.966 11.952 1.00 96.19 405 SER A O 1
ATOM 3131 N N . ASN A 1 406 ? -5.255 10.145 11.439 1.00 94.56 406 ASN A N 1
ATOM 3132 C CA . ASN A 1 406 ? -4.958 11.299 12.281 1.00 94.56 406 ASN A CA 1
ATOM 3133 C C . ASN A 1 406 ? -5.219 11.028 13.778 1.00 94.56 406 ASN A C 1
ATOM 3135 O O . ASN A 1 406 ? -5.693 11.903 14.501 1.00 94.56 406 ASN A O 1
ATOM 3139 N N . GLY A 1 407 ? -4.926 9.806 14.235 1.00 93.94 407 GLY A N 1
ATOM 3140 C CA . GLY A 1 407 ? -4.938 9.433 15.650 1.00 93.94 407 GLY A CA 1
ATOM 3141 C C . GLY A 1 407 ? -6.035 8.464 16.094 1.00 93.94 407 GLY A C 1
ATOM 3142 O O . GLY A 1 407 ? -6.198 8.295 17.303 1.00 93.94 407 GLY A O 1
ATOM 3143 N N . ALA A 1 408 ? -6.765 7.811 15.177 1.00 96.94 408 ALA A N 1
ATOM 3144 C CA . ALA A 1 408 ? -7.711 6.772 15.584 1.00 96.94 408 ALA A CA 1
ATOM 3145 C C . ALA A 1 408 ? -6.951 5.605 16.224 1.00 96.94 408 ALA A C 1
ATOM 3147 O O . ALA A 1 408 ? -6.007 5.067 15.651 1.00 96.94 408 ALA A O 1
ATOM 3148 N N . LYS A 1 409 ? -7.360 5.221 17.432 1.00 97.62 409 LYS A N 1
ATOM 3149 C CA . LYS A 1 409 ? -6.607 4.270 18.255 1.00 97.62 409 LYS A CA 1
ATOM 3150 C C . LYS A 1 409 ? -6.916 2.820 17.882 1.00 97.62 409 LYS A C 1
ATOM 3152 O O . LYS A 1 409 ? -8.089 2.466 17.756 1.00 97.62 409 LYS A O 1
ATOM 3157 N N . LEU A 1 410 ? -5.901 1.960 17.827 1.00 98.12 410 LEU A N 1
ATOM 3158 C CA . LEU A 1 410 ? -6.104 0.512 17.770 1.00 98.12 410 LEU A CA 1
ATOM 3159 C C . LEU A 1 410 ? -6.430 -0.051 19.165 1.00 98.12 410 LEU A C 1
ATOM 3161 O O . LEU A 1 410 ? -5.771 0.241 20.167 1.00 98.12 410 LEU A O 1
ATOM 3165 N N . LEU A 1 411 ? -7.505 -0.834 19.242 1.00 97.25 411 LEU A N 1
ATOM 3166 C CA . LEU A 1 411 ? -7.945 -1.556 20.429 1.00 97.25 411 LEU A CA 1
ATOM 3167 C C . LEU A 1 411 ? -7.808 -3.051 20.162 1.00 97.25 411 LEU A C 1
ATOM 3169 O O . LEU A 1 411 ? -8.608 -3.654 19.450 1.00 97.25 411 LEU A O 1
ATOM 3173 N N . THR A 1 412 ? -6.773 -3.649 20.735 1.00 97.19 412 THR A N 1
ATOM 3174 C CA . THR A 1 412 ? -6.453 -5.051 20.481 1.00 97.19 412 THR A CA 1
ATOM 3175 C C . THR A 1 412 ? -7.235 -5.985 21.397 1.00 97.19 412 THR A C 1
ATOM 3177 O O . THR A 1 412 ? -7.254 -5.777 22.614 1.00 97.19 412 THR A O 1
ATOM 3180 N N . THR A 1 413 ? -7.774 -7.069 20.845 1.00 94.06 413 THR A N 1
ATOM 3181 C CA . THR A 1 413 ? -8.202 -8.241 21.622 1.00 94.06 413 THR A CA 1
ATOM 3182 C C . THR A 1 413 ? -7.266 -9.419 21.383 1.00 94.06 413 THR A C 1
ATOM 3184 O O . THR A 1 413 ? -6.475 -9.446 20.433 1.00 94.06 413 THR A O 1
ATOM 3187 N N . ASP A 1 414 ? -7.358 -10.411 22.263 1.00 88.38 414 ASP A N 1
ATOM 3188 C CA . ASP A 1 414 ? -6.783 -11.724 22.005 1.00 88.38 414 ASP A CA 1
ATOM 3189 C C . ASP A 1 414 ? -7.786 -12.593 21.231 1.00 88.38 414 ASP A C 1
ATOM 3191 O O . ASP A 1 414 ? -8.912 -12.178 20.928 1.00 88.38 414 ASP A O 1
ATOM 3195 N N . GLY A 1 415 ? -7.361 -13.808 20.917 1.00 86.94 415 GLY A N 1
ATOM 3196 C CA . GLY A 1 415 ? -8.223 -14.853 20.404 1.00 86.94 415 GLY A CA 1
ATOM 3197 C C . GLY A 1 415 ? -7.430 -16.001 19.800 1.00 86.94 415 GLY A C 1
ATOM 3198 O O . GLY A 1 415 ? -6.284 -15.877 19.349 1.00 86.94 415 GLY A O 1
ATOM 3199 N N . LYS A 1 416 ? -8.015 -17.197 19.847 1.00 88.31 416 LYS A N 1
ATOM 3200 C CA . LYS A 1 416 ? -7.316 -18.383 19.350 1.00 88.31 416 LYS A CA 1
ATOM 3201 C C . LYS A 1 416 ? -7.068 -18.257 17.852 1.00 88.31 416 LYS A C 1
ATOM 3203 O O . LYS A 1 416 ? -7.913 -17.789 17.094 1.00 88.31 416 LYS A O 1
ATOM 3208 N N . ASN A 1 417 ? -5.912 -18.753 17.414 1.00 89.12 417 ASN A N 1
ATOM 3209 C CA . ASN A 1 417 ? -5.573 -18.872 15.998 1.00 89.12 417 ASN A CA 1
ATOM 3210 C C . ASN A 1 417 ? -5.511 -17.536 15.226 1.00 89.12 417 ASN A C 1
ATOM 3212 O O . ASN A 1 417 ? -5.599 -17.535 14.003 1.00 89.12 417 ASN A O 1
ATOM 3216 N N . GLY A 1 418 ? -5.320 -16.399 15.901 1.00 91.69 418 GLY A N 1
ATOM 3217 C CA . GLY A 1 418 ? -5.284 -15.100 15.222 1.00 91.69 418 GLY A CA 1
ATOM 3218 C C . GLY A 1 418 ? -6.663 -14.584 14.813 1.00 91.69 418 GLY A C 1
ATOM 3219 O O . GLY A 1 418 ? -6.751 -13.737 13.927 1.00 91.69 418 GLY A O 1
ATOM 3220 N N . LYS A 1 419 ? -7.734 -15.128 15.404 1.00 97.25 419 LYS A N 1
ATOM 3221 C CA . LYS A 1 419 ? -9.112 -14.723 15.138 1.00 97.25 419 LYS A CA 1
ATOM 3222 C C . LYS A 1 419 ? -9.691 -13.952 16.314 1.00 97.25 419 LYS A C 1
ATOM 3224 O O . LYS A 1 419 ? -9.440 -14.315 17.455 1.00 97.25 419 LYS A O 1
ATOM 3229 N N . LEU A 1 420 ? -10.507 -12.943 16.036 1.00 97.06 420 LEU A N 1
ATOM 3230 C CA . LEU A 1 420 ? -11.333 -12.269 17.028 1.00 97.06 420 LEU A CA 1
ATOM 3231 C C . LEU A 1 420 ? -12.393 -13.234 17.567 1.00 97.06 420 LEU A C 1
ATOM 3233 O O . LEU A 1 420 ? -13.084 -13.903 16.797 1.00 97.06 420 LEU A O 1
ATOM 3237 N N . GLU A 1 421 ? -12.541 -13.283 18.888 1.00 93.31 421 GLU A N 1
ATOM 3238 C CA . GLU A 1 421 ? -13.638 -13.994 19.549 1.00 93.31 421 GLU A CA 1
ATOM 3239 C C . GLU A 1 421 ? -14.793 -13.022 19.813 1.00 93.31 421 GLU A C 1
ATOM 3241 O O . GLU A 1 421 ? -14.564 -11.916 20.309 1.00 93.31 421 GLU A O 1
ATOM 3246 N N . TYR A 1 422 ? -16.034 -13.432 19.518 1.00 93.12 422 TYR A N 1
ATOM 3247 C CA . TYR A 1 422 ? -17.225 -12.578 19.650 1.00 93.12 422 TYR A CA 1
ATOM 3248 C C . TYR A 1 422 ? -17.309 -11.914 21.033 1.00 93.12 422 TYR A C 1
ATOM 3250 O O . TYR A 1 422 ? -17.362 -10.693 21.115 1.00 93.12 422 TYR A O 1
ATOM 3258 N N . GLY A 1 423 ? -17.241 -12.703 22.115 1.00 93.19 423 GLY A N 1
ATOM 3259 C CA . GLY A 1 423 ? -17.399 -12.189 23.483 1.00 93.19 423 GLY A CA 1
ATOM 3260 C C . GLY A 1 423 ? -16.324 -11.173 23.877 1.00 93.19 423 GLY A C 1
ATOM 3261 O O . GLY A 1 423 ? -16.644 -10.104 24.377 1.00 93.19 423 GLY A O 1
ATOM 3262 N N . GLN A 1 424 ? -15.052 -11.443 23.561 1.00 93.25 424 GLN A N 1
ATOM 3263 C CA . GLN A 1 424 ? -13.961 -10.501 23.853 1.00 93.25 424 GLN A CA 1
ATOM 3264 C C . GLN A 1 424 ? -14.068 -9.212 23.025 1.00 93.25 424 GLN A C 1
ATOM 3266 O O . GLN A 1 424 ? -13.691 -8.131 23.482 1.00 93.25 424 GLN A O 1
ATOM 3271 N N . THR A 1 425 ? -14.579 -9.334 21.799 1.00 95.69 425 THR A N 1
ATOM 3272 C CA . THR A 1 425 ? -14.813 -8.201 20.900 1.00 95.69 425 THR A CA 1
ATOM 3273 C C . THR A 1 425 ? -15.975 -7.343 21.410 1.00 95.69 425 THR A C 1
ATOM 3275 O O . THR A 1 425 ? -15.870 -6.122 21.456 1.00 95.69 425 THR A O 1
ATOM 3278 N N . GLU A 1 426 ? -17.066 -7.957 21.863 1.00 96.12 426 GLU A N 1
ATOM 3279 C CA . GLU A 1 426 ? -18.200 -7.253 22.471 1.00 96.12 426 GLU A CA 1
ATOM 3280 C C . GLU A 1 426 ? -17.805 -6.578 23.796 1.00 96.12 426 GLU A C 1
ATOM 3282 O O . GLU A 1 426 ? -18.142 -5.412 24.028 1.00 96.12 426 GLU A O 1
ATOM 3287 N N . ASP A 1 427 ? -17.003 -7.253 24.623 1.00 94.44 427 ASP A N 1
ATOM 3288 C CA . ASP A 1 427 ? -16.467 -6.698 25.865 1.00 94.44 427 ASP A CA 1
ATOM 3289 C C . ASP A 1 427 ? -15.640 -5.433 25.601 1.00 94.44 427 ASP A C 1
ATOM 3291 O O . ASP A 1 427 ? -15.846 -4.411 26.254 1.00 94.44 427 ASP A O 1
ATOM 3295 N N . ILE A 1 428 ? -14.711 -5.444 24.634 1.00 94.31 428 ILE A N 1
ATOM 3296 C CA . ILE A 1 428 ? -13.877 -4.260 24.368 1.00 94.31 428 ILE A CA 1
ATOM 3297 C C . ILE A 1 428 ? -14.687 -3.093 23.787 1.00 94.31 428 ILE A C 1
ATOM 3299 O O . ILE A 1 428 ? -14.399 -1.940 24.115 1.00 94.31 428 ILE A O 1
ATOM 3303 N N . ILE A 1 429 ? -15.712 -3.385 22.979 1.00 94.75 429 ILE A N 1
ATOM 3304 C CA . ILE A 1 429 ? -16.608 -2.381 22.390 1.00 94.75 429 ILE A CA 1
ATOM 3305 C C . ILE A 1 429 ? -17.474 -1.724 23.474 1.00 94.75 429 ILE A C 1
ATOM 3307 O O . ILE A 1 429 ? -17.666 -0.508 23.472 1.00 94.75 429 ILE A O 1
ATOM 3311 N N . SER A 1 430 ? -17.986 -2.510 24.423 1.00 92.75 430 SER A N 1
ATOM 3312 C CA . SER A 1 430 ? -18.926 -2.038 25.444 1.00 92.75 430 SER A CA 1
ATOM 3313 C C . SER A 1 430 ? -18.259 -1.422 26.681 1.00 92.75 430 SER A C 1
ATOM 3315 O O . SER A 1 430 ? -18.869 -0.599 27.361 1.00 92.75 430 SER A O 1
ATOM 3317 N N . LYS A 1 431 ? -16.997 -1.759 26.972 1.00 85.31 431 LYS A N 1
ATOM 3318 C CA . LYS A 1 431 ? -16.321 -1.399 28.233 1.00 85.31 431 LYS A CA 1
ATOM 3319 C C . LYS A 1 431 ? -16.039 0.094 28.435 1.00 85.31 431 LYS A C 1
ATOM 3321 O O . LYS A 1 431 ? -15.833 0.513 29.571 1.00 85.31 431 LYS A O 1
ATOM 3326 N N . ARG A 1 432 ? -15.931 0.889 27.367 1.00 71.06 432 ARG A N 1
ATOM 3327 C CA . ARG A 1 432 ? -15.378 2.258 27.410 1.00 71.06 432 ARG A CA 1
ATOM 3328 C C . ARG A 1 432 ? -16.183 3.219 26.536 1.00 71.06 432 ARG A C 1
ATOM 3330 O O . ARG A 1 432 ? -15.735 3.614 25.466 1.00 71.06 432 ARG A O 1
ATOM 3337 N N . GLN A 1 433 ? -17.389 3.549 26.998 1.00 78.56 433 GLN A N 1
ATOM 3338 C CA . GLN A 1 433 ? -18.344 4.396 26.267 1.00 78.56 433 GLN A CA 1
ATOM 3339 C C . GLN A 1 433 ? -18.365 5.866 26.718 1.00 78.56 433 GLN A C 1
ATOM 3341 O O . GLN A 1 433 ? -19.071 6.673 26.118 1.00 78.56 433 GLN A O 1
ATOM 3346 N N . ASP A 1 434 ? -17.630 6.227 27.773 1.00 82.94 434 ASP A N 1
ATOM 3347 C CA . ASP A 1 434 ? -17.541 7.616 28.227 1.00 82.94 434 ASP A CA 1
ATOM 3348 C C . ASP A 1 434 ? -16.560 8.453 27.381 1.00 82.94 434 ASP A C 1
ATOM 3350 O O . ASP A 1 434 ? -15.757 7.934 26.603 1.00 82.94 434 ASP A O 1
ATOM 3354 N N . ILE A 1 435 ? -16.622 9.777 27.549 1.00 88.12 435 ILE A N 1
ATOM 3355 C CA . ILE A 1 435 ? -15.861 10.753 26.755 1.00 88.12 435 ILE A CA 1
ATOM 3356 C C . ILE A 1 435 ? -14.330 10.631 26.900 1.00 88.12 435 ILE A C 1
ATOM 3358 O O . ILE A 1 435 ? -13.599 11.200 26.091 1.00 88.12 435 ILE A O 1
ATOM 3362 N N . HIS A 1 436 ? -13.817 9.910 27.904 1.00 89.94 436 HIS A N 1
ATOM 3363 C CA . HIS A 1 436 ? -12.376 9.741 28.110 1.00 89.94 436 HIS A CA 1
ATOM 3364 C C . HIS A 1 436 ? -11.742 8.741 27.137 1.00 89.94 436 HIS A C 1
ATOM 3366 O O . HIS A 1 436 ? -10.512 8.651 27.074 1.00 89.94 436 HIS A O 1
ATOM 3372 N N . TYR A 1 437 ? -12.550 7.994 26.380 1.00 89.50 437 TYR A N 1
ATOM 3373 C CA . TYR A 1 437 ? -12.073 6.950 25.482 1.00 89.50 437 TYR A CA 1
ATOM 3374 C C . TYR A 1 437 ? -12.498 7.186 24.026 1.00 89.50 437 TYR A C 1
ATOM 3376 O O . TYR A 1 437 ? -13.612 7.642 23.771 1.00 89.50 437 TYR A O 1
ATOM 3384 N N . PRO A 1 438 ? -11.641 6.844 23.042 1.00 92.25 438 PRO A N 1
ATOM 3385 C CA . PRO A 1 438 ? -12.018 6.921 21.635 1.00 92.25 438 PRO A CA 1
ATOM 3386 C C . PRO A 1 438 ? -13.140 5.933 21.305 1.00 92.25 438 PRO A C 1
ATOM 3388 O O . PRO A 1 438 ? -13.015 4.737 21.577 1.00 92.25 438 PRO A O 1
ATOM 3391 N N . VAL A 1 439 ? -14.200 6.420 20.662 1.00 94.94 439 VAL A N 1
ATOM 3392 C CA . VAL A 1 439 ? -15.416 5.640 20.380 1.00 94.94 439 VAL A CA 1
ATOM 3393 C C . VAL A 1 439 ? -15.122 4.535 19.353 1.00 94.94 439 VAL A C 1
ATOM 3395 O O . VAL A 1 439 ? -14.718 4.871 18.234 1.00 94.94 439 VAL A O 1
ATOM 3398 N N . PRO A 1 440 ? -15.339 3.242 19.668 1.00 96.69 440 PRO A N 1
ATOM 3399 C CA . PRO A 1 440 ? -15.183 2.160 18.698 1.00 96.69 440 PRO A CA 1
ATOM 3400 C C . PRO A 1 440 ? -16.054 2.392 17.465 1.00 96.69 440 PRO A C 1
ATOM 3402 O O . PRO A 1 440 ? -17.260 2.611 17.583 1.00 96.69 440 PRO A O 1
ATOM 3405 N N . LYS A 1 441 ? -15.443 2.362 16.275 1.00 97.44 441 LYS A N 1
ATOM 3406 C CA . LYS A 1 441 ? -16.158 2.596 15.010 1.00 97.44 441 LYS A CA 1
ATOM 3407 C C . LYS A 1 441 ? -15.950 1.521 13.953 1.00 97.44 441 LYS A C 1
ATOM 3409 O O . LYS A 1 441 ? -16.780 1.397 13.055 1.00 97.44 441 LYS A O 1
ATOM 3414 N N . VAL A 1 442 ? -14.886 0.730 14.065 1.00 98.56 442 VAL A N 1
ATOM 3415 C CA . VAL A 1 442 ? -14.550 -0.311 13.090 1.00 98.56 442 VAL A CA 1
ATOM 3416 C C . VAL A 1 442 ? -14.118 -1.581 13.809 1.00 98.56 442 VAL A C 1
ATOM 3418 O O . VAL A 1 442 ? -13.349 -1.512 14.763 1.00 98.56 442 VAL A O 1
ATOM 3421 N N . ILE A 1 443 ? -14.589 -2.732 13.336 1.00 98.75 443 ILE A N 1
ATOM 3422 C CA . ILE A 1 443 ? -13.968 -4.036 13.585 1.00 98.75 443 ILE A CA 1
ATOM 3423 C C . ILE A 1 443 ? -13.123 -4.363 12.351 1.00 98.75 443 ILE A C 1
ATOM 3425 O O . ILE A 1 443 ? -13.626 -4.302 11.230 1.00 98.75 443 ILE A O 1
ATOM 3429 N N . SER A 1 444 ? -11.846 -4.693 12.541 1.00 98.81 444 SER A N 1
ATOM 3430 C CA . SER A 1 444 ? -10.934 -5.096 11.469 1.00 98.81 444 SER A CA 1
ATOM 3431 C C . SER A 1 444 ? -10.526 -6.558 11.627 1.00 98.81 444 SER A C 1
ATOM 3433 O O . SER A 1 444 ? -9.967 -6.943 12.656 1.00 98.81 444 SER A O 1
ATOM 3435 N N . ILE A 1 445 ? -10.770 -7.361 10.590 1.00 98.81 445 ILE A N 1
ATOM 3436 C CA . ILE A 1 445 ? -10.368 -8.772 10.512 1.00 98.81 445 ILE A CA 1
ATOM 3437 C C . ILE A 1 445 ? -9.408 -9.017 9.348 1.00 98.81 445 ILE A C 1
ATOM 3439 O O . ILE A 1 445 ? -9.511 -8.366 8.315 1.00 98.81 445 ILE A O 1
ATOM 3443 N N . THR A 1 446 ? -8.524 -10.005 9.484 1.00 98.75 446 THR A N 1
ATOM 3444 C CA . THR A 1 446 ? -7.594 -10.420 8.421 1.00 98.75 446 THR A CA 1
ATOM 3445 C C . THR A 1 446 ? -8.006 -11.776 7.851 1.00 98.75 446 THR A C 1
ATOM 3447 O O . THR A 1 446 ? -8.187 -12.738 8.601 1.00 98.75 446 THR A O 1
ATOM 3450 N N . GLN A 1 447 ? -8.136 -11.883 6.527 1.00 97.94 447 GLN A N 1
ATOM 3451 C CA . GLN A 1 447 ? -8.578 -13.092 5.832 1.00 97.94 447 GLN A CA 1
ATOM 3452 C C . GLN A 1 447 ? -7.664 -13.429 4.636 1.00 97.94 447 GLN A C 1
ATOM 3454 O O . GLN A 1 447 ? -7.681 -12.754 3.611 1.00 97.94 447 GLN A O 1
ATOM 3459 N N . SER A 1 448 ? -6.874 -14.507 4.674 1.00 97.12 448 SER A N 1
ATOM 3460 C CA . SER A 1 448 ? -6.545 -15.352 5.838 1.00 97.12 448 SER A CA 1
ATOM 3461 C C . SER A 1 448 ? -5.758 -14.587 6.912 1.00 97.12 448 SER A C 1
ATOM 3463 O O . SER A 1 448 ? -4.980 -13.705 6.556 1.00 97.12 448 SER A O 1
ATOM 3465 N N . THR A 1 449 ? -5.840 -15.003 8.176 1.00 97.31 449 THR A N 1
ATOM 3466 C CA . THR A 1 449 ? -5.087 -14.408 9.293 1.00 97.31 449 THR A CA 1
ATOM 3467 C C . THR A 1 449 ? -3.570 -14.503 9.104 1.00 97.31 449 THR A C 1
ATOM 3469 O O . THR A 1 449 ? -3.048 -15.280 8.295 1.00 97.31 449 THR A O 1
ATOM 3472 N N . GLU A 1 450 ? -2.825 -13.744 9.901 1.00 90.56 450 GLU A N 1
ATOM 3473 C CA . GLU A 1 450 ? -1.362 -13.641 9.863 1.00 90.56 450 GLU A CA 1
ATOM 3474 C C . GLU A 1 450 ? -0.688 -14.988 10.146 1.00 90.56 450 GLU A C 1
ATOM 3476 O O . GLU A 1 450 ? 0.336 -15.335 9.551 1.00 90.56 450 GLU A O 1
ATOM 3481 N N . VAL A 1 451 ? -1.333 -15.813 10.969 1.00 88.56 451 VAL A N 1
ATOM 3482 C CA . VAL A 1 451 ? -0.902 -17.179 11.296 1.00 88.56 451 VAL A CA 1
ATOM 3483 C C . VAL A 1 451 ? -1.465 -18.244 10.341 1.00 88.56 451 VAL A C 1
ATOM 3485 O O . VAL A 1 451 ? -1.272 -19.438 10.565 1.00 88.56 451 VAL A O 1
ATOM 3488 N N . GLY A 1 452 ? -2.102 -17.829 9.240 1.00 86.94 452 GLY A N 1
ATOM 3489 C CA . GLY A 1 452 ? -2.557 -18.696 8.146 1.00 86.94 452 GLY A CA 1
ATOM 3490 C C . GLY A 1 452 ? -3.889 -19.400 8.377 1.00 86.94 452 GLY A C 1
ATOM 3491 O O . GLY A 1 452 ? -4.177 -20.374 7.689 1.00 86.94 452 GLY A O 1
ATOM 3492 N N . THR A 1 453 ? -4.695 -18.939 9.329 1.00 91.81 453 THR A N 1
ATOM 3493 C CA . THR A 1 453 ? -6.041 -19.490 9.550 1.00 91.81 453 THR A CA 1
ATOM 3494 C C . THR A 1 453 ? -7.080 -18.707 8.763 1.00 91.81 453 THR A C 1
ATOM 3496 O O . THR A 1 453 ? -6.813 -17.577 8.366 1.00 91.81 453 THR A O 1
ATOM 3499 N N . VAL A 1 454 ? -8.263 -19.270 8.517 1.00 95.81 454 VAL A N 1
ATOM 3500 C CA . VAL A 1 454 ? -9.314 -18.559 7.770 1.00 95.81 454 VAL A CA 1
ATOM 3501 C C . VAL A 1 454 ? -10.600 -18.480 8.570 1.00 95.81 454 VAL A C 1
ATOM 3503 O O . VAL A 1 454 ? -11.032 -19.471 9.160 1.00 95.81 454 VAL A O 1
ATOM 3506 N N . TYR A 1 455 ? -11.218 -17.303 8.603 1.00 97.69 455 TYR A N 1
ATOM 3507 C CA . TYR A 1 455 ? -12.565 -17.152 9.143 1.00 97.69 455 TYR A CA 1
ATOM 3508 C C . TYR A 1 455 ? -13.567 -17.891 8.253 1.00 97.69 455 TYR A C 1
ATOM 3510 O O . TYR A 1 455 ? -13.430 -17.871 7.028 1.00 97.69 455 TYR A O 1
ATOM 3518 N N . SER A 1 456 ? -14.542 -18.573 8.846 1.00 96.88 456 SER A N 1
ATOM 3519 C CA . SER A 1 456 ? -15.688 -19.128 8.128 1.00 96.88 456 SER A CA 1
ATOM 3520 C C . SER A 1 456 ? -16.698 -18.026 7.799 1.00 96.88 456 SER A C 1
ATOM 3522 O O . SER A 1 456 ? -16.719 -16.997 8.480 1.00 96.88 456 SER A O 1
ATOM 3524 N N . PRO A 1 457 ? -17.569 -18.227 6.793 1.00 97.56 457 PRO A N 1
ATOM 3525 C CA . PRO A 1 457 ? -18.664 -17.298 6.524 1.00 97.56 457 PRO A CA 1
ATOM 3526 C C . PRO A 1 457 ? -19.504 -16.977 7.770 1.00 97.56 457 PRO A C 1
ATOM 3528 O O . PRO A 1 457 ? -19.872 -15.826 7.988 1.00 97.56 457 PRO A O 1
ATOM 3531 N N . ASP A 1 458 ? -19.767 -17.968 8.624 1.00 97.31 458 ASP A N 1
ATOM 3532 C CA . ASP A 1 458 ? -20.573 -17.773 9.833 1.00 97.31 458 ASP A CA 1
ATOM 3533 C C . ASP A 1 458 ? -19.833 -16.977 10.916 1.00 97.31 458 ASP A C 1
ATOM 3535 O O . ASP A 1 458 ? -20.438 -16.113 11.547 1.00 97.31 458 ASP A O 1
ATOM 3539 N N . GLU A 1 459 ? -18.523 -17.188 11.091 1.00 97.62 459 GLU A N 1
ATOM 3540 C CA . GLU A 1 459 ? -17.708 -16.365 11.999 1.00 97.62 459 GLU A CA 1
ATOM 3541 C C . GLU A 1 459 ? -17.679 -14.895 11.537 1.00 97.62 459 GLU A C 1
ATOM 3543 O O . GLU A 1 459 ? -17.818 -13.985 12.355 1.00 97.62 459 GLU A O 1
ATOM 3548 N N . ILE A 1 460 ? -17.559 -14.648 10.224 1.00 98.56 460 ILE A N 1
ATOM 3549 C CA . ILE A 1 460 ? -17.596 -13.286 9.663 1.00 98.56 460 ILE A CA 1
ATOM 3550 C C . ILE A 1 460 ? -18.973 -12.655 9.904 1.00 98.56 460 ILE A C 1
ATOM 3552 O O . ILE A 1 460 ? -19.045 -11.528 10.388 1.00 98.56 460 ILE A O 1
ATOM 3556 N N . LYS A 1 461 ? -20.067 -13.387 9.642 1.00 98.44 461 LYS A N 1
ATOM 3557 C CA . LYS A 1 461 ? -21.441 -12.908 9.888 1.00 98.44 461 LYS A CA 1
ATOM 3558 C C . LYS A 1 461 ? -21.687 -12.549 11.348 1.00 98.44 461 LYS A C 1
ATOM 3560 O O . LYS A 1 461 ? -22.375 -11.568 11.617 1.00 98.44 461 LYS A O 1
ATOM 3565 N N . GLN A 1 462 ? -21.144 -13.320 12.289 1.00 98.25 462 GLN A N 1
ATOM 3566 C CA . GLN A 1 462 ? -21.268 -13.023 13.718 1.00 98.25 462 GLN A CA 1
ATOM 3567 C C . GLN A 1 462 ? -20.593 -11.693 14.078 1.00 98.25 462 GLN A C 1
ATOM 3569 O O . GLN A 1 462 ? -21.196 -10.869 14.764 1.00 98.25 462 GLN A O 1
ATOM 3574 N N . LEU A 1 463 ? -19.382 -11.447 13.570 1.00 98.38 463 LEU A N 1
ATOM 3575 C CA . LEU A 1 463 ? -18.676 -10.179 13.782 1.00 98.38 463 LEU A CA 1
ATOM 3576 C C . LEU A 1 463 ? -19.347 -9.008 13.049 1.00 98.38 463 LEU A C 1
ATOM 3578 O O . LEU A 1 463 ? -19.407 -7.906 13.588 1.00 98.38 463 LEU A O 1
ATOM 3582 N N . ALA A 1 464 ? -19.906 -9.237 11.860 1.00 98.44 464 ALA A N 1
ATOM 3583 C CA . ALA A 1 464 ? -20.672 -8.226 11.137 1.00 98.44 464 ALA A CA 1
ATOM 3584 C C . ALA A 1 464 ? -21.974 -7.855 11.862 1.00 98.44 464 ALA A C 1
ATOM 3586 O O . ALA A 1 464 ? -22.335 -6.680 11.937 1.00 98.44 464 ALA A O 1
ATOM 3587 N N . LEU A 1 465 ? -22.677 -8.840 12.431 1.00 98.31 465 LEU A N 1
ATOM 3588 C CA . LEU A 1 465 ? -23.863 -8.596 13.250 1.00 98.31 465 LEU A CA 1
ATOM 3589 C C . LEU A 1 465 ? -23.502 -7.780 14.497 1.00 98.31 465 LEU A C 1
ATOM 3591 O O . LEU A 1 465 ? -24.203 -6.820 14.812 1.00 98.31 465 LEU A O 1
ATOM 3595 N N . LEU A 1 466 ? -22.388 -8.112 15.156 1.00 97.81 466 LEU A N 1
ATOM 3596 C CA . LEU A 1 466 ? -21.865 -7.332 16.275 1.00 97.81 466 LEU A CA 1
ATOM 3597 C C . LEU A 1 466 ? -21.565 -5.886 15.853 1.00 97.81 466 LEU A C 1
ATOM 3599 O O . LEU A 1 466 ? -22.048 -4.955 16.494 1.00 97.81 466 LEU A O 1
ATOM 3603 N N . ALA A 1 467 ? -20.848 -5.686 14.741 1.00 98.00 467 ALA A N 1
ATOM 3604 C CA . ALA A 1 467 ? -20.566 -4.354 14.207 1.00 98.00 467 ALA A CA 1
ATOM 3605 C C . ALA A 1 467 ? -21.864 -3.560 13.984 1.00 98.00 467 ALA A C 1
ATOM 3607 O O . ALA A 1 467 ? -21.997 -2.426 14.446 1.00 98.00 467 ALA A O 1
ATOM 3608 N N . LYS A 1 468 ? -22.865 -4.187 13.357 1.00 97.44 468 LYS A N 1
ATOM 3609 C CA . LYS A 1 468 ? -24.167 -3.574 13.085 1.00 97.44 468 LYS A CA 1
ATOM 3610 C C . LYS A 1 468 ? -24.915 -3.184 14.363 1.00 97.44 468 LYS A C 1
ATOM 3612 O O . LYS A 1 468 ? -25.460 -2.082 14.414 1.00 97.44 468 LYS A O 1
ATOM 3617 N N . ASN A 1 469 ? -24.912 -4.037 15.390 1.00 97.25 469 ASN A N 1
ATOM 3618 C CA . ASN A 1 469 ? -25.566 -3.765 16.677 1.00 97.25 469 ASN A CA 1
ATOM 3619 C C . ASN A 1 469 ? -25.000 -2.516 17.371 1.00 97.25 469 ASN A C 1
ATOM 3621 O O . ASN A 1 469 ? -25.741 -1.801 18.042 1.00 97.25 469 ASN A O 1
ATOM 3625 N N . TYR A 1 470 ? -23.715 -2.221 17.159 1.00 96.62 470 TYR A N 1
ATOM 3626 C CA . TYR A 1 470 ? -23.030 -1.053 17.718 1.00 96.62 470 TYR A CA 1
ATOM 3627 C C . TYR A 1 470 ? -22.824 0.091 16.708 1.00 96.62 470 TYR A C 1
ATOM 3629 O O . TYR A 1 470 ? -22.102 1.044 16.997 1.00 96.62 470 TYR A O 1
ATOM 3637 N N . ASN A 1 471 ? -23.473 0.046 15.535 1.00 96.12 471 ASN A N 1
ATOM 3638 C CA . ASN A 1 471 ? -23.332 1.055 14.474 1.00 96.12 471 ASN A CA 1
ATOM 3639 C C . ASN A 1 471 ? -21.863 1.280 14.040 1.00 96.12 471 ASN A C 1
ATOM 3641 O O . ASN A 1 471 ? -21.409 2.411 13.826 1.00 96.12 471 ASN A O 1
ATOM 3645 N N . MET A 1 472 ? -21.112 0.189 13.939 1.00 98.06 472 MET A N 1
ATOM 3646 C CA . MET A 1 472 ? -19.723 0.118 13.492 1.00 98.06 472 MET A CA 1
ATOM 3647 C C . MET A 1 472 ? -19.642 -0.481 12.083 1.00 98.06 472 MET A C 1
ATOM 3649 O O . MET A 1 472 ? -20.591 -1.103 11.610 1.00 98.06 472 MET A O 1
ATOM 3653 N N . TYR A 1 473 ? -18.491 -0.313 11.437 1.00 98.69 473 TYR A N 1
ATOM 3654 C CA . TYR A 1 473 ? -18.178 -0.942 10.153 1.00 98.69 473 TYR A CA 1
ATOM 3655 C C . TYR A 1 473 ? -17.334 -2.208 10.332 1.00 98.69 473 TYR A C 1
ATOM 3657 O O . TYR A 1 473 ? -16.578 -2.319 11.302 1.00 98.69 473 TYR A O 1
ATOM 3665 N N . LEU A 1 474 ? -17.405 -3.124 9.367 1.00 98.81 474 LEU A N 1
ATOM 3666 C CA . LEU A 1 474 ? -16.521 -4.282 9.260 1.00 98.81 474 LEU A CA 1
ATOM 3667 C C . LEU A 1 474 ? -15.523 -4.099 8.106 1.00 98.81 474 LEU A C 1
ATOM 3669 O O . LEU A 1 474 ? -15.884 -4.158 6.929 1.00 98.81 474 LEU A O 1
ATOM 3673 N N . HIS A 1 475 ? -14.253 -3.911 8.461 1.00 98.88 475 HIS A N 1
ATOM 3674 C CA . HIS A 1 475 ? -13.112 -3.874 7.545 1.00 98.88 475 HIS A CA 1
ATOM 3675 C C . HIS A 1 475 ? -12.469 -5.263 7.435 1.00 98.88 475 HIS A C 1
ATOM 3677 O O . HIS A 1 475 ? -12.261 -5.937 8.448 1.00 98.88 475 HIS A O 1
ATOM 3683 N N . MET A 1 476 ? -12.109 -5.674 6.218 1.00 98.94 476 MET A N 1
ATOM 3684 C CA . MET A 1 476 ? -11.356 -6.902 5.969 1.00 98.94 476 MET A CA 1
ATOM 3685 C C . MET A 1 476 ? -10.012 -6.606 5.294 1.00 98.94 476 MET A C 1
ATOM 3687 O O . MET A 1 476 ? -9.972 -6.193 4.135 1.00 98.94 476 MET A O 1
ATOM 3691 N N . ASP A 1 477 ? -8.914 -6.917 5.984 1.00 98.88 477 ASP A N 1
ATOM 3692 C CA . ASP A 1 477 ? -7.606 -7.084 5.352 1.00 98.88 477 ASP A CA 1
ATOM 3693 C C . ASP A 1 477 ? -7.607 -8.409 4.578 1.00 98.88 477 ASP A C 1
ATOM 3695 O O . ASP A 1 477 ? -7.543 -9.508 5.137 1.00 98.88 477 ASP A O 1
ATOM 3699 N N . GLY A 1 478 ? -7.723 -8.290 3.261 1.00 98.44 478 GLY A N 1
ATOM 3700 C CA . GLY A 1 478 ? -7.764 -9.379 2.300 1.00 98.44 478 GLY A CA 1
ATOM 3701 C C . GLY A 1 478 ? -6.432 -9.617 1.597 1.00 98.44 478 GLY A C 1
ATOM 3702 O O . GLY A 1 478 ? -6.426 -10.139 0.478 1.00 98.44 478 GLY A O 1
ATOM 3703 N N . THR A 1 479 ? -5.301 -9.276 2.224 1.00 97.00 479 THR A N 1
ATOM 3704 C CA . THR A 1 479 ? -3.948 -9.470 1.672 1.00 97.00 479 THR A CA 1
ATOM 3705 C C . THR A 1 479 ? -3.708 -10.902 1.159 1.00 97.00 479 THR A C 1
ATOM 3707 O O . THR A 1 479 ? -2.899 -11.118 0.257 1.00 97.00 479 THR A O 1
ATOM 3710 N N . ARG A 1 480 ? -4.416 -11.896 1.717 1.00 97.88 480 ARG A N 1
ATOM 3711 C CA . ARG A 1 480 ? -4.427 -13.301 1.262 1.00 97.88 480 ARG A CA 1
ATOM 3712 C C . ARG A 1 480 ? -5.846 -13.846 1.070 1.00 97.88 480 ARG A C 1
ATOM 3714 O O . ARG A 1 480 ? -6.110 -15.024 1.314 1.00 97.88 480 ARG A O 1
ATOM 3721 N N . PHE A 1 481 ? -6.769 -12.999 0.627 1.00 98.56 481 PHE A N 1
ATOM 3722 C CA . PHE A 1 481 ? -8.176 -13.366 0.450 1.00 98.56 481 PHE A CA 1
ATOM 3723 C C . PHE A 1 481 ? -8.355 -14.497 -0.568 1.00 98.56 481 PHE A C 1
ATOM 3725 O O . PHE A 1 481 ? -9.118 -15.432 -0.327 1.00 98.56 481 PHE A O 1
ATOM 3732 N N . ALA A 1 482 ? -7.579 -14.486 -1.659 1.00 98.00 482 ALA A N 1
ATOM 3733 C CA . ALA A 1 482 ? -7.601 -15.546 -2.666 1.00 98.00 482 ALA A CA 1
ATOM 3734 C C . ALA A 1 482 ? -7.271 -16.930 -2.070 1.00 98.00 482 ALA A C 1
ATOM 3736 O O . ALA A 1 482 ? -7.892 -17.923 -2.446 1.00 98.00 482 ALA A O 1
ATOM 3737 N N . ASN A 1 483 ? -6.354 -17.015 -1.094 1.00 98.19 483 ASN A N 1
ATOM 3738 C CA . ASN A 1 483 ? -6.050 -18.266 -0.389 1.00 98.19 483 ASN A CA 1
ATOM 3739 C C . ASN A 1 483 ? -7.234 -18.764 0.440 1.00 98.19 483 ASN A C 1
ATOM 3741 O O . ASN A 1 483 ? -7.466 -19.973 0.483 1.00 98.19 483 ASN A O 1
ATOM 3745 N N . ALA A 1 484 ? -7.981 -17.859 1.076 1.00 97.44 484 ALA A N 1
ATOM 3746 C CA . ALA A 1 484 ? -9.176 -18.212 1.834 1.00 97.44 484 ALA A CA 1
ATOM 3747 C C . ALA A 1 484 ? -10.324 -18.665 0.917 1.00 97.44 484 ALA A C 1
ATOM 3749 O O . ALA A 1 484 ? -10.951 -19.690 1.186 1.00 97.44 484 ALA A O 1
ATOM 3750 N N . LEU A 1 485 ? -10.538 -17.982 -0.211 1.00 96.56 485 LEU A N 1
ATOM 3751 C CA . LEU A 1 485 ? -11.506 -18.405 -1.228 1.00 96.56 485 LEU A CA 1
ATOM 3752 C C . LEU A 1 485 ? -11.156 -19.768 -1.822 1.00 96.56 485 LEU A C 1
ATOM 3754 O O . LEU A 1 485 ? -12.000 -20.656 -1.870 1.00 96.56 485 LEU A O 1
ATOM 3758 N N . ALA A 1 486 ? -9.897 -19.969 -2.218 1.00 96.12 486 ALA A N 1
ATOM 3759 C CA . ALA A 1 486 ? -9.422 -21.247 -2.738 1.00 96.12 486 ALA A CA 1
ATOM 3760 C C . ALA A 1 486 ? -9.547 -22.385 -1.712 1.00 96.12 486 ALA A C 1
ATOM 3762 O O . ALA A 1 486 ? -9.672 -23.545 -2.100 1.00 96.12 486 ALA A O 1
ATOM 3763 N N . PHE A 1 487 ? -9.492 -22.068 -0.415 1.00 94.75 487 PHE A N 1
ATOM 3764 C CA . PHE A 1 487 ? -9.706 -23.037 0.653 1.00 94.75 487 PHE A CA 1
ATOM 3765 C C . PHE A 1 487 ? -11.177 -23.460 0.767 1.00 94.75 487 PHE A C 1
ATOM 3767 O O . PHE A 1 487 ? -11.449 -24.658 0.820 1.00 94.75 487 PHE A O 1
ATOM 3774 N N . TYR A 1 488 ? -12.113 -22.505 0.796 1.00 94.19 488 TYR A N 1
ATOM 3775 C CA . TYR A 1 488 ? -13.543 -22.810 0.928 1.00 94.19 488 TYR A CA 1
ATOM 3776 C C . TYR A 1 488 ? -14.196 -23.266 -0.381 1.00 94.19 488 TYR A C 1
ATOM 3778 O O . TYR A 1 488 ? -15.202 -23.968 -0.340 1.00 94.19 488 TYR A O 1
ATOM 3786 N N . GLY A 1 489 ? -13.636 -22.885 -1.531 1.00 93.56 489 GLY A N 1
ATOM 3787 C CA . GLY A 1 489 ? -14.228 -23.157 -2.840 1.00 93.56 489 GLY A CA 1
ATOM 3788 C C . GLY A 1 489 ? -15.548 -22.415 -3.073 1.00 93.56 489 GLY A C 1
ATOM 3789 O O . GLY A 1 489 ? -16.388 -22.913 -3.816 1.00 93.56 489 GLY A O 1
ATOM 3790 N N . CYS A 1 490 ? -15.742 -21.266 -2.421 1.00 92.75 490 CYS A N 1
ATOM 3791 C CA . CYS A 1 490 ? -16.952 -20.449 -2.507 1.00 92.75 490 CYS A CA 1
ATOM 3792 C C . CYS A 1 490 ? -16.765 -19.219 -3.410 1.00 92.75 490 CYS A C 1
ATOM 3794 O O . CYS A 1 490 ? -15.648 -18.896 -3.827 1.00 92.75 490 CYS A O 1
ATOM 3796 N N . GLN A 1 491 ? -17.867 -18.528 -3.706 1.00 95.19 491 GLN A N 1
ATOM 3797 C CA . GLN A 1 491 ? -17.838 -17.285 -4.475 1.00 95.19 491 GLN A CA 1
ATOM 3798 C C . GLN A 1 491 ? -17.264 -16.127 -3.640 1.00 95.19 491 GLN A C 1
ATOM 3800 O O . GLN A 1 491 ? -17.512 -16.070 -2.431 1.00 95.19 491 GLN A O 1
ATOM 3805 N N . PRO A 1 492 ? -16.570 -15.145 -4.254 1.00 97.81 492 PRO A N 1
ATOM 3806 C CA . PRO A 1 492 ? -16.033 -13.981 -3.543 1.00 97.81 492 PRO A CA 1
ATOM 3807 C C . PRO A 1 492 ? -17.069 -13.257 -2.675 1.00 97.81 492 PRO A C 1
ATOM 3809 O O . PRO A 1 492 ? -16.775 -12.884 -1.537 1.00 97.81 492 PRO A O 1
ATOM 3812 N N . ALA A 1 493 ? -18.303 -13.130 -3.173 1.00 98.12 493 ALA A N 1
ATOM 3813 C CA . ALA A 1 493 ? -19.433 -12.529 -2.463 1.00 98.12 493 ALA A CA 1
ATOM 3814 C C . ALA A 1 493 ? -19.749 -13.223 -1.124 1.00 98.12 493 ALA A C 1
ATOM 3816 O O . ALA A 1 493 ? -20.063 -12.566 -0.131 1.00 98.12 493 ALA A O 1
ATOM 3817 N N . GLU A 1 494 ? -19.646 -14.555 -1.082 1.00 97.88 494 GLU A N 1
ATOM 3818 C CA . GLU A 1 494 ? -20.026 -15.397 0.060 1.00 97.88 494 GLU A CA 1
ATOM 3819 C C . GLU A 1 494 ? -19.034 -15.323 1.220 1.00 97.88 494 GLU A C 1
ATOM 3821 O O . GLU A 1 494 ? -19.391 -15.670 2.341 1.00 97.88 494 GLU A O 1
ATOM 3826 N N . LEU A 1 495 ? -17.813 -14.842 0.972 1.00 97.62 495 LEU A N 1
ATOM 3827 C CA . LEU A 1 495 ? -16.786 -14.630 1.995 1.00 97.62 495 LEU A CA 1
ATOM 3828 C C . LEU A 1 495 ? -16.523 -13.138 2.273 1.00 97.62 495 LEU A C 1
ATOM 3830 O O . LEU A 1 495 ? -15.570 -12.807 2.971 1.00 97.62 495 LEU A O 1
ATOM 3834 N N . SER A 1 496 ? -17.348 -12.241 1.719 1.00 98.62 496 SER A N 1
ATOM 3835 C CA . SER A 1 496 ? -17.206 -10.785 1.843 1.00 98.62 496 SER A CA 1
ATOM 3836 C C . SER A 1 496 ? -18.540 -10.107 2.193 1.00 98.62 496 SER A C 1
ATOM 3838 O O . SER A 1 496 ? -19.034 -10.251 3.312 1.00 98.62 496 SER A O 1
ATOM 3840 N N . TRP A 1 497 ? -19.150 -9.366 1.268 1.00 98.50 497 TRP A N 1
ATOM 3841 C CA . TRP A 1 497 ? -20.300 -8.503 1.544 1.00 98.50 497 TRP A CA 1
ATOM 3842 C C . TRP A 1 497 ? -21.567 -9.270 1.926 1.00 98.50 497 TRP A C 1
ATOM 3844 O O . TRP A 1 497 ? -22.334 -8.783 2.754 1.00 98.50 497 TRP A O 1
ATOM 3854 N N . ARG A 1 498 ? -21.774 -10.502 1.427 1.00 98.44 498 ARG A N 1
ATOM 3855 C CA . ARG A 1 498 ? -22.905 -11.344 1.877 1.00 98.44 498 ARG A CA 1
ATOM 3856 C C . ARG A 1 498 ? -22.740 -11.807 3.328 1.00 98.44 498 ARG A C 1
ATOM 3858 O O . ARG A 1 498 ? -23.712 -12.233 3.949 1.00 98.44 498 ARG A O 1
ATOM 3865 N N . CYS A 1 499 ? -21.528 -11.707 3.877 1.00 98.25 499 CYS A N 1
ATOM 3866 C CA . CYS A 1 499 ? -21.256 -11.875 5.301 1.00 98.25 499 CYS A CA 1
ATOM 3867 C C . CYS A 1 499 ? -21.271 -10.554 6.086 1.00 98.25 499 CYS A C 1
ATOM 3869 O O . CYS A 1 499 ? -21.094 -10.588 7.297 1.00 98.25 499 CYS A O 1
ATOM 3871 N N . GLY A 1 500 ? -21.506 -9.414 5.429 1.00 98.31 500 GLY A N 1
ATOM 3872 C CA . GLY A 1 500 ? -21.591 -8.095 6.057 1.00 98.31 500 GLY A CA 1
ATOM 3873 C C . GLY A 1 500 ? -20.277 -7.312 6.119 1.00 98.31 500 GLY A C 1
ATOM 3874 O O . GLY A 1 500 ? -20.173 -6.393 6.922 1.00 98.31 500 GLY A O 1
ATOM 3875 N N . VAL A 1 501 ? -19.277 -7.656 5.300 1.00 98.81 501 VAL A N 1
ATOM 3876 C CA . VAL A 1 501 ? -18.060 -6.838 5.136 1.00 98.81 501 VAL A CA 1
ATOM 3877 C C . VAL A 1 501 ? -18.401 -5.538 4.401 1.00 98.81 501 VAL A C 1
ATOM 3879 O O . VAL A 1 501 ? -18.982 -5.586 3.317 1.00 98.81 501 VAL A O 1
ATOM 3882 N N . ASP A 1 502 ? -18.009 -4.389 4.957 1.00 98.81 502 ASP A N 1
ATOM 3883 C CA . ASP A 1 502 ? -18.232 -3.070 4.349 1.00 98.81 502 ASP A CA 1
ATOM 3884 C C . ASP A 1 502 ? -17.141 -2.706 3.334 1.00 98.81 502 ASP A C 1
ATOM 3886 O O . ASP A 1 502 ? -17.435 -2.128 2.284 1.00 98.81 502 ASP A O 1
ATOM 3890 N N . VAL A 1 503 ? -15.884 -3.044 3.643 1.00 98.81 503 VAL A N 1
ATOM 3891 C CA . VAL A 1 503 ? -14.713 -2.767 2.799 1.00 98.81 503 VAL A CA 1
ATOM 3892 C C . VAL A 1 503 ? -13.699 -3.912 2.856 1.00 98.81 503 VAL A C 1
ATOM 3894 O O . VAL A 1 503 ? -13.436 -4.473 3.922 1.00 98.81 503 VAL A O 1
ATOM 3897 N N . LEU A 1 504 ? -13.124 -4.244 1.701 1.00 98.88 504 LEU A N 1
ATOM 3898 C CA . LEU A 1 504 ? -12.109 -5.280 1.525 1.00 98.88 504 LEU A CA 1
ATOM 3899 C C . LEU A 1 504 ? -10.840 -4.695 0.892 1.00 98.88 504 LEU A C 1
ATOM 3901 O O . LEU A 1 504 ? -10.892 -4.150 -0.209 1.00 98.88 504 LEU A O 1
ATOM 3905 N N . CYS A 1 505 ? -9.696 -4.887 1.544 1.00 98.81 505 CYS A N 1
ATOM 3906 C CA . CYS A 1 505 ? -8.370 -4.616 0.985 1.00 98.81 505 CYS A CA 1
ATOM 3907 C C . CYS A 1 505 ? -7.831 -5.885 0.312 1.00 98.81 505 CYS A C 1
ATOM 3909 O O . CYS A 1 505 ? -7.238 -6.740 0.964 1.00 98.81 505 CYS A O 1
ATOM 3911 N N . LEU A 1 506 ? -8.088 -6.058 -0.982 1.00 98.69 506 LEU A N 1
ATOM 3912 C CA . LEU A 1 506 ? -7.796 -7.280 -1.723 1.00 98.69 506 LEU A CA 1
ATOM 3913 C C . LEU A 1 506 ? -6.347 -7.341 -2.239 1.00 98.69 506 LEU A C 1
ATOM 3915 O O . LEU A 1 506 ? -5.944 -6.537 -3.082 1.00 98.69 506 LEU A O 1
ATOM 3919 N N . GLY A 1 507 ? -5.655 -8.393 -1.781 1.00 98.19 507 GLY A N 1
ATOM 3920 C CA . GLY A 1 507 ? -4.280 -8.804 -2.075 1.00 98.19 507 GLY A CA 1
ATOM 3921 C C . GLY A 1 507 ? -3.950 -9.115 -3.540 1.00 98.19 507 GLY A C 1
ATOM 3922 O O . GLY A 1 507 ? -4.230 -10.228 -3.989 1.00 98.19 507 GLY A O 1
ATOM 3923 N N . GLY A 1 508 ? -3.282 -8.212 -4.259 1.00 97.88 508 GLY A N 1
ATOM 3924 C CA . GLY A 1 508 ? -2.718 -8.455 -5.595 1.00 97.88 508 GLY A CA 1
ATOM 3925 C C . GLY A 1 508 ? -1.251 -8.888 -5.545 1.00 97.88 508 GLY A C 1
ATOM 3926 O O . GLY A 1 508 ? -0.858 -9.892 -6.150 1.00 97.88 508 GLY A O 1
ATOM 3927 N N . THR A 1 509 ? -0.433 -8.168 -4.772 1.00 97.25 509 THR A N 1
ATOM 3928 C CA . THR A 1 509 ? 1.035 -8.324 -4.752 1.00 97.25 509 THR A CA 1
ATOM 3929 C C . THR A 1 509 ? 1.460 -9.743 -4.371 1.00 97.25 509 THR A C 1
ATOM 3931 O O . THR A 1 509 ? 2.192 -10.409 -5.099 1.00 97.25 509 THR A O 1
ATOM 3934 N N . LYS A 1 510 ? 0.922 -10.270 -3.265 1.00 95.62 510 LYS A N 1
ATOM 3935 C CA . LYS A 1 510 ? 1.234 -11.627 -2.773 1.00 95.62 510 LYS A CA 1
ATOM 3936 C C . LYS A 1 510 ? 0.692 -12.755 -3.647 1.00 95.62 510 LYS A C 1
ATOM 3938 O O . LYS A 1 510 ? 0.983 -13.917 -3.380 1.00 95.62 510 LYS A O 1
ATOM 3943 N N . ASN A 1 511 ? -0.097 -12.422 -4.665 1.00 96.69 511 ASN A N 1
ATOM 3944 C CA . ASN A 1 511 ? -0.729 -13.383 -5.553 1.00 96.69 511 ASN A CA 1
ATOM 3945 C C . ASN A 1 511 ? -0.176 -13.336 -6.987 1.00 96.69 511 ASN A C 1
ATOM 3947 O O . ASN A 1 511 ? -0.769 -13.924 -7.890 1.00 96.69 511 ASN A O 1
ATOM 3951 N N . GLY A 1 512 ? 0.962 -12.660 -7.199 1.00 95.00 512 GLY A N 1
ATOM 3952 C CA . GLY A 1 512 ? 1.691 -12.658 -8.471 1.00 95.00 512 GLY A CA 1
ATOM 3953 C C . GLY A 1 512 ? 1.796 -11.301 -9.169 1.00 95.00 512 GLY A C 1
ATOM 3954 O O . GLY A 1 512 ? 2.282 -11.256 -10.300 1.00 95.00 512 GLY A O 1
ATOM 3955 N N . MET A 1 513 ? 1.371 -10.200 -8.539 1.00 97.88 513 MET A N 1
ATOM 3956 C CA . MET A 1 513 ? 1.595 -8.839 -9.049 1.00 97.88 513 MET A CA 1
ATOM 3957 C C . MET A 1 513 ? 2.886 -8.210 -8.503 1.00 97.88 513 MET A C 1
ATOM 3959 O O . MET A 1 513 ? 3.298 -8.535 -7.394 1.00 97.88 513 MET A O 1
ATOM 3963 N N . PRO A 1 514 ? 3.525 -7.273 -9.237 1.00 95.31 514 PRO A N 1
ATOM 3964 C CA . PRO A 1 514 ? 4.703 -6.560 -8.728 1.00 95.31 514 PRO A CA 1
ATOM 3965 C C . PRO A 1 514 ? 4.393 -5.670 -7.517 1.00 95.31 514 PRO A C 1
ATOM 3967 O O . PRO A 1 514 ? 5.212 -5.534 -6.614 1.00 95.31 514 PRO A O 1
ATOM 3970 N N . TYR A 1 515 ? 3.237 -5.018 -7.556 1.00 95.75 515 TYR A N 1
ATOM 3971 C CA . TYR A 1 515 ? 2.647 -4.155 -6.539 1.00 95.75 515 TYR A CA 1
ATOM 3972 C C . TYR A 1 515 ? 1.213 -3.856 -6.988 1.00 95.75 515 TYR A C 1
ATOM 3974 O O . TYR A 1 515 ? 0.860 -4.105 -8.148 1.00 95.75 515 TYR A O 1
ATOM 3982 N N . GLY A 1 516 ? 0.413 -3.256 -6.115 1.00 96.12 516 GLY A N 1
ATOM 3983 C CA . GLY A 1 516 ? -0.956 -2.875 -6.430 1.00 96.12 516 GLY A CA 1
ATOM 3984 C C . GLY A 1 516 ? -1.965 -3.713 -5.665 1.00 96.12 516 GLY A C 1
ATOM 3985 O O . GLY A 1 516 ? -2.063 -4.922 -5.856 1.00 96.12 516 GLY A O 1
ATOM 3986 N N . GLU A 1 517 ? -2.742 -3.034 -4.835 1.00 98.50 517 GLU A N 1
ATOM 3987 C CA . GLU A 1 517 ? -3.839 -3.604 -4.061 1.00 98.50 517 GLU A CA 1
ATOM 3988 C C . GLU A 1 517 ? -5.155 -2.961 -4.496 1.00 98.50 517 GLU A C 1
ATOM 3990 O O . GLU A 1 517 ? -5.172 -1.792 -4.900 1.00 98.50 517 GLU A O 1
ATOM 3995 N N . ALA A 1 518 ? -6.249 -3.717 -4.427 1.00 98.69 518 ALA A N 1
ATOM 3996 C CA . ALA A 1 518 ? -7.585 -3.211 -4.717 1.00 98.69 518 ALA A CA 1
ATOM 3997 C C . ALA A 1 518 ? -8.341 -2.975 -3.405 1.00 98.69 518 ALA A C 1
ATOM 3999 O O . ALA A 1 518 ? -8.521 -3.899 -2.619 1.00 98.69 518 ALA A O 1
ATOM 4000 N N . VAL A 1 519 ? -8.801 -1.750 -3.166 1.00 98.81 519 VAL A N 1
ATOM 4001 C CA . VAL A 1 519 ? -9.713 -1.422 -2.065 1.00 98.81 519 VAL A CA 1
ATOM 4002 C C . VAL A 1 519 ? -11.131 -1.424 -2.615 1.00 98.81 519 VAL A C 1
ATOM 4004 O O . VAL A 1 519 ? -11.458 -0.622 -3.491 1.00 98.81 519 VAL A O 1
ATOM 4007 N N . ILE A 1 520 ? -11.956 -2.339 -2.117 1.00 98.75 520 ILE A N 1
ATOM 4008 C CA . ILE A 1 520 ? -13.303 -2.598 -2.618 1.00 98.75 520 ILE A CA 1
ATOM 4009 C C . ILE A 1 520 ? -14.303 -2.211 -1.536 1.00 98.75 520 ILE A C 1
ATOM 4011 O O . ILE A 1 520 ? -14.385 -2.864 -0.497 1.00 98.75 520 ILE A O 1
ATOM 4015 N N . PHE A 1 521 ? -15.066 -1.151 -1.782 1.00 98.62 521 PHE A N 1
ATOM 4016 C CA . PHE A 1 521 ? -16.155 -0.718 -0.916 1.00 98.62 521 PHE A CA 1
ATOM 4017 C C . PHE A 1 521 ? -17.467 -1.345 -1.383 1.00 98.62 521 PHE A C 1
ATOM 4019 O O . PHE A 1 521 ? -17.971 -1.047 -2.468 1.00 98.62 521 PHE A O 1
ATOM 4026 N N . PHE A 1 522 ? -18.035 -2.194 -0.532 1.00 98.38 522 PHE A N 1
ATOM 4027 C CA . PHE A 1 522 ? -19.390 -2.720 -0.695 1.00 98.38 522 PHE A CA 1
ATOM 4028 C C . PHE A 1 522 ? -20.417 -1.761 -0.093 1.00 98.38 522 PHE A C 1
ATOM 4030 O O . PHE A 1 522 ? -21.511 -1.587 -0.625 1.00 98.38 522 PHE A O 1
ATOM 4037 N N . ASN A 1 523 ? -20.035 -1.076 0.987 1.00 94.88 523 ASN A N 1
ATOM 4038 C CA . ASN A 1 523 ? -20.755 0.075 1.504 1.00 94.88 523 ASN A CA 1
ATOM 4039 C C . ASN A 1 523 ? -20.202 1.356 0.868 1.00 94.88 523 ASN A C 1
ATOM 4041 O O . ASN A 1 523 ? -19.107 1.806 1.206 1.00 94.88 523 ASN A O 1
ATOM 4045 N N . LYS A 1 524 ? -20.966 1.957 -0.049 1.00 89.94 524 LYS A N 1
ATOM 4046 C CA . LYS A 1 524 ? -20.524 3.134 -0.817 1.00 89.94 524 LYS A CA 1
ATOM 4047 C C . LYS A 1 524 ? -20.469 4.430 -0.011 1.00 89.94 524 LYS A C 1
ATOM 4049 O O . LYS A 1 524 ? -19.777 5.366 -0.396 1.00 89.94 524 LYS A O 1
ATOM 4054 N N . LYS A 1 525 ? -21.170 4.514 1.125 1.00 89.12 525 LYS A N 1
ATOM 4055 C CA . LYS A 1 525 ? -21.230 5.747 1.924 1.00 89.12 525 LYS A CA 1
ATOM 4056 C C . LYS A 1 525 ? -19.844 6.217 2.409 1.00 89.12 525 LYS A C 1
ATOM 4058 O O . LYS A 1 525 ? -19.517 7.377 2.180 1.00 89.12 525 LYS A O 1
ATOM 4063 N N . PRO A 1 526 ? -18.999 5.373 3.034 1.00 88.62 526 PRO A N 1
ATOM 4064 C CA . PRO A 1 526 ? -17.633 5.771 3.386 1.00 88.62 526 PRO A CA 1
ATOM 4065 C C . PRO A 1 526 ? -16.695 5.963 2.178 1.00 88.62 526 PRO A C 1
ATOM 4067 O O . PRO A 1 526 ? -15.609 6.518 2.345 1.00 88.62 526 PRO A O 1
ATOM 4070 N N . ALA A 1 527 ? -17.094 5.545 0.971 1.00 85.06 527 ALA A N 1
ATOM 4071 C CA . ALA A 1 527 ? -16.270 5.639 -0.233 1.00 85.06 527 ALA A CA 1
ATOM 4072 C C . ALA A 1 527 ? -16.298 7.027 -0.906 1.00 85.06 527 ALA A C 1
ATOM 4074 O O . ALA A 1 527 ? -15.398 7.322 -1.694 1.00 85.06 527 ALA A O 1
ATOM 4075 N N . GLU A 1 528 ? -17.275 7.891 -0.582 1.00 82.25 528 GLU A N 1
ATOM 4076 C CA . GLU A 1 528 ? -17.561 9.163 -1.282 1.00 82.25 528 GLU A CA 1
ATOM 4077 C C . GLU A 1 528 ? -16.308 10.025 -1.533 1.00 82.25 528 GLU A C 1
ATOM 4079 O O . GLU A 1 528 ? -16.102 10.532 -2.634 1.00 82.25 528 GLU A O 1
ATOM 4084 N N . TYR A 1 529 ? -15.419 10.129 -0.539 1.00 83.38 529 TYR A N 1
ATOM 4085 C CA . TYR A 1 529 ? -14.186 10.925 -0.624 1.00 83.38 529 TYR A CA 1
ATOM 4086 C C . TYR A 1 529 ? -12.906 10.081 -0.649 1.00 83.38 529 TYR A C 1
ATOM 4088 O O . TYR A 1 529 ? -11.804 10.601 -0.450 1.00 83.38 529 TYR A O 1
ATOM 4096 N N . PHE A 1 530 ? -13.011 8.776 -0.901 1.00 91.50 530 PHE A N 1
ATOM 4097 C CA . PHE A 1 530 ? -11.865 7.876 -0.820 1.00 91.50 530 PHE A CA 1
ATOM 4098 C C . PHE A 1 530 ? -10.802 8.178 -1.886 1.00 91.50 530 PHE A C 1
ATOM 4100 O O . PHE A 1 530 ? -9.615 8.243 -1.567 1.00 91.50 530 PHE A O 1
ATOM 4107 N N . ALA A 1 531 ? -11.207 8.501 -3.120 1.00 81.88 531 ALA A N 1
ATOM 4108 C CA . ALA A 1 531 ? -10.277 8.919 -4.177 1.00 81.88 531 ALA A CA 1
ATOM 4109 C C . ALA A 1 531 ? -9.441 10.153 -3.783 1.00 81.88 531 ALA A C 1
ATOM 4111 O O . ALA A 1 531 ? -8.245 10.217 -4.081 1.00 81.88 531 ALA A O 1
ATOM 4112 N N . TYR A 1 532 ? -10.039 11.113 -3.068 1.00 77.19 532 TYR A N 1
ATOM 4113 C CA . TYR A 1 532 ? -9.325 12.286 -2.558 1.00 77.19 532 TYR A CA 1
ATOM 4114 C C . TYR A 1 532 ? -8.305 11.900 -1.487 1.00 77.19 532 TYR A C 1
ATOM 4116 O O . TYR A 1 532 ? -7.186 12.410 -1.514 1.00 77.19 532 TYR A O 1
ATOM 4124 N N . ARG A 1 533 ? -8.633 10.950 -0.602 1.00 90.00 533 ARG A N 1
ATOM 4125 C CA . ARG A 1 533 ? -7.683 10.409 0.385 1.00 90.00 533 ARG A CA 1
ATOM 4126 C C . ARG A 1 533 ? -6.523 9.680 -0.291 1.00 90.00 533 ARG A C 1
ATOM 4128 O O . ARG A 1 533 ? -5.370 9.926 0.061 1.00 90.00 533 ARG A O 1
ATOM 4135 N N . CYS A 1 534 ? -6.789 8.862 -1.312 1.00 85.94 534 CYS A N 1
ATOM 4136 C CA . CYS A 1 534 ? -5.740 8.236 -2.123 1.00 85.94 534 CYS A CA 1
ATOM 4137 C C . CYS A 1 534 ? -4.853 9.286 -2.801 1.00 85.94 534 CYS A C 1
ATOM 4139 O O . CYS A 1 534 ? -3.631 9.159 -2.809 1.00 85.94 534 CYS A O 1
ATOM 4141 N N . LYS A 1 535 ? -5.442 10.355 -3.351 1.00 79.94 535 LYS A N 1
ATOM 4142 C CA . LYS A 1 535 ? -4.678 11.441 -3.975 1.00 79.94 535 LYS A CA 1
ATOM 4143 C C . LYS A 1 535 ? -3.805 12.181 -2.963 1.00 79.94 535 LYS A C 1
ATOM 4145 O O . LYS A 1 535 ? -2.619 12.368 -3.223 1.00 79.94 535 LYS A O 1
ATOM 4150 N N . GLN A 1 536 ? -4.384 12.600 -1.841 1.00 81.50 536 GLN A N 1
ATOM 4151 C CA . GLN A 1 536 ? -3.711 13.379 -0.800 1.00 81.50 536 GLN A CA 1
ATOM 4152 C C . GLN A 1 536 ? -2.542 12.612 -0.179 1.00 81.50 536 GLN A C 1
ATOM 4154 O O . GLN A 1 536 ? -1.499 13.193 0.096 1.00 81.50 536 GLN A O 1
ATOM 4159 N N . SER A 1 537 ? -2.702 11.303 -0.009 1.00 84.88 537 SER A N 1
ATOM 4160 C CA . SER A 1 537 ? -1.671 10.422 0.544 1.00 84.88 537 SER A CA 1
ATOM 4161 C C . SER A 1 537 ? -0.631 9.934 -0.468 1.00 84.88 537 SER A C 1
ATOM 4163 O O . SER A 1 537 ? 0.206 9.095 -0.141 1.00 84.88 537 SER A O 1
ATOM 4165 N N . GLY A 1 538 ? -0.689 10.409 -1.716 1.00 88.44 538 GLY A N 1
ATOM 4166 C CA . GLY A 1 538 ? 0.239 9.980 -2.762 1.00 88.44 538 GLY A CA 1
ATOM 4167 C C . GLY A 1 538 ? 0.029 8.540 -3.242 1.00 88.44 538 GLY A C 1
ATOM 4168 O O . GLY A 1 538 ? 0.906 7.997 -3.900 1.00 88.44 538 GLY A O 1
ATOM 4169 N N . GLN A 1 539 ? -1.122 7.927 -2.957 1.00 97.56 539 GLN A N 1
ATOM 4170 C CA . GLN A 1 539 ? -1.472 6.564 -3.376 1.00 97.56 539 GLN A CA 1
ATOM 4171 C C . GLN A 1 539 ? -2.183 6.493 -4.738 1.00 97.56 539 GLN A C 1
ATOM 4173 O O . GLN A 1 539 ? -2.451 5.404 -5.235 1.00 97.56 539 GLN A O 1
ATOM 4178 N N . LEU A 1 540 ? -2.473 7.636 -5.375 1.00 91.06 540 LEU A N 1
ATOM 4179 C CA . LEU A 1 540 ? -3.089 7.675 -6.704 1.00 91.06 540 LEU A CA 1
ATOM 4180 C C . LEU A 1 540 ? -2.037 7.602 -7.824 1.00 91.06 540 LEU A C 1
ATOM 4182 O O . LEU A 1 540 ? -1.375 8.594 -8.145 1.00 91.06 540 LEU A O 1
ATOM 4186 N N . ALA A 1 541 ? -1.926 6.439 -8.467 1.00 90.81 541 ALA A N 1
ATOM 4187 C CA . ALA A 1 541 ? -0.988 6.222 -9.563 1.00 90.81 541 ALA A CA 1
ATOM 4188 C C . ALA A 1 541 ? -1.324 7.065 -10.807 1.00 90.81 541 ALA A C 1
ATOM 4190 O O . ALA A 1 541 ? -2.422 6.992 -11.356 1.00 90.81 541 ALA A O 1
ATOM 4191 N N . SER A 1 542 ? -0.342 7.818 -11.319 1.00 83.81 542 SER A N 1
ATOM 4192 C CA . SER A 1 542 ? -0.500 8.570 -12.575 1.00 83.81 542 SER A CA 1
ATOM 4193 C C . SER A 1 542 ? -0.733 7.640 -13.770 1.00 83.81 542 SER A C 1
ATOM 4195 O O . SER A 1 542 ? -1.657 7.855 -14.549 1.00 83.81 542 SER A O 1
ATOM 4197 N N . LYS A 1 543 ? 0.051 6.562 -13.887 1.00 96.31 543 LYS A N 1
ATOM 4198 C CA . LYS A 1 543 ? -0.097 5.542 -14.937 1.00 96.31 543 LYS A CA 1
ATOM 4199 C C . LYS A 1 543 ? -0.871 4.328 -14.403 1.00 96.31 543 LYS A C 1
ATOM 4201 O O . LYS A 1 543 ? -0.326 3.228 -14.351 1.00 96.31 543 LYS A O 1
ATOM 4206 N N . MET A 1 544 ? -2.122 4.556 -13.990 1.00 96.69 544 MET A N 1
ATOM 4207 C CA . MET A 1 544 ? -2.973 3.562 -13.310 1.00 96.69 544 MET A CA 1
ATOM 4208 C C . MET A 1 544 ? -3.088 2.235 -14.066 1.00 96.69 544 MET A C 1
ATOM 4210 O O . MET A 1 544 ? -3.004 1.172 -13.453 1.00 96.69 544 MET A O 1
ATOM 4214 N N . ARG A 1 545 ? -3.134 2.301 -15.401 1.00 96.94 545 ARG A N 1
ATOM 4215 C CA . ARG A 1 545 ? -3.126 1.143 -16.300 1.00 96.94 545 ARG A CA 1
ATOM 4216 C C . ARG A 1 545 ? -2.145 0.022 -15.941 1.00 96.94 545 ARG A C 1
ATOM 4218 O O . ARG A 1 545 ? -2.433 -1.112 -16.281 1.00 96.94 545 ARG A O 1
ATOM 4225 N N . TYR A 1 546 ? -1.000 0.278 -15.299 1.00 98.25 546 TYR A N 1
ATOM 4226 C CA . TYR A 1 546 ? -0.063 -0.799 -14.941 1.00 98.25 546 TYR A CA 1
ATOM 4227 C C . TYR A 1 546 ? -0.525 -1.616 -13.730 1.00 98.25 546 TYR A C 1
ATOM 4229 O O . TYR A 1 546 ? -0.305 -2.825 -13.706 1.00 98.25 546 TYR A O 1
ATOM 4237 N N . ILE A 1 547 ? -1.211 -0.986 -12.770 1.00 98.50 547 ILE A N 1
ATOM 4238 C CA . ILE A 1 547 ? -1.870 -1.702 -11.671 1.00 98.50 547 ILE A CA 1
ATOM 4239 C C . ILE A 1 547 ? -3.079 -2.456 -12.232 1.00 98.50 547 ILE A C 1
ATOM 4241 O O . ILE A 1 547 ? -3.222 -3.655 -12.002 1.00 98.50 547 ILE A O 1
ATOM 4245 N N . SER A 1 548 ? -3.898 -1.790 -13.049 1.00 98.25 548 SER A N 1
ATOM 4246 C CA . SER A 1 548 ? -5.073 -2.404 -13.677 1.00 98.25 548 SER A CA 1
ATOM 4247 C C . SER A 1 548 ? -4.699 -3.553 -14.618 1.00 98.25 548 SER A C 1
ATOM 4249 O O . SER A 1 548 ? -5.341 -4.593 -14.593 1.00 98.25 548 SER A O 1
ATOM 4251 N N . ALA A 1 549 ? -3.623 -3.436 -15.397 1.00 98.31 549 ALA A N 1
ATOM 4252 C CA . ALA A 1 549 ? -3.119 -4.526 -16.230 1.00 98.31 549 ALA A CA 1
ATOM 4253 C C . ALA A 1 549 ? -2.721 -5.745 -15.395 1.00 98.31 549 ALA A C 1
ATOM 4255 O O . ALA A 1 549 ? -3.008 -6.874 -15.791 1.00 98.31 549 ALA A O 1
ATOM 4256 N N . GLY A 1 550 ? -2.088 -5.526 -14.238 1.00 98.31 550 GLY A N 1
ATOM 4257 C CA . GLY A 1 550 ? -1.761 -6.617 -13.331 1.00 98.31 550 GLY A CA 1
ATOM 4258 C C . GLY A 1 550 ? -3.010 -7.309 -12.797 1.00 98.31 550 GLY A C 1
ATOM 4259 O O . GLY A 1 550 ? -3.116 -8.529 -12.895 1.00 98.31 550 GLY A O 1
ATOM 4260 N N . TRP A 1 551 ? -4.006 -6.540 -12.358 1.00 98.62 551 TRP A N 1
ATOM 4261 C CA . TRP A 1 551 ? -5.295 -7.104 -11.957 1.00 98.62 551 TRP A CA 1
ATOM 4262 C C . TRP A 1 551 ? -5.994 -7.845 -13.089 1.00 98.62 551 TRP A C 1
ATOM 4264 O O . TRP A 1 551 ? -6.503 -8.936 -12.867 1.00 98.62 551 TRP A O 1
ATOM 4274 N N . LEU A 1 552 ? -5.968 -7.317 -14.312 1.00 98.19 552 LEU A N 1
ATOM 4275 C CA . LEU A 1 552 ? -6.534 -8.011 -15.461 1.00 98.19 552 LEU A CA 1
ATOM 4276 C C . LEU A 1 552 ? -5.847 -9.368 -15.683 1.00 98.19 552 LEU A C 1
ATOM 4278 O O . LEU A 1 552 ? -6.532 -10.360 -15.896 1.00 98.19 552 LEU A O 1
ATOM 4282 N N . GLY A 1 553 ? -4.516 -9.431 -15.576 1.00 97.88 553 GLY A N 1
ATOM 4283 C CA . GLY A 1 553 ? -3.765 -10.684 -15.701 1.00 97.88 553 GLY A CA 1
ATOM 4284 C C . GLY A 1 553 ? -4.074 -11.695 -14.595 1.00 97.88 553 GLY A C 1
ATOM 4285 O O . GLY A 1 553 ? -4.077 -12.894 -14.852 1.00 97.88 553 GLY A O 1
ATOM 4286 N N . LEU A 1 554 ? -4.367 -11.220 -13.382 1.00 98.12 554 LEU A N 1
ATOM 4287 C CA . LEU A 1 554 ? -4.800 -12.064 -12.270 1.00 98.12 554 LEU A CA 1
ATOM 4288 C C . LEU A 1 554 ? -6.248 -12.557 -12.418 1.00 98.12 554 LEU A C 1
ATOM 4290 O O . LEU A 1 554 ? -6.534 -13.715 -12.121 1.00 98.12 554 LEU A O 1
ATOM 4294 N N . LEU A 1 555 ? -7.166 -11.691 -12.836 1.00 96.44 555 LEU A N 1
ATOM 4295 C CA . LEU A 1 555 ? -8.597 -11.997 -12.877 1.00 96.44 555 LEU A CA 1
ATOM 4296 C C . LEU A 1 555 ? -8.985 -12.811 -14.112 1.00 96.44 555 LEU A C 1
ATOM 4298 O O . LEU A 1 555 ? -9.867 -13.662 -14.037 1.00 96.44 555 LEU A O 1
ATOM 4302 N N . GLU A 1 556 ? -8.318 -12.598 -15.244 1.00 90.81 556 GLU A N 1
ATOM 4303 C CA . GLU A 1 556 ? -8.584 -13.388 -16.440 1.00 90.81 556 GLU A CA 1
ATOM 4304 C C . GLU A 1 556 ? -8.144 -14.846 -16.253 1.00 90.81 556 GLU A C 1
ATOM 4306 O O . GLU A 1 556 ? -7.042 -15.146 -15.782 1.00 90.81 556 GLU A O 1
ATOM 4311 N N . ASN A 1 557 ? -9.017 -15.763 -16.680 1.00 90.94 557 ASN A N 1
ATOM 4312 C CA . ASN A 1 557 ? -8.811 -17.213 -16.613 1.00 90.94 557 ASN A CA 1
ATOM 4313 C C . ASN A 1 557 ? -8.553 -17.744 -15.189 1.00 90.94 557 ASN A C 1
ATOM 4315 O O . ASN A 1 557 ? -7.855 -18.746 -15.021 1.00 90.94 557 ASN A O 1
ATOM 4319 N N . ASP A 1 558 ? -9.089 -17.072 -14.164 1.00 94.00 558 ASP A N 1
ATOM 4320 C CA . ASP A 1 558 ? -8.963 -17.464 -12.755 1.00 94.00 558 ASP A CA 1
ATOM 4321 C C . ASP A 1 558 ? -7.514 -17.601 -12.253 1.00 94.00 558 ASP A C 1
ATOM 4323 O O . ASP A 1 558 ? -7.246 -18.334 -11.296 1.00 94.00 558 ASP A O 1
ATOM 4327 N N . THR A 1 559 ? -6.561 -16.883 -12.859 1.00 97.75 559 THR A N 1
ATOM 4328 C CA . THR A 1 559 ? -5.133 -16.951 -12.493 1.00 97.75 559 THR A CA 1
ATOM 4329 C C . THR A 1 559 ? -4.920 -16.713 -10.995 1.00 97.75 559 THR A C 1
ATOM 4331 O O . THR A 1 559 ? -4.205 -17.466 -10.335 1.00 97.75 559 THR A O 1
ATOM 4334 N N . TRP A 1 560 ? -5.614 -15.732 -10.421 1.00 97.25 560 TRP A N 1
ATOM 4335 C CA . TRP A 1 560 ? -5.569 -15.406 -8.998 1.00 97.25 560 TRP A CA 1
ATOM 4336 C C . TRP A 1 560 ? -5.990 -16.574 -8.091 1.00 97.25 560 TRP A C 1
ATOM 4338 O O . TRP A 1 560 ? -5.343 -16.824 -7.073 1.00 97.25 560 TRP A O 1
ATOM 4348 N N . LEU A 1 561 ? -7.031 -17.329 -8.458 1.00 97.31 561 LEU A N 1
ATOM 4349 C CA . LEU A 1 561 ? -7.464 -18.512 -7.711 1.00 97.31 561 LEU A CA 1
ATOM 4350 C C . LEU A 1 561 ? -6.534 -19.698 -7.958 1.00 97.31 561 LEU A C 1
ATOM 4352 O O . LEU A 1 561 ? -6.273 -20.462 -7.032 1.00 97.31 561 LEU A O 1
ATOM 4356 N N . ASN A 1 562 ? -6.002 -19.858 -9.169 1.00 97.62 562 ASN A N 1
ATOM 4357 C CA . ASN A 1 562 ? -5.044 -20.917 -9.486 1.00 97.62 562 ASN A CA 1
ATOM 4358 C C . ASN A 1 562 ? -3.731 -20.744 -8.707 1.00 97.62 562 ASN A C 1
ATOM 4360 O O . ASN A 1 562 ? -3.250 -21.708 -8.105 1.00 97.62 562 ASN A O 1
ATOM 4364 N N . ASN A 1 563 ? -3.210 -19.517 -8.621 1.00 97.38 563 ASN A N 1
ATOM 4365 C CA . ASN A 1 563 ? -2.044 -19.175 -7.803 1.00 97.38 563 ASN A CA 1
ATOM 4366 C C . ASN A 1 563 ? -2.297 -19.492 -6.323 1.00 97.38 563 ASN A C 1
ATOM 4368 O O . ASN A 1 563 ? -1.500 -20.184 -5.679 1.00 97.38 563 ASN A O 1
ATOM 4372 N N . ALA A 1 564 ? -3.451 -19.075 -5.802 1.00 97.25 564 ALA A N 1
ATOM 4373 C CA . ALA A 1 564 ? -3.855 -19.347 -4.430 1.00 97.25 564 ALA A CA 1
ATOM 4374 C C . ALA A 1 564 ? -4.014 -20.850 -4.137 1.00 97.25 564 ALA A C 1
ATOM 4376 O O . ALA A 1 564 ? -3.485 -21.341 -3.137 1.00 97.25 564 ALA A O 1
ATOM 4377 N N . ARG A 1 565 ? -4.679 -21.609 -5.021 1.00 97.06 565 ARG A N 1
ATOM 4378 C CA . ARG A 1 565 ? -4.803 -23.075 -4.925 1.00 97.06 565 ARG A CA 1
ATOM 4379 C C . ARG A 1 565 ? -3.433 -23.733 -4.910 1.00 97.06 565 ARG A C 1
ATOM 4381 O O . ARG A 1 565 ? -3.187 -24.572 -4.049 1.00 97.06 565 ARG A O 1
ATOM 4388 N N . LYS A 1 566 ? -2.520 -23.314 -5.792 1.00 95.12 566 LYS A N 1
ATOM 4389 C CA . LYS A 1 566 ? -1.171 -23.879 -5.862 1.00 95.12 566 LYS A CA 1
ATOM 4390 C C . LYS A 1 566 ? -0.366 -23.598 -4.598 1.00 95.12 566 LYS A C 1
ATOM 4392 O O . LYS A 1 566 ? 0.247 -24.514 -4.053 1.00 95.12 566 LYS A O 1
ATOM 4397 N N . SER A 1 567 ? -0.410 -22.367 -4.094 1.00 93.75 567 SER A N 1
ATOM 4398 C CA . SER A 1 567 ? 0.206 -21.997 -2.813 1.00 93.75 567 SER A CA 1
ATOM 4399 C C . SER A 1 567 ? -0.348 -22.860 -1.668 1.00 93.75 567 SER A C 1
ATOM 4401 O O . SER A 1 567 ? 0.405 -23.492 -0.919 1.00 93.75 567 SER A O 1
ATOM 4403 N N . ASN A 1 568 ? -1.675 -23.020 -1.634 1.00 92.88 568 ASN A N 1
ATOM 4404 C CA . ASN A 1 568 ? -2.379 -23.898 -0.704 1.00 92.88 568 ASN A CA 1
ATOM 4405 C C . ASN A 1 568 ? -2.102 -25.403 -0.940 1.00 92.88 568 ASN A C 1
ATOM 4407 O O . ASN A 1 568 ? -2.343 -26.256 -0.093 1.00 92.88 568 ASN A O 1
ATOM 4411 N N . GLU A 1 569 ? -1.657 -25.834 -2.105 1.00 93.56 569 GLU A N 1
ATOM 4412 C CA . GLU A 1 569 ? -1.246 -27.225 -2.312 1.00 93.56 569 GLU A CA 1
ATOM 4413 C C . GLU A 1 569 ? 0.164 -27.449 -1.791 1.00 93.56 569 GLU A C 1
ATOM 4415 O O . GLU A 1 569 ? 0.416 -28.451 -1.126 1.00 93.56 569 GLU A O 1
ATOM 4420 N N . MET A 1 570 ? 1.074 -26.508 -2.038 1.00 89.62 570 MET A N 1
ATOM 4421 C CA . MET A 1 570 ? 2.478 -26.650 -1.658 1.00 89.62 570 MET A CA 1
ATOM 4422 C C . MET A 1 570 ? 2.681 -26.580 -0.148 1.00 89.62 570 MET A C 1
ATOM 4424 O O . MET A 1 570 ? 3.451 -27.371 0.396 1.00 89.62 570 MET A O 1
ATOM 4428 N N . ALA A 1 571 ? 1.944 -25.727 0.564 1.00 81.62 571 ALA A N 1
ATOM 4429 C CA . ALA A 1 571 ? 2.009 -25.737 2.022 1.00 81.62 571 ALA A CA 1
ATOM 4430 C C . ALA A 1 571 ? 1.369 -27.009 2.631 1.00 81.62 571 ALA A C 1
ATOM 4432 O O . ALA A 1 571 ? 1.848 -27.487 3.663 1.00 81.62 571 ALA A O 1
ATOM 4433 N N . ARG A 1 572 ? 0.358 -27.628 1.987 1.00 80.56 572 ARG A N 1
ATOM 4434 C CA . ARG A 1 572 ? -0.188 -28.944 2.399 1.00 80.56 572 ARG A CA 1
ATOM 4435 C C . ARG A 1 572 ? 0.834 -30.040 2.158 1.00 80.56 572 ARG A C 1
ATOM 4437 O O . ARG A 1 572 ? 1.094 -30.839 3.047 1.00 80.56 572 ARG A O 1
ATOM 4444 N N . TYR A 1 573 ? 1.437 -30.028 0.975 1.00 83.44 573 TYR A N 1
ATOM 4445 C CA . TYR A 1 573 ? 2.480 -30.961 0.592 1.00 83.44 573 TYR A CA 1
ATOM 4446 C C . TYR A 1 573 ? 3.657 -30.914 1.572 1.00 83.44 573 TYR A C 1
ATOM 4448 O O . TYR A 1 573 ? 4.101 -31.961 2.028 1.00 83.44 573 TYR A O 1
ATOM 4456 N N . LEU A 1 574 ? 4.114 -29.717 1.962 1.00 78.44 574 LEU A N 1
ATOM 4457 C CA . LEU A 1 574 ? 5.159 -29.563 2.974 1.00 78.44 574 LEU A CA 1
ATOM 4458 C C . LEU A 1 574 ? 4.726 -30.160 4.319 1.00 78.44 574 LEU A C 1
ATOM 4460 O O . LEU A 1 574 ? 5.447 -30.986 4.872 1.00 78.44 574 LEU A O 1
ATOM 4464 N N . ARG A 1 575 ? 3.538 -29.794 4.819 1.00 73.50 575 ARG A N 1
ATOM 4465 C CA . ARG A 1 575 ? 2.987 -30.339 6.071 1.00 73.50 575 ARG A CA 1
ATOM 4466 C C . ARG A 1 575 ? 2.977 -31.869 6.067 1.00 73.50 575 ARG A C 1
ATOM 4468 O O . ARG A 1 575 ? 3.429 -32.475 7.027 1.00 73.50 575 ARG A O 1
ATOM 4475 N N . ASP A 1 576 ? 2.486 -32.478 4.993 1.00 76.75 576 ASP A N 1
ATOM 4476 C CA . ASP A 1 576 ? 2.282 -33.928 4.909 1.00 76.75 576 ASP A CA 1
ATOM 4477 C C . ASP A 1 576 ? 3.596 -34.716 4.766 1.00 76.75 576 ASP A C 1
ATOM 4479 O O . ASP A 1 576 ? 3.583 -35.946 4.838 1.00 76.75 576 ASP A O 1
ATOM 4483 N N . ARG A 1 577 ? 4.714 -34.034 4.471 1.00 76.12 577 ARG A N 1
ATOM 4484 C CA . ARG A 1 577 ? 6.041 -34.626 4.192 1.00 76.12 577 ARG A CA 1
ATOM 4485 C C . ARG A 1 577 ? 7.063 -34.306 5.276 1.00 76.12 577 ARG A C 1
ATOM 4487 O O . ARG A 1 577 ? 8.139 -34.898 5.274 1.00 76.12 577 ARG A O 1
ATOM 4494 N N . LEU A 1 578 ? 6.744 -33.394 6.193 1.00 66.25 578 LEU A N 1
ATOM 4495 C CA . LEU A 1 578 ? 7.561 -33.158 7.374 1.00 66.25 578 LEU A CA 1
ATOM 4496 C C . LEU A 1 578 ? 7.493 -34.402 8.270 1.00 66.25 578 LEU A C 1
ATOM 4498 O O . LEU A 1 578 ? 6.402 -34.763 8.713 1.00 66.25 578 LEU A O 1
ATOM 4502 N N . PRO A 1 579 ? 8.623 -35.085 8.529 1.00 52.41 579 PRO A N 1
ATOM 4503 C CA . PRO A 1 579 ? 8.613 -36.262 9.383 1.00 52.41 579 PRO A CA 1
ATOM 4504 C C . PRO A 1 579 ? 8.191 -35.854 10.793 1.00 52.41 579 PRO A C 1
ATOM 4506 O O . PRO A 1 579 ? 8.664 -34.842 11.319 1.00 52.41 579 PRO A O 1
ATOM 4509 N N . VAL A 1 580 ? 7.323 -36.654 11.412 1.00 53.16 580 VAL A N 1
ATOM 4510 C CA . VAL A 1 580 ? 7.029 -36.537 12.842 1.00 53.16 580 VAL A CA 1
ATOM 4511 C C . VAL A 1 580 ? 8.281 -36.998 13.590 1.00 53.16 580 VAL A C 1
ATOM 4513 O O . VAL A 1 580 ? 8.461 -38.181 13.857 1.00 53.16 580 VAL A O 1
ATOM 4516 N N . TYR A 1 581 ? 9.202 -36.073 13.844 1.00 49.31 581 TYR A N 1
ATOM 4517 C CA . TYR A 1 581 ? 10.309 -36.288 14.770 1.00 49.31 581 TYR A CA 1
ATOM 4518 C C . TYR A 1 581 ? 9.858 -35.917 16.182 1.00 49.31 581 TYR A C 1
ATOM 4520 O O . TYR A 1 581 ? 9.161 -34.915 16.369 1.00 49.31 581 TYR A O 1
ATOM 4528 N N . ASP A 1 582 ? 10.333 -36.657 17.185 1.00 41.28 582 ASP A N 1
ATOM 4529 C CA . ASP A 1 582 ? 10.233 -36.228 18.579 1.00 41.28 582 ASP A CA 1
ATOM 4530 C C . ASP A 1 582 ? 10.854 -34.829 18.736 1.00 41.28 582 ASP A C 1
ATOM 4532 O O . ASP A 1 582 ? 12.051 -34.624 18.526 1.00 41.28 582 ASP A O 1
ATOM 4536 N N . GLY A 1 583 ? 10.022 -33.844 19.084 1.00 50.41 583 GLY A N 1
ATOM 4537 C CA . GLY A 1 583 ? 10.428 -32.446 19.272 1.00 50.41 583 GLY A CA 1
ATOM 4538 C C . GLY A 1 583 ? 10.025 -31.474 18.158 1.00 50.41 583 GLY A C 1
ATOM 4539 O O . GLY A 1 583 ? 10.278 -30.277 18.306 1.00 50.41 583 GLY A O 1
ATOM 4540 N N . LEU A 1 584 ? 9.373 -31.945 17.091 1.00 47.16 584 LEU A N 1
ATOM 4541 C CA . LEU A 1 584 ? 8.776 -31.107 16.050 1.00 47.16 584 LEU A CA 1
ATOM 4542 C C . LEU A 1 584 ? 7.251 -31.053 16.208 1.00 47.16 584 LEU A C 1
ATOM 4544 O O . LEU A 1 584 ? 6.550 -32.024 15.947 1.00 47.16 584 LEU A O 1
ATOM 4548 N N . GLU A 1 585 ? 6.741 -29.898 16.636 1.00 52.16 585 GLU A N 1
ATOM 4549 C CA . GLU A 1 585 ? 5.312 -29.645 16.847 1.00 52.16 585 GLU A CA 1
ATOM 4550 C C . GLU A 1 585 ? 4.843 -28.528 15.907 1.00 52.16 585 GLU A C 1
ATOM 4552 O O . GLU A 1 585 ? 5.457 -27.461 15.843 1.00 52.16 585 GLU A O 1
ATOM 4557 N N . ILE A 1 586 ? 3.753 -28.768 15.175 1.00 57.94 586 ILE A N 1
ATOM 4558 C CA . ILE A 1 586 ? 3.093 -27.747 14.357 1.00 57.94 586 ILE A CA 1
ATOM 4559 C C . ILE A 1 586 ? 2.214 -26.910 15.294 1.00 57.94 586 ILE A C 1
ATOM 4561 O O . ILE A 1 586 ? 1.204 -27.389 15.798 1.00 57.94 586 ILE A O 1
ATOM 4565 N N . ILE A 1 587 ? 2.619 -25.660 15.538 1.00 53.78 587 ILE A N 1
ATOM 4566 C CA . ILE A 1 587 ? 2.071 -24.803 16.611 1.00 53.78 587 ILE A CA 1
ATOM 4567 C C . ILE A 1 587 ? 0.666 -24.256 16.305 1.00 53.78 587 ILE A C 1
ATOM 4569 O O . ILE A 1 587 ? -0.033 -23.814 17.214 1.00 53.78 587 ILE A O 1
ATOM 4573 N N . SER A 1 588 ? 0.206 -24.320 15.054 1.00 47.59 588 SER A N 1
ATOM 4574 C CA . SER A 1 588 ? -1.187 -24.033 14.711 1.00 47.59 588 SER A CA 1
ATOM 4575 C C . SER A 1 588 ? -1.826 -25.228 14.010 1.00 47.59 588 SER A C 1
ATOM 4577 O O . SER A 1 588 ? -1.517 -25.579 12.870 1.00 47.59 588 SER A O 1
ATOM 4579 N N . LEU A 1 589 ? -2.759 -25.869 14.713 1.00 37.41 589 LEU A N 1
ATOM 4580 C CA . LEU A 1 589 ? -3.662 -26.845 14.124 1.00 37.41 589 LEU A CA 1
ATOM 4581 C C . LEU A 1 589 ? -4.683 -26.094 13.267 1.00 37.41 589 LEU A C 1
ATOM 4583 O O . LEU A 1 589 ? -5.744 -25.690 13.733 1.00 37.41 589 LEU A O 1
ATOM 4587 N N . TRP A 1 590 ? -4.365 -25.933 11.986 1.00 42.78 590 TRP A N 1
ATOM 4588 C CA . TRP A 1 590 ? -5.387 -26.062 10.960 1.00 42.78 590 TRP A CA 1
ATOM 4589 C C . TRP A 1 590 ? -5.314 -27.456 10.386 1.00 42.78 590 TRP A C 1
ATOM 4591 O O . TRP A 1 590 ? -4.251 -27.942 9.992 1.00 42.78 590 TRP A O 1
ATOM 4601 N N . ASN A 1 591 ? -6.485 -28.060 10.233 1.00 35.28 591 ASN A N 1
ATOM 4602 C CA . ASN A 1 591 ? -6.642 -29.305 9.507 1.00 35.28 591 ASN A CA 1
ATOM 4603 C C . ASN A 1 591 ? -6.235 -29.195 8.021 1.00 35.28 591 ASN A C 1
ATOM 4605 O O . ASN A 1 591 ? -6.412 -30.175 7.311 1.00 35.28 591 ASN A O 1
ATOM 4609 N N . ARG A 1 592 ? -5.657 -28.066 7.558 1.00 42.00 592 ARG A N 1
ATOM 4610 C CA . ARG A 1 592 ? -4.772 -27.877 6.385 1.00 42.00 592 ARG A CA 1
ATOM 4611 C C . ARG A 1 592 ? -4.096 -26.478 6.419 1.00 42.00 592 ARG A C 1
ATOM 4613 O O . ARG A 1 592 ? -4.751 -25.494 6.126 1.00 42.00 592 ARG A O 1
ATOM 4620 N N . MET A 1 593 ? -2.777 -26.469 6.694 1.00 31.62 593 MET A N 1
ATOM 4621 C CA . MET A 1 593 ? -1.714 -25.448 6.456 1.00 31.62 593 MET A CA 1
ATOM 4622 C C . MET A 1 593 ? -1.554 -24.186 7.322 1.00 31.62 593 MET A C 1
ATOM 4624 O O . MET A 1 593 ? -2.177 -23.166 7.074 1.00 31.62 593 MET A O 1
ATOM 4628 N N . ARG A 1 594 ? -0.496 -24.171 8.142 1.00 31.25 594 ARG A N 1
ATOM 4629 C CA . ARG A 1 594 ? 0.838 -23.569 7.895 1.00 31.25 594 ARG A CA 1
ATOM 4630 C C . ARG A 1 594 ? 1.819 -24.252 8.860 1.00 31.25 594 ARG A C 1
ATOM 4632 O O . ARG A 1 594 ? 1.406 -24.684 9.929 1.00 31.25 594 ARG A O 1
ATOM 4639 N N . CYS A 1 595 ? 3.095 -24.392 8.496 1.00 31.98 595 CYS A N 1
ATOM 4640 C CA . CYS A 1 595 ? 4.101 -24.983 9.383 1.00 31.98 595 CYS A CA 1
ATOM 4641 C C . CYS A 1 595 ? 4.994 -23.889 9.979 1.00 31.98 595 CYS A C 1
ATOM 4643 O O . CYS A 1 595 ? 5.798 -23.294 9.267 1.00 31.98 595 CYS A O 1
ATOM 4645 N N . LEU A 1 596 ? 4.876 -23.653 11.285 1.00 36.84 596 LEU A N 1
ATOM 4646 C CA . LEU A 1 596 ? 5.862 -22.910 12.069 1.00 36.84 596 LEU A CA 1
ATOM 4647 C C . LEU A 1 596 ? 6.748 -23.927 12.793 1.00 36.84 596 LEU A C 1
ATOM 4649 O O . LEU A 1 596 ? 6.272 -24.651 13.663 1.00 36.84 596 LEU A O 1
ATOM 4653 N N . LEU A 1 597 ? 8.029 -23.998 12.424 1.00 33.22 597 LEU A N 1
ATOM 4654 C CA . LEU A 1 597 ? 9.015 -24.853 13.090 1.00 33.22 597 LEU A CA 1
ATOM 4655 C C . LEU A 1 597 ? 9.616 -24.084 14.274 1.00 33.22 597 LEU A C 1
ATOM 4657 O O . LEU A 1 597 ? 10.365 -23.128 14.077 1.00 33.22 597 LEU A O 1
ATOM 4661 N N . LYS A 1 598 ? 9.326 -24.500 15.511 1.00 32.81 598 LYS A N 1
ATOM 4662 C CA . LYS A 1 598 ? 10.008 -23.981 16.708 1.00 32.81 598 LYS A CA 1
ATOM 4663 C C . LYS A 1 598 ? 11.021 -25.002 17.207 1.00 32.81 598 LYS A C 1
ATOM 4665 O O . LYS A 1 598 ? 10.657 -26.037 17.751 1.00 32.81 598 LYS A O 1
ATOM 4670 N N . SER A 1 599 ? 12.306 -24.683 17.082 1.00 30.75 599 SER A N 1
ATOM 4671 C CA . SER A 1 599 ? 13.376 -25.439 17.737 1.00 30.75 599 SER A CA 1
ATOM 4672 C C . SER A 1 599 ? 13.270 -25.266 19.258 1.00 30.75 599 SER A C 1
ATOM 4674 O O . SER A 1 599 ? 13.590 -24.196 19.783 1.00 30.75 599 SER A O 1
ATOM 4676 N N . ARG A 1 600 ? 12.884 -26.315 19.998 1.00 33.97 600 ARG A N 1
ATOM 4677 C CA . ARG A 1 600 ? 13.109 -26.362 21.451 1.00 33.97 600 ARG A CA 1
ATOM 4678 C C . ARG A 1 600 ? 14.610 -26.537 21.699 1.00 33.97 600 ARG A C 1
ATOM 4680 O O . ARG A 1 600 ? 15.111 -27.656 21.705 1.00 33.97 600 ARG A O 1
ATOM 4687 N N . LYS A 1 601 ? 15.341 -25.447 21.954 1.00 33.06 601 LYS A N 1
ATOM 4688 C CA . LYS A 1 601 ? 16.642 -25.564 22.630 1.00 33.06 601 LYS A CA 1
ATOM 4689 C C . LYS A 1 601 ? 16.380 -26.060 24.056 1.00 33.06 601 LYS A C 1
ATOM 4691 O O . LYS A 1 601 ? 16.019 -25.270 24.923 1.00 33.06 601 LYS A O 1
ATOM 4696 N N . LYS A 1 602 ? 16.539 -27.363 24.306 1.00 31.25 602 LYS A N 1
ATOM 4697 C CA . LYS A 1 602 ? 16.876 -27.840 25.654 1.00 31.25 602 LYS A CA 1
ATOM 4698 C C . LYS A 1 602 ? 18.353 -27.503 25.904 1.00 31.25 602 LYS A C 1
ATOM 4700 O O . LYS A 1 602 ? 19.162 -27.712 25.001 1.00 31.25 602 LYS A O 1
ATOM 4705 N N . PRO A 1 603 ? 18.724 -27.005 27.092 1.00 32.59 603 PRO A N 1
ATOM 4706 C CA . PRO A 1 603 ? 20.123 -26.925 27.471 1.00 32.59 603 PRO A CA 1
ATOM 4707 C C . PRO A 1 603 ? 20.613 -28.355 27.717 1.00 32.59 603 PRO A C 1
ATOM 4709 O O . PRO A 1 603 ? 20.089 -29.049 28.590 1.00 32.59 603 PRO A O 1
ATOM 4712 N N . LEU A 1 604 ? 21.587 -28.816 26.935 1.00 29.17 604 LEU A N 1
ATOM 4713 C CA . LEU A 1 604 ? 22.378 -29.976 27.328 1.00 29.17 604 LEU A CA 1
ATOM 4714 C C . LEU A 1 604 ? 23.291 -29.512 28.466 1.00 29.17 604 LEU A C 1
ATOM 4716 O O . LEU A 1 604 ? 24.158 -28.664 28.272 1.00 29.17 604 LEU A O 1
ATOM 4720 N N . LYS A 1 605 ? 23.002 -30.005 29.674 1.00 31.53 605 LYS A N 1
ATOM 4721 C CA . LYS A 1 605 ? 23.978 -30.057 30.760 1.00 31.53 605 LYS A CA 1
ATOM 4722 C C . LYS A 1 605 ? 24.997 -31.149 30.429 1.00 31.53 605 LYS A C 1
ATOM 4724 O O . LYS A 1 605 ? 24.585 -32.239 30.028 1.00 31.53 605 LYS A O 1
ATOM 4729 N N . ASN A 1 606 ? 26.247 -30.816 30.743 1.00 30.64 606 ASN A N 1
ATOM 4730 C CA . ASN A 1 606 ? 27.502 -31.569 30.652 1.00 30.64 606 ASN A CA 1
ATOM 4731 C C . ASN A 1 606 ? 28.172 -31.544 29.283 1.00 30.64 606 ASN A C 1
ATOM 4733 O O . ASN A 1 606 ? 27.745 -32.295 28.382 1.00 30.64 606 ASN A O 1
#

InterPro domains:
  IPR001172 Flagellar motor switch FliN/Type III secretion HrcQb [PR00956] (213-229)
  IPR001172 Flagellar motor switch FliN/Type III secretion HrcQb [PR00956] (230-246)
  IPR001172 Flagellar motor switch FliN/Type III secretion HrcQb [PR00956] (246-259)
  IPR001172 Flagellar motor switch FliN/Type III secretion HrcQb [PR00956] (259-274)
  IPR001543 Flagellar motor switch protein FliN-like, C-terminal domain [PF01052] (214-279)
  IPR001597 Aromatic amino acid beta-eliminating lyase/threonine aldolase [PF01212] (311-578)
  IPR009056 Cytochrome c-like domain [PF00034] (2-78)
  IPR009056 Cytochrome c-like domain [PF00034] (92-176)
  IPR009056 Cytochrome c-like domain [PS51007] (1-79)
  IPR009056 Cytochrome c-like domain [PS51007] (89-177)
  IPR015421 Pyridoxal phosphate-dependent transferase, major domain [G3DSA:3.40.640.10] (320-558)
  IPR015422 Pyridoxal phosphate-dependent transferase, small domain [G3DSA:3.90.1150.10] (312-586)
  IPR015424 Pyridoxal phosphate-dependent transferase [SSF53383] (309-585)
  IPR036429 SpoA-like superfamily [G3DSA:2.30.330.10] (200-285)
  IPR036429 SpoA-like superfamily [SSF101801] (211-279)
  IPR036909 Cytochrome c-like domain superfamily [G3DSA:1.10.760.10] (1-77)
  IPR036909 Cytochrome c-like domain superfamily [G3DSA:1.10.760.10] (88-178)
  IPR036909 Cytochrome c-like domain superfamily [SSF46626] (3-78)
  IPR036909 Cytochrome c-like domain superfamily [SSF46626] (88-183)

Organism: NCBI:txid2493646

pLDDT: mean 80.7, std 21.8, range [21.64, 98.94]

Radius of gyration: 31.33 Å; chains: 1; bounding box: 75×85×65 Å

Foldseek 3Di:
DPPPQCVACNPLSLGDVVSPGKRLAQKALVLQLVLLVLLCVVLAQVQPPSPVSVVSNVVSVPDDSVRSSVVSVVRNPGAQDQDDADDDAAQVLLLVLCVLVCVACNSLQCGDVVLSGIRPASIHLVNQLVVLVCLCVLSWLVDCVSCVSRVVRNVSSVSQVDSRNSNNNSVNNSVRDRPCVVVCVVCVPDDDDDDDDDDDDDDDDDDDDDDCVVVPPPWDKDFAPFDDDDDPVVVVVDDVVDDDDGPDDPPDWTFTDTPRHGQFTFDWDQDPNATWTFTDGGPDDDDDDDPDGTDGDDDDDDDPCVVVCPPVALLVDAFDPLLVVLLVVLPDDDAAWLQPGPLSVVLLVLVCVLLVHNKDKDKFWALLCLVLLLLLLQDALLAEEEAACQACCNPPNPVSNCVLNVHHYYDHDYDPPRDDDLVRSLCSQPVDPDPVHRHYAEYEEEAVGPSRHGDDLVNLLSVLVSCVVSNHAYEYEQLPVLLNCLVVVDGPNSRDVVSNHQWYFHHLSSQRAVTMTMIIGNNCPSVPCSSVSCVVVVGRGGSCSSNSSSSCSCSPPVSSNVSSNVVQVVQQVVVVPPDPDVQFDQPDDDPGDDRDGDHPPDDDDD